Protein AF-A0A2N9YGL2-F1 (afdb_monomer_lite)

Radius of gyration: 26.56 Å; chains: 1; bounding box: 83×57×76 Å

Foldseek 3Di:
DDDDDDPDDPDPPPPPPDPADWDKDKDKDFPFADDLVQLLVQLVVLCVVVQWDPWDDDPPFSKIWTAHDDPPARAKIKMWGDDNLGNMIMIMMIHRDPPCRHVVSVSSNVSSRCSRPVDPDDDDDDDDDDDDDDDDDDDDDFFKKFWFDWAQDPVVLQVLQVVVVVVVFQWDWFQAPVNTTTIITGDNDPVRSVVVQVVCVVVSSGDPPGDMDTPVHTHDDDPDPDDDDDQLDDLCQQKFKWWAAQFQFKTFGLDEGPCQQQWQWKQWAPRDIFGKGWDAFQDAAPPQPVFRFNVNVNRDTGTMMGGPDDGDHGGIMIMTDGPSRVVNLAAWWDKDFDPQDFDDPVVQVVVCVVVVFHFPTKTWTIATHPFKTWMKTWTDDDDQKTKIWTWIDGPVAIEIDIQIFGDDCQDTRAGRCSPDDDPVQKGFRTWGDDPVWIWTWMWGDDQFWIKTFIWTGDPSYTDTSHIGIGGHHD

Secondary structure (DSSP, 8-state):
-------SS--------PPPSPEEEEEEE-S----HHHHHHHHHHHHHHTTB---EEPTTSSEEEEEBS-TTS---EEEEEEEGGGTEEEEEEEES-STTHHHHHHHHHHHHHHHH-TT----PPP------------PPPPSEEEEEEEES-HHHHHHHHHHHHHTT--EEEEE-TTSPEEEEEEESSHHHHHHHHHHHHHTTSS-TT-EEEEGGGSB-----TT-PPP------SS-EEEEE-TTSSEEEESS--S-GGGEEEEEETTTEEEEEEEEEEEPP-TT--S--STTTGGGS-EEEEEESSS---TT-EEEEEEHHHHHHH-EEPPEEEEEEEEPPHHHHHHHHHHHTS-EEEEEEEEEETTTEEEEEEEEEEETTEEEEEEEEE-SS-EEEEEEEEE--SS-SSSTT-TT---GGGEEEEEEEE-SS-EEEEEEEE-SSEEEEEEEEEETTEEEEEEEEEEE---

Organism: NCBI:txid288004

Structure (mmCIF, N/CA/C/O backbone):
data_AF-A0A2N9YGL2-F1
#
_entry.id   AF-A0A2N9YGL2-F1
#
loop_
_atom_site.group_PDB
_atom_site.id
_atom_site.type_symbol
_atom_site.label_atom_id
_atom_site.label_alt_id
_atom_site.label_comp_id
_atom_site.label_asym_id
_atom_site.label_entity_id
_atom_site.label_seq_id
_atom_site.pdbx_PDB_ins_code
_atom_site.Cartn_x
_atom_site.Cartn_y
_atom_site.Cartn_z
_atom_site.occupancy
_atom_site.B_iso_or_equiv
_atom_site.auth_seq_id
_atom_site.auth_comp_id
_atom_site.auth_asym_id
_atom_site.auth_atom_id
_atom_site.pdbx_PDB_model_num
ATOM 1 N N . MET A 1 1 ? -43.930 -23.810 -36.256 1.00 41.66 1 MET A N 1
ATOM 2 C CA . MET A 1 1 ? -42.952 -22.782 -36.671 1.00 41.66 1 MET A CA 1
ATOM 3 C C . MET A 1 1 ? -42.541 -22.025 -35.405 1.00 41.66 1 MET A C 1
ATOM 5 O O . MET A 1 1 ? -43.195 -21.067 -35.045 1.00 41.66 1 MET A O 1
ATOM 9 N N . LYS A 1 2 ? -41.869 -22.676 -34.447 1.00 35.75 2 LYS A N 1
ATOM 10 C CA . LYS A 1 2 ? -40.427 -22.969 -34.293 1.00 35.75 2 LYS A CA 1
ATOM 11 C C . LYS A 1 2 ? -39.532 -21.721 -34.140 1.00 35.75 2 LYS A C 1
ATOM 13 O O . LYS A 1 2 ? -39.150 -21.136 -35.138 1.00 35.75 2 LYS A O 1
ATOM 18 N N . ILE A 1 3 ? -39.164 -21.490 -32.870 1.00 40.19 3 ILE A N 1
ATOM 19 C CA . ILE A 1 3 ? -37.820 -21.195 -32.332 1.00 40.19 3 ILE A CA 1
ATOM 20 C C . ILE A 1 3 ? -37.214 -19.835 -32.717 1.00 40.19 3 ILE A C 1
ATOM 22 O O . ILE A 1 3 ? -36.835 -19.654 -33.860 1.00 40.19 3 ILE A O 1
ATOM 26 N N . ILE A 1 4 ? -37.055 -18.944 -31.726 1.00 40.19 4 ILE A N 1
ATOM 27 C CA . ILE A 1 4 ? -35.810 -18.240 -31.328 1.00 40.19 4 ILE A CA 1
ATOM 28 C C . ILE A 1 4 ? -36.161 -17.432 -30.064 1.00 40.19 4 ILE A C 1
ATOM 30 O O . ILE A 1 4 ? -36.701 -16.335 -30.125 1.00 40.19 4 ILE A O 1
ATOM 34 N N . ALA A 1 5 ? -35.925 -18.032 -28.899 1.00 43.22 5 ALA A N 1
ATOM 35 C CA . ALA A 1 5 ? -35.979 -17.375 -27.594 1.00 43.22 5 ALA A CA 1
ATOM 36 C C . ALA A 1 5 ? -35.171 -18.230 -26.609 1.00 43.22 5 ALA A C 1
ATOM 38 O O . ALA A 1 5 ? -35.763 -18.951 -25.814 1.00 43.22 5 ALA A O 1
ATOM 39 N N . CYS A 1 6 ? -33.836 -18.279 -26.744 1.00 36.03 6 CYS A N 1
ATOM 40 C CA . CYS A 1 6 ? -32.991 -18.933 -25.729 1.00 36.03 6 CYS A CA 1
ATOM 41 C C . CYS A 1 6 ? -31.470 -18.683 -25.844 1.00 36.03 6 CYS A C 1
ATOM 43 O O . CYS A 1 6 ? -30.694 -19.579 -25.524 1.00 36.03 6 CYS A O 1
ATOM 45 N N . LEU A 1 7 ? -30.990 -17.523 -26.312 1.00 34.03 7 LEU A N 1
ATOM 46 C CA . LEU A 1 7 ? -29.536 -17.339 -26.474 1.00 34.03 7 LEU A CA 1
ATOM 47 C C . LEU A 1 7 ? -29.030 -15.931 -26.133 1.00 34.03 7 LEU A C 1
ATOM 49 O O . LEU A 1 7 ? -28.368 -15.297 -26.945 1.00 34.03 7 LEU A O 1
ATOM 53 N N . THR A 1 8 ? -29.330 -15.442 -24.925 1.00 37.34 8 THR A N 1
ATOM 54 C CA . THR A 1 8 ? -28.720 -14.196 -24.414 1.00 37.34 8 THR A CA 1
ATOM 55 C C . THR A 1 8 ? -28.685 -14.135 -22.879 1.00 37.34 8 THR A C 1
ATOM 57 O O . THR A 1 8 ? -29.088 -13.147 -22.281 1.00 37.34 8 THR A O 1
ATOM 60 N N . VAL A 1 9 ? -28.250 -15.212 -22.207 1.00 36.50 9 VAL A N 1
ATOM 61 C CA . VAL A 1 9 ? -28.028 -15.210 -20.734 1.00 36.50 9 VAL A CA 1
ATOM 62 C C . VAL A 1 9 ? -26.676 -15.820 -20.310 1.00 36.50 9 VAL A C 1
ATOM 64 O O . VAL A 1 9 ? -26.282 -15.698 -19.157 1.00 36.50 9 VAL A O 1
ATOM 67 N N . LEU A 1 10 ? -25.880 -16.395 -21.215 1.00 34.75 10 LEU A N 1
ATOM 68 C CA . LEU A 1 10 ? -24.514 -16.828 -20.891 1.00 34.75 10 LEU A CA 1
ATOM 69 C C . LEU A 1 10 ? -23.505 -15.870 -21.522 1.00 34.75 10 LEU A C 1
ATOM 71 O O . LEU A 1 10 ? -23.289 -16.004 -22.719 1.00 34.75 10 LEU A O 1
ATOM 75 N N . LEU A 1 11 ? -22.930 -14.933 -20.750 1.00 33.50 11 LEU A N 1
ATOM 76 C CA . LEU A 1 11 ? -21.570 -14.356 -20.932 1.00 33.50 11 LEU A CA 1
ATOM 77 C C . LEU A 1 11 ? -21.251 -13.196 -19.951 1.00 33.50 11 LEU A C 1
ATOM 79 O O . LEU A 1 11 ? -20.566 -12.244 -20.303 1.00 33.50 11 LEU A O 1
ATOM 83 N N . LEU A 1 12 ? -21.704 -13.268 -18.695 1.00 37.12 12 LEU A N 1
ATOM 84 C CA . LEU A 1 12 ? -21.231 -12.382 -17.615 1.00 37.12 12 LEU A CA 1
ATOM 85 C C . LEU A 1 12 ? -20.843 -13.218 -16.390 1.00 37.12 12 LEU A C 1
ATOM 87 O O . LEU A 1 12 ? -21.419 -13.102 -15.314 1.00 37.12 12 LEU A O 1
ATOM 91 N N . SER A 1 13 ? -19.878 -14.118 -16.570 1.00 35.81 13 SER A N 1
ATOM 92 C CA . SER A 1 13 ? -19.130 -14.704 -15.458 1.00 35.81 13 SER A CA 1
ATOM 93 C C . SER A 1 13 ? -17.802 -13.965 -15.359 1.00 35.81 13 SER A C 1
ATOM 95 O O . SER A 1 13 ? -16.822 -14.328 -16.011 1.00 35.81 13 SER A O 1
ATOM 97 N N . SER A 1 14 ? -17.795 -12.883 -14.589 1.00 38.97 14 SER A N 1
ATOM 98 C CA . SER A 1 14 ? -16.590 -12.165 -14.193 1.00 38.97 14 SER A CA 1
ATOM 99 C C . SER A 1 14 ? -15.651 -13.153 -13.502 1.00 38.97 14 SER A C 1
ATOM 101 O O . SER A 1 14 ? -15.986 -13.705 -12.454 1.00 38.97 14 SER A O 1
ATOM 103 N N . PHE A 1 15 ? -14.487 -13.412 -14.095 1.00 34.22 15 PHE A N 1
ATOM 104 C CA . PHE A 1 15 ? -13.433 -14.201 -13.466 1.00 34.22 15 PHE A CA 1
ATOM 105 C C . PHE A 1 15 ? -12.804 -13.379 -12.337 1.00 34.22 15 PHE A C 1
ATOM 107 O O . PHE A 1 15 ? -11.742 -12.777 -12.492 1.00 34.22 15 PHE A O 1
ATOM 114 N N . SER A 1 16 ? -13.465 -13.338 -11.181 1.00 38.72 16 SER A N 1
ATOM 115 C CA . SER A 1 16 ? -12.827 -12.947 -9.930 1.00 38.72 16 SER A CA 1
ATOM 116 C C . SER A 1 16 ? -11.652 -13.898 -9.713 1.00 38.72 16 SER A C 1
ATOM 118 O O . SER A 1 16 ? -11.838 -15.094 -9.487 1.00 38.72 16 SER A O 1
ATOM 120 N N . SER A 1 17 ? -10.431 -13.382 -9.847 1.00 37.16 17 SER A N 1
ATOM 121 C CA . SER A 1 17 ? -9.194 -14.131 -9.623 1.00 37.16 17 SER A CA 1
ATOM 122 C C . SER A 1 17 ? -9.012 -14.376 -8.124 1.00 37.16 17 SER A C 1
ATOM 124 O O . SER A 1 17 ? -8.150 -13.785 -7.479 1.00 37.16 17 SER A O 1
ATOM 126 N N . TYR A 1 18 ? -9.864 -15.216 -7.540 1.00 47.91 18 TYR A N 1
ATOM 127 C CA . TYR A 1 18 ? -9.630 -15.761 -6.214 1.00 47.91 18 TYR A CA 1
ATOM 128 C C . TYR A 1 18 ? -8.345 -16.585 -6.288 1.00 47.91 18 TYR A C 1
ATOM 130 O O . TYR A 1 18 ? -8.208 -17.440 -7.164 1.00 47.91 18 TYR A O 1
ATOM 138 N N . ALA A 1 19 ? -7.387 -16.317 -5.396 1.00 45.25 19 ALA A N 1
ATOM 139 C CA . ALA A 1 19 ? -6.240 -17.199 -5.226 1.00 45.25 19 ALA A CA 1
ATOM 140 C C . ALA A 1 19 ? -6.781 -18.618 -5.018 1.00 45.25 19 ALA A C 1
ATOM 142 O O . ALA A 1 19 ? -7.556 -18.847 -4.087 1.00 45.25 19 ALA A O 1
ATOM 143 N N . ALA A 1 20 ? -6.460 -19.521 -5.943 1.00 58.72 20 ALA A N 1
ATOM 144 C CA . ALA A 1 20 ? -6.938 -20.889 -5.885 1.00 58.72 20 ALA A CA 1
ATOM 145 C C . ALA A 1 20 ? -6.333 -21.567 -4.650 1.00 58.72 20 ALA A C 1
ATOM 147 O O . ALA A 1 20 ? -5.149 -21.387 -4.360 1.00 58.72 20 ALA A O 1
ATOM 148 N N . ALA A 1 21 ? -7.159 -22.314 -3.919 1.00 66.69 21 ALA A N 1
ATOM 149 C CA . ALA A 1 21 ? -6.718 -23.156 -2.816 1.00 66.69 21 ALA A CA 1
ATOM 150 C C . ALA A 1 21 ? -5.517 -24.046 -3.226 1.00 66.69 21 ALA A C 1
ATOM 152 O O . ALA A 1 21 ? -5.412 -24.433 -4.396 1.00 66.69 21 ALA A O 1
ATOM 153 N N . PRO A 1 22 ? -4.622 -24.399 -2.284 1.00 77.56 22 PRO A N 1
ATOM 154 C CA . PRO A 1 22 ? -4.753 -24.195 -0.842 1.00 77.56 22 PRO A CA 1
ATOM 155 C C . PRO A 1 22 ? -4.156 -22.868 -0.340 1.00 77.56 22 PRO A C 1
ATOM 157 O O . PRO A 1 22 ? -3.133 -22.389 -0.826 1.00 77.56 22 PRO A O 1
ATOM 160 N N . TYR A 1 23 ? -4.770 -22.302 0.696 1.00 77.75 23 TYR A N 1
ATOM 161 C CA . TYR A 1 23 ? -4.258 -21.147 1.437 1.00 77.75 23 TYR A CA 1
ATOM 162 C C . TYR A 1 23 ? -3.244 -21.592 2.497 1.00 77.75 23 TYR A C 1
ATOM 164 O O . TYR A 1 23 ? -3.276 -22.741 2.937 1.00 77.75 23 TYR A O 1
ATOM 172 N N . MET A 1 24 ? -2.369 -20.681 2.939 1.00 84.38 24 MET A N 1
ATOM 173 C CA . MET A 1 24 ? -1.372 -20.926 3.991 1.00 84.38 24 MET A CA 1
ATOM 174 C C . MET A 1 24 ? -1.330 -19.770 4.999 1.00 84.38 24 MET A C 1
ATOM 176 O O . MET A 1 24 ? -1.442 -18.610 4.606 1.00 84.38 24 MET A O 1
ATOM 180 N N . SER A 1 25 ? -1.120 -20.082 6.280 1.00 72.94 25 SER A N 1
ATOM 181 C CA . SER A 1 25 ? -0.798 -19.107 7.330 1.00 72.94 25 SER A CA 1
ATOM 182 C C . SER A 1 25 ? 0.310 -19.615 8.257 1.00 72.94 25 SER A C 1
ATOM 184 O O . SER A 1 25 ? 0.509 -20.825 8.378 1.00 72.94 25 SER A O 1
ATOM 186 N N . ILE A 1 26 ? 1.032 -18.693 8.900 1.00 77.19 26 ILE A N 1
ATOM 187 C CA . ILE A 1 26 ? 2.179 -18.965 9.776 1.00 77.19 26 ILE A CA 1
ATOM 188 C C . ILE A 1 26 ? 2.014 -18.192 11.089 1.00 77.19 26 ILE A C 1
ATOM 190 O O . ILE A 1 26 ? 1.705 -17.005 11.069 1.00 77.19 26 ILE A O 1
ATOM 194 N N . SER A 1 27 ? 2.278 -18.851 12.216 1.00 74.12 27 SER A N 1
ATOM 195 C CA . SER A 1 27 ? 2.304 -18.263 13.557 1.00 74.12 27 SER A CA 1
ATOM 196 C C . SER A 1 27 ? 3.561 -18.715 14.310 1.00 74.12 27 SER A C 1
ATOM 198 O O . SER A 1 27 ? 3.949 -19.881 14.231 1.00 74.12 27 SER A O 1
ATOM 200 N N . VAL A 1 28 ? 4.226 -17.799 15.021 1.00 80.88 28 VAL A N 1
ATOM 201 C CA . VAL A 1 28 ? 5.532 -18.033 15.668 1.00 80.88 28 VAL A CA 1
ATOM 202 C C . VAL A 1 28 ? 5.466 -17.698 17.158 1.00 80.88 28 VAL A C 1
ATOM 204 O O . VAL A 1 28 ? 4.958 -16.643 17.530 1.00 80.88 28 VAL A O 1
ATOM 207 N N . ALA A 1 29 ? 5.947 -18.601 18.016 1.00 78.62 29 ALA A N 1
ATOM 208 C CA . ALA A 1 29 ? 6.171 -18.355 19.443 1.00 78.62 29 ALA A CA 1
ATOM 209 C C . ALA A 1 29 ? 7.674 -18.326 19.727 1.00 78.62 29 ALA A C 1
ATOM 211 O O . ALA A 1 29 ? 8.398 -19.170 19.212 1.00 78.62 29 ALA A O 1
ATOM 212 N N . GLU A 1 30 ? 8.123 -17.390 20.556 1.00 82.06 30 GLU A N 1
ATOM 213 C CA . GLU A 1 30 ? 9.536 -17.167 20.890 1.00 82.06 30 GLU A CA 1
ATOM 214 C C . GLU A 1 30 ? 9.711 -17.106 22.420 1.00 82.06 30 GLU A C 1
ATOM 216 O O . GLU A 1 30 ? 8.721 -17.135 23.160 1.00 82.06 30 GLU A O 1
ATOM 221 N N . ASP A 1 31 ? 10.960 -17.032 22.891 1.00 80.12 31 ASP A N 1
ATOM 222 C CA . ASP A 1 31 ? 11.328 -16.944 24.315 1.00 80.12 31 ASP A CA 1
ATOM 223 C C . ASP A 1 31 ? 10.850 -18.125 25.177 1.00 80.12 31 ASP A C 1
ATOM 225 O O . ASP A 1 31 ? 10.473 -17.985 26.342 1.00 80.12 31 ASP A O 1
ATOM 229 N N . LEU A 1 32 ? 10.873 -19.326 24.602 1.00 85.88 32 LEU A N 1
ATOM 230 C CA . LEU A 1 32 ? 10.455 -20.549 25.276 1.00 85.88 32 LEU A CA 1
ATOM 231 C C . LEU A 1 32 ? 11.659 -21.386 25.710 1.00 85.88 32 LEU A C 1
ATOM 233 O O . LEU A 1 32 ? 12.649 -21.504 24.992 1.00 85.88 32 LEU A O 1
ATOM 237 N N . THR A 1 33 ? 11.548 -22.042 26.862 1.00 91.69 33 THR A N 1
ATOM 238 C CA . THR A 1 33 ? 12.569 -22.987 27.333 1.00 91.69 33 THR A CA 1
ATOM 239 C C . THR A 1 33 ? 12.032 -24.404 27.209 1.00 91.69 33 THR A C 1
ATOM 241 O O . THR A 1 33 ? 11.139 -24.798 27.953 1.00 91.69 33 THR A O 1
ATOM 244 N N . PHE A 1 34 ? 12.573 -25.186 26.277 1.00 94.19 34 PHE A N 1
ATOM 245 C CA . PHE A 1 34 ? 12.171 -26.577 26.078 1.00 94.19 34 PHE A CA 1
ATOM 246 C C . PHE A 1 34 ? 13.284 -27.416 25.447 1.00 94.19 34 PHE A C 1
ATOM 248 O O . PHE A 1 34 ? 14.182 -26.904 24.777 1.00 94.19 34 PHE A O 1
ATOM 255 N N . THR A 1 35 ? 13.191 -28.735 25.614 1.00 95.62 35 THR A N 1
ATOM 256 C CA . THR A 1 35 ? 13.965 -29.683 24.800 1.00 95.62 35 THR A CA 1
ATOM 257 C C . THR A 1 35 ? 13.225 -30.004 23.505 1.00 95.62 35 THR A C 1
ATOM 259 O O . THR A 1 35 ? 12.023 -29.757 23.391 1.00 95.62 35 THR A O 1
ATOM 262 N N . GLU A 1 36 ? 13.934 -30.565 22.524 1.00 91.88 36 GLU A N 1
ATOM 263 C CA . GLU A 1 36 ? 13.344 -30.895 21.219 1.00 91.88 36 GLU A CA 1
ATOM 264 C C . GLU A 1 36 ? 12.219 -31.895 21.419 1.00 91.88 36 GLU A C 1
ATOM 266 O O . GLU A 1 36 ? 11.091 -31.660 20.999 1.00 91.88 36 GLU A O 1
ATOM 271 N N . GLU A 1 37 ? 12.510 -32.934 22.195 1.00 95.81 37 GLU A N 1
ATOM 272 C CA . GLU A 1 37 ? 11.564 -33.977 22.546 1.00 95.81 37 GLU A CA 1
ATOM 273 C C . GLU A 1 37 ? 10.360 -33.416 23.316 1.00 95.81 37 GLU A C 1
ATOM 275 O O . GLU A 1 37 ? 9.221 -33.745 22.999 1.00 95.81 37 GLU A O 1
ATOM 280 N N . THR A 1 38 ? 10.563 -32.509 24.279 1.00 96.50 38 THR A N 1
ATOM 281 C CA . THR A 1 38 ? 9.446 -31.857 24.989 1.00 96.50 38 THR A CA 1
ATOM 282 C C . THR A 1 38 ? 8.556 -31.065 24.030 1.00 96.50 38 THR A C 1
ATOM 284 O O . THR A 1 38 ? 7.335 -31.191 24.088 1.00 96.50 38 THR A O 1
ATOM 287 N N . CYS A 1 39 ? 9.148 -30.281 23.126 1.00 97.12 39 CYS A N 1
ATOM 288 C CA . CYS A 1 39 ? 8.397 -29.486 22.158 1.00 97.12 39 CYS A CA 1
ATOM 289 C C . CYS A 1 39 ? 7.626 -30.350 21.164 1.00 97.12 39 CYS A C 1
ATOM 291 O O . CYS A 1 39 ? 6.442 -30.106 20.939 1.00 97.12 39 CYS A O 1
ATOM 293 N N . LEU A 1 40 ? 8.261 -31.393 20.625 1.00 96.88 40 LEU A N 1
ATOM 294 C CA . LEU A 1 40 ? 7.613 -32.330 19.714 1.00 96.88 40 LEU A CA 1
ATOM 295 C C . LEU A 1 40 ? 6.456 -33.069 20.403 1.00 96.88 40 LEU A C 1
ATOM 297 O O . LEU A 1 40 ? 5.366 -33.141 19.841 1.00 96.88 40 LEU A O 1
ATOM 301 N N . ASN A 1 41 ? 6.636 -33.531 21.643 1.00 97.31 41 ASN A N 1
ATOM 302 C CA . ASN A 1 41 ? 5.561 -34.169 22.412 1.00 97.31 41 ASN A CA 1
ATOM 303 C C . ASN A 1 41 ? 4.381 -33.221 22.673 1.00 97.31 41 ASN A C 1
ATOM 305 O O . ASN A 1 41 ? 3.225 -33.607 22.503 1.00 97.31 41 ASN A O 1
ATOM 309 N N . VAL A 1 42 ? 4.647 -31.968 23.059 1.00 97.69 42 VAL A N 1
ATOM 310 C CA . VAL A 1 42 ? 3.588 -30.967 23.265 1.00 97.69 42 VAL A CA 1
ATOM 311 C C . VAL A 1 42 ? 2.872 -30.647 21.954 1.00 97.69 42 VAL A C 1
ATOM 313 O O . VAL A 1 42 ? 1.642 -30.631 21.923 1.00 97.69 42 VAL A O 1
ATOM 316 N N . ALA A 1 43 ? 3.617 -30.425 20.871 1.00 97.62 43 ALA A N 1
ATOM 317 C CA . ALA A 1 43 ? 3.058 -30.148 19.555 1.00 97.62 43 ALA A CA 1
ATOM 318 C C . ALA A 1 43 ? 2.167 -31.292 19.064 1.00 97.62 43 ALA A C 1
ATOM 320 O O . ALA A 1 43 ? 1.049 -31.046 18.620 1.00 97.62 43 ALA A O 1
ATOM 321 N N . GLU A 1 44 ? 2.614 -32.539 19.205 1.00 97.81 44 GLU A N 1
ATOM 322 C CA . GLU A 1 44 ? 1.823 -33.722 18.873 1.00 97.81 44 GLU A CA 1
ATOM 323 C C . GLU A 1 44 ? 0.534 -33.800 19.698 1.00 97.81 44 GLU A C 1
ATOM 325 O O . GLU A 1 44 ? -0.546 -33.939 19.125 1.00 97.81 44 GLU A O 1
ATOM 330 N N . ASN A 1 45 ? 0.614 -33.614 21.018 1.00 97.38 45 ASN A N 1
ATOM 331 C CA . ASN A 1 45 ? -0.561 -33.611 21.893 1.00 97.38 45 ASN A CA 1
ATOM 332 C C . ASN A 1 45 ? -1.566 -32.510 21.524 1.00 97.38 45 ASN A C 1
ATOM 334 O O . ASN A 1 45 ? -2.778 -32.741 21.525 1.00 97.38 45 ASN A O 1
ATOM 338 N N . VAL A 1 46 ? -1.082 -31.306 21.205 1.00 97.31 46 VAL A N 1
ATOM 339 C CA . VAL A 1 46 ? -1.928 -30.198 20.741 1.00 97.31 46 VAL A CA 1
ATOM 340 C C . VAL A 1 46 ? -2.595 -30.557 19.418 1.00 97.31 46 VAL A C 1
ATOM 342 O O . VAL A 1 46 ? -3.810 -30.413 19.295 1.00 97.31 46 VAL A O 1
ATOM 345 N N . LEU A 1 47 ? -1.843 -31.076 18.448 1.00 96.38 47 LEU A N 1
ATOM 346 C CA . LEU A 1 47 ? -2.383 -31.484 17.152 1.00 96.38 47 LEU A CA 1
ATOM 347 C C . LEU A 1 47 ? -3.455 -32.579 17.311 1.00 96.38 47 LEU A C 1
ATOM 349 O O . LEU A 1 47 ? -4.542 -32.446 16.750 1.00 96.38 47 LEU A O 1
ATOM 353 N N . GLN A 1 48 ? -3.226 -33.599 18.143 1.00 95.38 48 GLN A N 1
ATOM 354 C CA . GLN A 1 48 ? -4.217 -34.650 18.421 1.00 95.38 48 GLN A CA 1
ATOM 355 C C . GLN A 1 48 ? -5.514 -34.083 19.016 1.00 95.38 48 GLN A C 1
ATOM 357 O O . GLN A 1 48 ? -6.605 -34.381 18.526 1.00 95.38 48 GLN A O 1
ATOM 362 N N . LYS A 1 49 ? -5.414 -33.210 20.031 1.00 95.19 49 LYS A N 1
ATOM 363 C CA . LYS A 1 49 ? -6.580 -32.544 20.648 1.00 95.19 49 LYS A CA 1
ATOM 364 C C . LYS A 1 49 ? -7.366 -31.683 19.660 1.00 95.19 49 LYS A C 1
ATOM 366 O O . LYS A 1 49 ? -8.565 -31.499 19.828 1.00 95.19 49 LYS A O 1
ATOM 371 N N . ASN A 1 50 ? -6.696 -31.189 18.622 1.00 93.00 50 ASN A N 1
ATOM 372 C CA . ASN A 1 50 ? -7.280 -30.370 17.566 1.00 93.00 50 ASN A CA 1
ATOM 373 C C . ASN A 1 50 ? -7.782 -31.189 16.361 1.00 93.00 50 ASN A C 1
ATOM 375 O O . ASN A 1 50 ? -8.034 -30.620 15.300 1.00 93.00 50 ASN A O 1
ATOM 379 N N . GLY A 1 51 ? -7.938 -32.510 16.505 1.00 91.88 51 GLY A N 1
ATOM 380 C CA . GLY A 1 51 ? -8.556 -33.372 15.493 1.00 91.88 51 GLY A CA 1
ATOM 381 C C . GLY A 1 51 ? -7.628 -33.798 14.351 1.00 91.88 51 GLY A C 1
ATOM 382 O O . GLY A 1 51 ? -8.091 -34.389 13.371 1.00 91.88 51 GLY A O 1
ATOM 383 N N . PHE A 1 52 ? -6.323 -33.534 14.459 1.00 93.06 52 PHE A N 1
ATOM 384 C CA . PHE A 1 52 ? -5.347 -34.083 13.524 1.00 93.06 52 PHE A CA 1
ATOM 385 C C . PHE A 1 52 ? -5.117 -35.572 13.816 1.00 93.06 52 PHE A C 1
ATOM 387 O O . PHE A 1 52 ? -4.989 -35.972 14.971 1.00 93.06 52 PHE A O 1
ATOM 394 N N . ALA A 1 53 ? -5.058 -36.398 12.769 1.00 87.44 53 ALA A N 1
ATOM 395 C CA . ALA A 1 53 ? -4.947 -37.853 12.902 1.00 87.4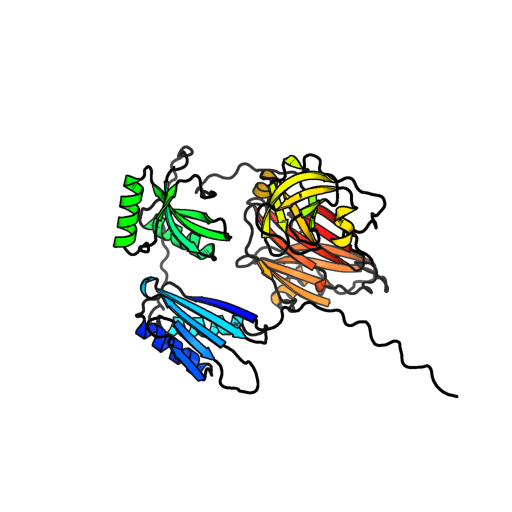4 53 ALA A CA 1
ATOM 396 C C . ALA A 1 53 ? -3.693 -38.439 12.243 1.00 87.44 53 ALA A C 1
ATOM 398 O O . ALA A 1 53 ? -3.112 -39.372 12.788 1.00 87.44 53 ALA A O 1
ATOM 399 N N . GLN A 1 54 ? -3.248 -37.912 11.095 1.00 91.00 54 GLN A N 1
ATOM 400 C CA . GLN A 1 54 ? -2.025 -38.393 10.433 1.00 91.00 54 GLN A CA 1
ATOM 401 C C . GLN A 1 54 ? -0.813 -37.580 10.891 1.00 91.00 54 GLN A C 1
ATOM 403 O O . GLN A 1 54 ? -0.266 -36.781 10.129 1.00 91.00 54 GLN A O 1
ATOM 408 N N . ILE A 1 55 ? -0.432 -37.739 12.156 1.00 94.50 55 ILE A N 1
ATOM 409 C CA . ILE A 1 55 ? 0.676 -36.992 12.754 1.00 94.50 55 ILE A CA 1
ATOM 410 C C . ILE A 1 55 ? 1.970 -37.781 12.560 1.00 94.50 55 ILE A C 1
ATOM 412 O O . ILE A 1 55 ? 2.105 -38.900 13.040 1.00 94.50 55 ILE A O 1
ATOM 416 N N . ASN A 1 56 ? 2.915 -37.196 11.830 1.00 95.12 56 ASN A N 1
ATOM 417 C CA . ASN A 1 56 ? 4.194 -37.800 11.489 1.00 95.12 56 ASN A CA 1
ATOM 418 C C . ASN A 1 56 ? 5.325 -36.867 11.922 1.00 95.12 56 ASN A C 1
ATOM 420 O O . ASN A 1 56 ? 5.420 -35.730 11.452 1.00 95.12 56 ASN A O 1
ATOM 424 N N . ARG A 1 57 ? 6.215 -37.357 12.787 1.00 96.50 57 ARG A N 1
ATOM 425 C CA . ARG A 1 57 ? 7.485 -36.684 13.076 1.00 96.50 57 ARG A CA 1
ATOM 426 C C . ARG A 1 57 ? 8.457 -36.947 11.931 1.00 96.50 57 ARG A C 1
ATOM 428 O O . ARG A 1 57 ? 8.620 -38.090 11.507 1.00 96.50 57 ARG A O 1
ATOM 435 N N . ALA A 1 58 ? 9.113 -35.909 11.432 1.00 85.38 58 ALA A N 1
ATOM 436 C CA . ALA A 1 58 ? 10.188 -36.093 10.469 1.00 85.38 58 ALA A CA 1
ATOM 437 C C . ALA A 1 58 ? 11.423 -36.657 11.185 1.00 85.38 58 ALA A C 1
ATOM 439 O O . ALA A 1 58 ? 11.935 -36.049 12.120 1.00 85.38 58 ALA A O 1
ATOM 440 N N . SER A 1 59 ? 11.900 -37.826 10.751 1.00 85.75 59 SER A N 1
ATOM 441 C CA . SER A 1 59 ? 13.072 -38.467 11.357 1.00 85.75 59 SER A CA 1
ATOM 442 C C . SER A 1 59 ? 14.294 -37.540 11.312 1.00 85.75 59 SER A C 1
ATOM 444 O O . SER A 1 59 ? 14.599 -36.968 10.265 1.00 85.75 59 SER A O 1
ATOM 446 N N . GLY A 1 60 ? 14.969 -37.366 12.453 1.00 84.88 60 GLY A N 1
ATOM 447 C CA . GLY A 1 60 ? 16.151 -36.504 12.578 1.00 84.88 60 GLY A CA 1
ATOM 448 C C . GLY A 1 60 ? 15.887 -35.006 12.377 1.00 84.88 60 GLY A C 1
ATOM 449 O O . GLY A 1 60 ? 16.827 -34.253 12.132 1.00 84.88 60 GLY A O 1
ATOM 450 N N . SER A 1 61 ? 14.628 -34.566 12.438 1.00 85.38 61 SER A N 1
ATOM 451 C CA . SER A 1 61 ? 14.234 -33.171 12.254 1.00 85.38 61 SER A CA 1
ATOM 452 C C . SER A 1 61 ? 13.294 -32.738 13.375 1.00 85.38 61 SER A C 1
ATOM 454 O O . SER A 1 61 ? 12.398 -33.500 13.743 1.00 85.38 61 SER A O 1
ATOM 456 N N . PRO A 1 62 ? 13.393 -31.487 13.858 1.00 91.25 62 PRO A N 1
ATOM 457 C CA . PRO A 1 62 ? 12.518 -30.991 14.907 1.00 91.25 62 PRO A CA 1
ATOM 458 C C . PRO A 1 62 ? 11.165 -30.549 14.327 1.00 91.25 62 PRO A C 1
ATOM 460 O O . PRO A 1 62 ? 10.680 -29.456 14.617 1.00 91.25 62 PRO A O 1
ATOM 463 N N . THR A 1 63 ? 10.580 -31.355 13.440 1.00 92.56 63 THR A N 1
ATOM 464 C CA . THR A 1 63 ? 9.394 -31.003 12.655 1.00 92.56 63 THR A CA 1
ATOM 465 C C . THR A 1 63 ? 8.331 -32.091 12.745 1.00 92.56 63 THR A C 1
ATOM 467 O O . THR A 1 63 ? 8.620 -33.274 12.565 1.00 92.56 63 THR A O 1
ATOM 470 N N . ILE A 1 64 ? 7.084 -31.676 12.954 1.00 96.12 64 ILE A N 1
ATOM 471 C CA . ILE A 1 64 ? 5.888 -32.517 12.915 1.00 96.12 64 ILE A CA 1
ATOM 472 C C . ILE A 1 64 ? 5.011 -32.080 11.755 1.00 96.12 64 ILE A C 1
ATOM 474 O O . ILE A 1 64 ? 4.742 -30.892 11.594 1.00 96.12 64 ILE A O 1
ATOM 478 N N . PHE A 1 65 ? 4.531 -33.050 10.987 1.00 94.75 65 PHE A N 1
ATOM 479 C CA . PHE A 1 65 ? 3.513 -32.876 9.961 1.00 94.75 65 PHE A CA 1
ATOM 480 C C . PHE A 1 65 ? 2.223 -33.538 10.416 1.00 94.75 65 PHE A C 1
ATOM 482 O O . PHE A 1 65 ? 2.254 -34.636 10.962 1.00 94.75 65 PHE A O 1
ATOM 489 N N . ALA A 1 66 ? 1.089 -32.897 10.176 1.00 95.00 66 ALA A N 1
ATOM 490 C CA . ALA A 1 66 ? -0.202 -33.408 10.595 1.00 95.00 66 ALA A CA 1
ATOM 491 C C . ALA A 1 66 ? -1.296 -33.074 9.580 1.00 95.00 66 ALA A C 1
ATOM 493 O O . ALA A 1 66 ? -1.280 -32.008 8.967 1.00 95.00 66 ALA A O 1
ATOM 494 N N . SER A 1 67 ? -2.281 -33.959 9.428 1.00 91.06 67 SER A N 1
ATOM 495 C CA . SER A 1 67 ? -3.511 -33.691 8.671 1.00 91.06 67 SER A CA 1
ATOM 496 C C . SER A 1 67 ? -4.755 -34.178 9.425 1.00 91.06 67 SER A C 1
ATOM 498 O O . SER A 1 67 ? -4.686 -35.110 10.237 1.00 91.06 67 SER A O 1
ATOM 500 N N . VAL A 1 68 ? -5.893 -33.521 9.184 1.00 86.00 68 VAL A N 1
ATOM 501 C CA . VAL A 1 68 ? -7.206 -33.911 9.732 1.00 86.00 68 VAL A CA 1
ATOM 502 C C . VAL A 1 68 ? -7.733 -35.164 9.017 1.00 86.00 68 VAL A C 1
ATOM 504 O O . VAL A 1 68 ? -7.503 -35.353 7.826 1.00 86.00 68 VAL A O 1
ATOM 507 N N . ARG A 1 69 ? -8.429 -36.043 9.755 1.00 62.31 69 ARG A N 1
ATOM 508 C CA . ARG A 1 69 ? -8.802 -37.410 9.328 1.00 62.31 69 ARG A CA 1
ATOM 509 C C . ARG A 1 69 ? -9.870 -37.503 8.228 1.00 62.31 69 ARG A C 1
ATOM 511 O O . ARG A 1 69 ? -10.096 -38.601 7.725 1.00 62.31 69 ARG A O 1
ATOM 518 N N . ASP A 1 70 ? -10.577 -36.427 7.899 1.00 64.06 70 ASP A N 1
ATOM 519 C CA . ASP A 1 70 ? -11.793 -36.556 7.094 1.00 64.06 70 ASP A CA 1
ATOM 520 C C . ASP A 1 70 ? -11.485 -36.716 5.596 1.00 64.06 70 ASP A C 1
ATOM 522 O O . ASP A 1 70 ? -11.006 -35.801 4.932 1.00 64.06 70 ASP A O 1
ATOM 526 N N . ALA A 1 71 ? -11.774 -37.901 5.054 1.00 52.72 71 ALA A N 1
ATOM 527 C CA . ALA A 1 71 ? -11.530 -38.255 3.657 1.00 52.72 71 ALA A CA 1
ATOM 528 C C . ALA A 1 71 ? -12.427 -37.493 2.661 1.00 52.72 71 ALA A C 1
ATOM 530 O O . ALA A 1 71 ? -12.232 -37.625 1.453 1.00 52.72 71 ALA A O 1
ATOM 531 N N . LYS A 1 72 ? -13.423 -36.733 3.142 1.00 54.66 72 LYS A N 1
ATOM 532 C CA . LYS A 1 72 ? -14.396 -36.040 2.285 1.00 54.66 72 LYS A CA 1
ATOM 533 C C . LYS A 1 72 ? -14.164 -34.538 2.124 1.00 54.66 72 LYS A C 1
ATOM 535 O O . LYS A 1 72 ? -14.697 -33.983 1.172 1.00 54.66 72 LYS A O 1
ATOM 540 N N . ASN A 1 73 ? -13.363 -33.899 2.980 1.00 54.69 73 ASN A N 1
ATOM 541 C CA . ASN A 1 73 ? -13.071 -32.464 2.915 1.00 54.69 73 ASN A CA 1
ATOM 542 C C . ASN A 1 73 ? -11.598 -32.211 3.257 1.00 54.69 73 ASN A C 1
ATOM 544 O O . ASN A 1 73 ? -11.096 -32.728 4.253 1.00 54.69 73 ASN A O 1
ATOM 548 N N . TYR A 1 74 ? -10.904 -31.389 2.468 1.00 58.12 74 TYR A N 1
ATOM 549 C CA . TYR A 1 74 ? -9.525 -30.963 2.729 1.00 58.12 74 TYR A CA 1
ATOM 550 C C . TYR A 1 74 ? -9.496 -29.996 3.932 1.00 58.12 74 TYR A C 1
ATOM 552 O O . TYR A 1 74 ? -9.417 -28.780 3.781 1.00 58.12 74 TYR A O 1
ATOM 560 N N . GLY A 1 75 ? -9.662 -30.544 5.142 1.00 71.88 75 GLY A N 1
ATOM 561 C CA . GLY A 1 75 ? -9.919 -29.779 6.364 1.00 71.88 75 GLY A CA 1
ATOM 562 C C . GLY A 1 75 ? -8.756 -28.864 6.734 1.00 71.88 75 GLY A C 1
ATOM 563 O O . GLY A 1 75 ? -8.835 -27.658 6.552 1.00 71.88 75 GLY A O 1
ATOM 564 N N . PHE A 1 76 ? -7.659 -29.438 7.230 1.00 83.00 76 PHE A N 1
ATOM 565 C CA . PHE A 1 76 ? -6.431 -28.706 7.549 1.00 83.00 76 PHE A CA 1
ATOM 566 C C . PHE A 1 76 ? -5.216 -29.635 7.455 1.00 83.00 76 PHE A C 1
ATOM 568 O O . PHE A 1 76 ? -5.282 -30.814 7.821 1.00 83.00 76 PHE A O 1
ATOM 575 N N . LYS A 1 77 ? -4.083 -29.081 7.021 1.00 92.38 77 LYS A N 1
ATOM 576 C CA . LYS A 1 77 ? -2.740 -29.636 7.221 1.00 92.38 77 LYS A CA 1
ATOM 577 C C . LYS A 1 77 ? -1.947 -28.677 8.095 1.00 92.38 77 LYS A C 1
ATOM 579 O O . LYS A 1 77 ? -2.082 -27.467 7.947 1.00 92.38 77 LYS A O 1
ATOM 584 N N . ALA A 1 78 ? -1.124 -29.205 8.986 1.00 93.81 78 ALA A N 1
ATOM 585 C CA . ALA A 1 78 ? -0.278 -28.414 9.860 1.00 93.81 78 ALA A CA 1
ATOM 586 C C . ALA A 1 78 ? 1.166 -28.911 9.822 1.00 93.81 78 ALA A C 1
ATOM 588 O O . ALA A 1 78 ? 1.430 -30.107 9.682 1.00 93.81 78 ALA A O 1
ATOM 589 N N . LEU A 1 79 ? 2.089 -27.971 9.965 1.00 96.19 79 LEU A N 1
ATOM 590 C CA . LEU A 1 79 ? 3.503 -28.209 10.195 1.00 96.19 79 LEU A CA 1
ATOM 591 C C . LEU A 1 79 ? 3.891 -27.451 11.458 1.00 96.19 79 LEU A C 1
ATOM 593 O O . LEU A 1 79 ? 3.677 -26.245 11.543 1.00 96.19 79 LEU A O 1
ATOM 597 N N . VAL A 1 80 ? 4.476 -28.147 12.426 1.00 96.62 80 VAL A N 1
ATOM 598 C CA . VAL A 1 80 ? 5.050 -27.524 13.621 1.00 96.62 80 VAL A CA 1
ATOM 599 C C . VAL A 1 80 ? 6.543 -27.782 13.632 1.00 96.62 80 VAL A C 1
ATOM 601 O O . VAL A 1 80 ? 6.963 -28.927 13.490 1.00 96.62 80 VAL A O 1
ATOM 604 N N . ARG A 1 81 ? 7.350 -26.735 13.796 1.00 94.81 81 ARG A N 1
ATOM 605 C CA . ARG A 1 81 ? 8.806 -26.839 13.872 1.00 94.81 81 ARG A CA 1
ATOM 606 C C . ARG A 1 81 ? 9.330 -26.224 15.161 1.00 94.81 81 ARG A C 1
ATOM 608 O O . ARG A 1 81 ? 9.056 -25.063 15.450 1.00 94.81 81 ARG A O 1
ATOM 615 N N . CYS A 1 82 ? 10.099 -27.007 15.901 1.00 92.50 82 CYS A N 1
ATOM 616 C CA . CYS A 1 82 ? 10.692 -26.647 17.179 1.00 92.50 82 CYS A CA 1
ATOM 617 C C . CYS A 1 82 ? 12.155 -26.223 16.990 1.00 92.50 82 CYS A C 1
ATOM 619 O O . CYS A 1 82 ? 12.953 -26.929 16.386 1.00 92.50 82 CYS A O 1
ATOM 621 N N . PHE A 1 83 ? 12.550 -25.084 17.535 1.00 87.06 83 PHE A N 1
ATOM 622 C CA . PHE A 1 83 ? 13.924 -24.590 17.485 1.00 87.06 83 PHE A CA 1
ATOM 623 C C . PHE A 1 83 ? 14.432 -24.402 18.910 1.00 87.06 83 PHE A C 1
ATOM 625 O O . PHE A 1 83 ? 14.442 -23.300 19.447 1.00 87.06 83 PHE A O 1
ATOM 632 N N . THR A 1 84 ? 14.860 -25.500 19.526 1.00 86.62 84 THR A N 1
ATOM 633 C CA . THR A 1 84 ? 15.269 -25.570 20.942 1.00 86.62 84 THR A CA 1
ATOM 634 C C . THR A 1 84 ? 16.328 -24.557 21.336 1.00 86.62 84 THR A C 1
ATOM 636 O O . THR A 1 84 ? 16.171 -23.863 22.331 1.00 86.62 84 THR A O 1
ATOM 639 N N . LYS A 1 85 ? 17.387 -24.426 20.531 1.00 77.38 85 LYS A N 1
ATOM 640 C CA . LYS A 1 85 ? 18.484 -23.484 20.799 1.00 77.38 85 LYS A CA 1
ATOM 641 C C . LYS A 1 85 ? 18.037 -22.022 20.776 1.00 77.38 85 LYS A C 1
ATOM 643 O O . LYS A 1 85 ? 18.674 -21.198 21.415 1.00 77.38 85 LYS A O 1
ATOM 648 N N . ALA A 1 86 ? 16.985 -21.715 20.020 1.00 68.19 86 ALA A N 1
ATOM 649 C CA . ALA A 1 86 ? 16.438 -20.369 19.900 1.00 68.19 86 ALA A CA 1
ATOM 650 C C . ALA A 1 86 ? 15.220 -20.142 20.811 1.00 68.19 86 ALA A C 1
ATOM 652 O O . ALA A 1 86 ? 14.760 -19.013 20.929 1.00 68.19 86 ALA A O 1
ATOM 653 N N . GLY A 1 87 ? 14.670 -21.197 21.420 1.00 85.56 87 GLY A N 1
ATOM 654 C CA . GLY A 1 87 ? 13.409 -21.119 22.151 1.00 85.56 87 GLY A CA 1
ATOM 655 C C . GLY A 1 87 ? 12.210 -20.752 21.272 1.00 85.56 87 GLY A C 1
ATOM 656 O O . GLY A 1 87 ? 11.311 -20.058 21.737 1.00 85.56 87 GLY A O 1
ATOM 657 N N . ILE A 1 88 ? 12.203 -21.175 19.999 1.00 86.25 88 ILE A N 1
ATOM 658 C CA . ILE A 1 88 ? 11.182 -20.784 19.009 1.00 86.25 88 ILE A CA 1
ATOM 659 C C . ILE A 1 88 ? 10.335 -21.981 18.575 1.00 86.25 88 ILE A C 1
ATOM 661 O O . ILE A 1 88 ? 10.864 -23.059 18.305 1.00 86.25 88 ILE A O 1
ATOM 665 N N . VAL A 1 89 ? 9.026 -21.786 18.428 1.00 89.75 89 VAL A N 1
ATOM 666 C CA . VAL A 1 89 ? 8.113 -22.728 17.770 1.00 89.75 89 VAL A CA 1
ATOM 667 C C . VAL A 1 89 ? 7.424 -22.044 16.597 1.00 89.75 89 VAL A C 1
ATOM 669 O O . VAL A 1 89 ? 6.711 -21.061 16.783 1.00 89.75 89 VAL A O 1
ATOM 672 N N . ASN A 1 90 ? 7.575 -22.612 15.403 1.00 88.56 90 ASN A N 1
ATOM 673 C CA . ASN A 1 90 ? 6.852 -22.185 14.208 1.00 88.56 90 ASN A CA 1
ATOM 674 C C . ASN A 1 90 ? 5.686 -23.130 13.941 1.00 88.56 90 ASN A C 1
ATOM 676 O O . ASN A 1 90 ? 5.877 -24.343 13.882 1.00 88.56 90 ASN A O 1
ATOM 680 N N . VAL A 1 91 ? 4.506 -22.573 13.702 1.00 90.88 91 VAL A N 1
ATOM 681 C CA . VAL A 1 91 ? 3.302 -23.301 13.309 1.00 90.88 91 VAL A CA 1
ATOM 682 C C . VAL A 1 91 ? 2.846 -22.790 11.952 1.00 90.88 91 VAL A C 1
ATOM 684 O O . VAL A 1 91 ? 2.602 -21.602 11.781 1.00 90.88 91 VAL A O 1
ATOM 687 N N . VAL A 1 92 ? 2.721 -23.688 10.985 1.00 87.81 92 VAL A N 1
ATOM 688 C CA . VAL A 1 92 ? 2.199 -23.408 9.647 1.00 87.81 92 VAL A CA 1
ATOM 689 C C . VAL A 1 92 ? 0.928 -24.218 9.461 1.00 87.81 92 VAL A C 1
ATOM 691 O O . VAL A 1 92 ? 0.922 -25.413 9.747 1.00 87.81 92 VAL A O 1
ATOM 694 N N . VAL A 1 93 ? -0.135 -23.595 8.962 1.00 89.44 93 VAL A N 1
ATOM 695 C CA . VAL A 1 93 ? -1.398 -24.268 8.636 1.00 89.44 93 VAL A CA 1
ATOM 696 C C . VAL A 1 93 ? -1.730 -24.031 7.169 1.00 89.44 93 VAL A C 1
ATOM 698 O O . VAL A 1 93 ? -1.507 -22.939 6.650 1.00 89.44 93 VAL A O 1
ATOM 701 N N . VAL A 1 94 ? -2.240 -25.068 6.503 1.00 86.69 94 VAL A N 1
ATOM 702 C CA . VAL A 1 94 ? -2.652 -25.088 5.095 1.00 86.69 94 VAL A CA 1
ATOM 703 C C . VAL A 1 94 ? -4.086 -25.620 5.003 1.00 86.69 94 VAL A C 1
ATOM 705 O O . VAL A 1 94 ? -4.382 -26.655 5.602 1.00 86.69 94 VAL A O 1
ATOM 708 N N . ALA A 1 95 ? -4.970 -24.943 4.268 1.00 86.44 95 ALA A N 1
ATOM 709 C CA . ALA A 1 95 ? -6.387 -25.314 4.147 1.00 86.44 95 ALA A CA 1
ATOM 710 C C . ALA A 1 95 ? -7.002 -24.859 2.818 1.00 86.44 95 ALA A C 1
ATOM 712 O O . ALA A 1 95 ? -6.506 -23.921 2.195 1.00 86.44 95 ALA A O 1
ATOM 713 N N . ASP A 1 96 ? -8.117 -25.474 2.421 1.00 80.56 96 ASP A N 1
ATOM 714 C CA . ASP A 1 96 ? -8.856 -25.077 1.211 1.00 80.56 96 ASP A CA 1
ATOM 715 C C . ASP A 1 96 ? -9.804 -23.896 1.449 1.00 80.56 96 ASP A C 1
ATOM 717 O O . ASP A 1 96 ? -10.177 -23.198 0.509 1.00 80.56 96 ASP A O 1
ATOM 721 N N . ASN A 1 97 ? -10.155 -23.627 2.709 1.00 77.50 97 ASN A N 1
ATOM 722 C CA . ASN A 1 97 ? -10.927 -22.455 3.106 1.00 77.50 97 ASN A CA 1
ATOM 723 C C . ASN A 1 97 ? -10.011 -21.404 3.754 1.00 77.50 97 ASN A C 1
ATOM 725 O O . ASN A 1 97 ? -9.308 -21.684 4.726 1.00 77.50 97 ASN A O 1
ATOM 729 N N . ARG A 1 98 ? -10.041 -20.176 3.229 1.00 74.75 98 ARG A N 1
ATOM 730 C CA . ARG A 1 98 ? -9.243 -19.042 3.716 1.00 74.75 98 ARG A CA 1
ATOM 731 C C . ARG A 1 98 ? -9.701 -18.521 5.084 1.00 74.75 98 ARG A C 1
ATOM 733 O O . ARG A 1 98 ? -8.872 -17.975 5.805 1.00 74.75 98 ARG A O 1
ATOM 740 N N . GLY A 1 99 ? -10.987 -18.654 5.424 1.00 70.44 99 GLY A N 1
ATOM 741 C CA . GLY A 1 99 ? -11.611 -17.953 6.558 1.00 70.44 99 GLY A CA 1
ATOM 742 C C . GLY A 1 99 ? -10.994 -18.261 7.924 1.00 70.44 99 GLY A C 1
ATOM 743 O O . GLY A 1 99 ? -10.841 -17.359 8.741 1.00 70.44 99 GLY A O 1
ATOM 744 N N . ASP A 1 100 ? -10.548 -19.501 8.131 1.00 77.94 100 ASP A N 1
ATOM 745 C CA . ASP A 1 100 ? -10.194 -19.995 9.469 1.00 77.94 100 ASP A CA 1
ATOM 746 C C . ASP A 1 100 ? -8.693 -20.288 9.641 1.00 77.94 100 ASP A C 1
ATOM 748 O O . ASP A 1 100 ? -8.241 -20.701 10.708 1.00 77.94 100 ASP A O 1
ATOM 752 N N . ILE A 1 101 ? -7.884 -20.083 8.597 1.00 82.69 101 ILE A N 1
ATOM 753 C CA . ILE A 1 101 ? -6.513 -20.608 8.545 1.00 82.69 101 ILE A CA 1
ATOM 754 C C . ILE A 1 101 ? -5.527 -19.890 9.476 1.00 82.69 101 ILE A C 1
ATOM 756 O O . ILE A 1 101 ? -4.688 -20.538 10.104 1.00 82.69 101 ILE A O 1
ATOM 760 N N . LEU A 1 102 ? -5.630 -18.562 9.596 1.00 75.19 102 LEU A N 1
ATOM 761 C CA . LEU A 1 102 ? -4.797 -17.778 10.512 1.00 75.19 102 LEU A CA 1
ATOM 762 C C . LEU A 1 102 ? -5.192 -18.041 11.964 1.00 75.19 102 LEU A C 1
ATOM 764 O O . LEU A 1 102 ? -4.328 -18.381 12.768 1.00 75.19 102 LEU A O 1
ATOM 768 N N . ALA A 1 103 ? -6.493 -17.979 12.262 1.00 78.75 103 ALA A N 1
ATOM 769 C CA . ALA A 1 103 ? -7.017 -18.294 13.586 1.00 78.75 103 ALA A CA 1
ATOM 770 C C . ALA A 1 103 ? -6.580 -19.696 14.031 1.00 78.75 103 ALA A C 1
ATOM 772 O O . ALA A 1 103 ? -6.165 -19.872 15.174 1.00 78.75 103 ALA A O 1
ATOM 773 N N . LYS A 1 104 ? -6.574 -20.674 13.112 1.00 91.81 104 LYS A N 1
ATOM 774 C CA . LYS A 1 104 ? -6.109 -22.025 13.422 1.00 91.81 104 LYS A CA 1
ATOM 775 C C . LYS A 1 104 ? -4.606 -22.102 13.696 1.00 91.81 104 LYS A C 1
ATOM 777 O O . LYS A 1 104 ? -4.201 -22.804 14.621 1.00 91.81 104 LYS A O 1
ATOM 782 N N . ALA A 1 105 ? -3.775 -21.394 12.926 1.00 86.12 105 ALA A N 1
ATOM 783 C CA . ALA A 1 105 ? -2.331 -21.338 13.170 1.00 86.12 105 ALA A CA 1
ATOM 784 C C . ALA A 1 105 ? -2.008 -20.699 14.531 1.00 86.12 105 ALA A C 1
ATOM 786 O O . ALA A 1 105 ? -1.190 -21.235 15.282 1.00 86.12 105 ALA A O 1
ATOM 787 N N . ASP A 1 106 ? -2.693 -19.605 14.874 1.00 81.56 106 ASP A N 1
ATOM 788 C CA . ASP A 1 106 ? -2.543 -18.921 16.159 1.00 81.56 106 ASP A CA 1
ATOM 789 C C . ASP A 1 106 ? -3.048 -19.761 17.331 1.00 81.56 106 ASP A C 1
ATOM 791 O O . ASP A 1 106 ? -2.360 -19.853 18.347 1.00 81.56 106 ASP A O 1
ATOM 795 N N . GLU A 1 107 ? -4.202 -20.417 17.191 1.00 94.19 107 GLU A N 1
ATOM 796 C CA . GLU A 1 107 ? -4.762 -21.311 18.208 1.00 94.19 107 GLU A CA 1
ATOM 797 C C . GLU A 1 107 ? -3.772 -22.432 18.560 1.00 94.19 107 GLU A C 1
ATOM 799 O O . GLU A 1 107 ? -3.433 -22.628 19.731 1.00 94.19 107 GLU A O 1
ATOM 804 N N . LEU A 1 108 ? -3.263 -23.142 17.547 1.00 95.56 108 LEU A N 1
ATOM 805 C CA . LEU A 1 108 ? -2.300 -24.228 17.740 1.00 95.56 108 LEU A CA 1
ATOM 806 C C . LEU A 1 108 ? -1.016 -23.715 18.403 1.00 95.56 108 LEU A C 1
ATOM 808 O O . LEU A 1 108 ? -0.536 -24.309 19.371 1.00 95.56 108 LEU A O 1
ATOM 812 N N . ARG A 1 109 ? -0.477 -22.586 17.927 1.00 96.56 109 ARG A N 1
ATOM 813 C CA . ARG A 1 109 ? 0.730 -21.974 18.492 1.00 96.56 109 ARG A CA 1
ATOM 814 C C . ARG A 1 109 ? 0.529 -21.549 19.949 1.00 96.56 109 ARG A C 1
ATOM 816 O O . ARG A 1 109 ? 1.411 -21.805 20.767 1.00 96.56 109 ARG A O 1
ATOM 823 N N . GLN A 1 110 ? -0.597 -20.922 20.291 1.00 92.50 110 GLN A N 1
ATOM 824 C CA . GLN A 1 110 ? -0.909 -20.521 21.668 1.00 92.50 110 GLN A CA 1
ATOM 825 C C . GLN A 1 110 ? -0.974 -21.733 22.594 1.00 92.50 110 GLN A C 1
ATOM 827 O O . GLN A 1 110 ? -0.318 -21.738 23.632 1.00 92.50 110 GLN A O 1
ATOM 832 N N . GLN A 1 111 ? -1.685 -22.790 22.195 1.00 96.94 111 GLN A N 1
ATOM 833 C CA . GLN A 1 111 ? -1.796 -24.011 22.997 1.00 96.94 111 GLN A CA 1
ATOM 834 C C . GLN A 1 111 ? -0.440 -24.699 23.209 1.00 96.94 111 GLN A C 1
ATOM 836 O O . GLN A 1 111 ? -0.185 -25.213 24.301 1.00 96.94 111 GLN A O 1
ATOM 841 N N . ILE A 1 112 ? 0.433 -24.693 22.192 1.00 96.44 112 ILE A N 1
ATOM 842 C CA . ILE A 1 112 ? 1.807 -25.198 22.309 1.00 96.44 112 ILE A CA 1
ATOM 843 C C . ILE A 1 112 ? 2.611 -24.329 23.278 1.00 96.44 112 ILE A C 1
ATOM 845 O O . ILE A 1 112 ? 3.207 -24.852 24.215 1.00 96.44 112 ILE A O 1
ATOM 849 N N . GLN A 1 113 ? 2.587 -23.006 23.104 1.00 94.38 113 GLN A N 1
ATOM 850 C CA . GLN A 1 113 ? 3.305 -22.071 23.970 1.00 94.38 113 GLN A CA 1
ATOM 851 C C . GLN A 1 113 ? 2.885 -22.209 25.440 1.00 94.38 113 GLN A C 1
ATOM 853 O O . GLN A 1 113 ? 3.744 -22.315 26.311 1.00 94.38 113 GLN A O 1
ATOM 858 N N . THR A 1 114 ? 1.582 -22.246 25.727 1.00 94.62 114 THR A N 1
ATOM 859 C CA . THR A 1 114 ? 1.063 -22.371 27.098 1.00 94.62 114 THR A CA 1
ATOM 860 C C . THR A 1 114 ? 1.519 -23.665 27.768 1.00 94.62 114 THR A C 1
ATOM 862 O O . THR A 1 114 ? 1.832 -23.664 28.955 1.00 94.62 114 THR A O 1
ATOM 865 N N . GLN A 1 115 ? 1.589 -24.769 27.022 1.00 96.38 115 GLN A N 1
ATOM 866 C CA . GLN A 1 115 ? 2.049 -26.051 27.563 1.00 96.38 115 GLN A CA 1
ATOM 867 C C . GLN A 1 115 ? 3.575 -26.130 27.709 1.00 96.38 115 GLN A C 1
ATOM 869 O O . GLN A 1 115 ? 4.056 -26.885 28.550 1.00 96.38 115 GLN A O 1
ATOM 874 N N . LEU A 1 116 ? 4.334 -25.353 26.928 1.00 93.81 116 LEU A N 1
ATOM 875 C CA . LEU A 1 116 ? 5.795 -25.274 27.041 1.00 93.81 116 LEU A CA 1
ATOM 876 C C . LEU A 1 116 ? 6.271 -24.312 28.133 1.00 93.81 116 LEU A C 1
ATOM 878 O O . LEU A 1 116 ? 7.376 -24.492 28.638 1.00 93.81 116 LEU A O 1
ATOM 882 N N . SER A 1 117 ? 5.438 -23.351 28.542 1.00 85.88 117 SER A N 1
ATOM 883 C CA . SER A 1 117 ? 5.770 -22.367 29.581 1.00 85.88 117 SER A CA 1
ATOM 884 C C . SER A 1 117 ? 4.742 -22.337 30.724 1.00 85.88 117 SER A C 1
ATOM 886 O O . SER A 1 117 ? 4.028 -21.343 30.872 1.00 85.88 117 SER A O 1
ATOM 888 N N . PRO A 1 118 ? 4.665 -23.370 31.590 1.00 61.69 118 PRO A N 1
ATOM 889 C CA . PRO A 1 118 ? 3.660 -23.424 32.656 1.00 61.69 118 PRO A CA 1
ATOM 890 C C . PRO A 1 118 ? 3.841 -22.393 33.789 1.00 61.69 118 PRO A C 1
ATOM 892 O O . PRO A 1 118 ? 3.006 -22.350 34.687 1.00 61.69 118 PRO A O 1
ATOM 895 N N . SER A 1 119 ? 4.920 -21.596 33.810 1.00 50.09 119 SER A N 1
ATOM 896 C CA . SER A 1 119 ? 5.377 -20.898 35.027 1.00 50.09 119 SER A CA 1
ATOM 897 C C . SER A 1 119 ? 5.564 -19.375 34.936 1.00 50.09 119 SER A C 1
ATOM 899 O O . SER A 1 119 ? 6.310 -18.826 35.741 1.00 50.09 119 SER A O 1
ATOM 901 N N . ALA A 1 120 ? 4.917 -18.661 34.010 1.00 43.56 120 ALA A N 1
ATOM 902 C CA . ALA A 1 120 ? 5.040 -17.196 33.927 1.00 43.56 120 ALA A CA 1
ATOM 903 C C . ALA A 1 120 ? 3.702 -16.469 34.156 1.00 43.56 120 ALA A C 1
ATOM 905 O O . ALA A 1 120 ? 3.150 -15.833 33.262 1.00 43.56 120 ALA A O 1
ATOM 906 N N . GLN A 1 121 ? 3.197 -16.538 35.388 1.00 43.72 121 GLN A N 1
ATOM 907 C CA . GLN A 1 121 ? 2.293 -15.533 35.951 1.00 43.72 121 GLN A CA 1
ATOM 908 C C . GLN A 1 121 ? 2.935 -14.963 37.223 1.00 43.72 121 GLN A C 1
ATOM 910 O O . GLN A 1 121 ? 2.640 -15.431 38.318 1.00 43.72 121 GLN A O 1
ATOM 915 N N . THR A 1 122 ? 3.790 -13.940 37.086 1.00 33.69 122 THR A N 1
ATOM 916 C CA . THR A 1 122 ? 4.140 -13.050 38.210 1.00 33.69 122 THR A CA 1
ATOM 917 C C . THR A 1 122 ? 4.687 -11.691 37.744 1.00 33.69 122 THR A C 1
ATOM 919 O O . THR A 1 122 ? 5.703 -11.619 37.064 1.00 33.69 122 THR A O 1
ATOM 922 N N . THR A 1 123 ? 3.957 -10.637 38.135 1.00 33.72 123 THR A N 1
ATOM 923 C CA . THR A 1 123 ? 4.377 -9.274 38.545 1.00 33.72 123 THR A CA 1
ATOM 924 C C . THR A 1 123 ? 5.483 -8.534 37.775 1.00 33.72 123 THR A C 1
ATOM 926 O O . THR A 1 123 ? 6.664 -8.842 37.900 1.00 33.72 123 THR A O 1
ATOM 929 N N . VAL A 1 124 ? 5.091 -7.442 37.107 1.00 30.33 124 VAL A N 1
ATOM 930 C CA . VAL A 1 124 ? 5.982 -6.390 36.583 1.00 30.33 124 VAL A CA 1
ATOM 931 C C . VAL A 1 124 ? 6.174 -5.304 37.653 1.00 30.33 124 VAL A C 1
ATOM 933 O O . VAL A 1 124 ? 5.196 -4.692 38.078 1.00 30.33 124 VAL A O 1
ATOM 936 N N . GLU A 1 125 ? 7.418 -5.049 38.060 1.00 27.58 125 GLU A N 1
ATOM 937 C CA . GLU A 1 125 ? 7.833 -3.876 38.853 1.00 27.58 125 GLU A CA 1
ATOM 938 C C . GLU A 1 125 ? 8.361 -2.765 37.912 1.00 27.58 125 GLU A C 1
ATOM 940 O O . GLU A 1 125 ? 8.994 -3.087 36.900 1.00 27.58 125 GLU A O 1
ATOM 945 N N . PRO A 1 126 ? 8.129 -1.464 38.186 1.00 30.55 126 PRO A N 1
ATOM 946 C CA . PRO A 1 126 ? 8.541 -0.388 37.290 1.00 30.55 126 PRO A CA 1
ATOM 947 C C . PRO A 1 126 ? 9.993 0.045 37.544 1.00 30.55 126 PRO A C 1
ATOM 949 O O . PRO A 1 126 ? 10.386 0.341 38.670 1.00 30.55 126 PRO A O 1
ATOM 952 N N . ILE A 1 127 ? 10.780 0.157 36.472 1.00 30.48 127 ILE A N 1
ATOM 953 C CA . ILE A 1 127 ? 12.156 0.667 36.521 1.00 30.48 127 ILE A CA 1
ATOM 954 C C . ILE A 1 127 ? 12.142 2.185 36.296 1.00 30.48 127 ILE A C 1
ATOM 956 O O . ILE A 1 127 ? 11.870 2.661 35.195 1.00 30.48 127 ILE A O 1
ATOM 960 N N . ASN A 1 128 ? 12.485 2.937 37.342 1.00 33.62 128 ASN A N 1
ATOM 961 C CA . ASN A 1 128 ? 12.937 4.325 37.261 1.00 33.62 128 ASN A CA 1
ATOM 962 C C . ASN A 1 128 ? 14.435 4.330 36.943 1.00 33.62 128 ASN A C 1
ATOM 964 O O . ASN A 1 128 ? 15.186 3.733 37.705 1.00 33.62 128 ASN A O 1
ATOM 968 N N . ASN A 1 129 ? 14.879 5.032 35.893 1.00 31.34 129 ASN A N 1
ATOM 969 C CA . ASN A 1 129 ? 16.231 5.602 35.837 1.00 31.34 129 ASN A CA 1
ATOM 970 C C . ASN A 1 129 ? 16.319 6.757 34.827 1.00 31.34 129 ASN A C 1
ATOM 972 O O . ASN A 1 129 ? 16.098 6.589 33.630 1.00 31.34 129 ASN A O 1
ATOM 976 N N . SER A 1 130 ? 16.677 7.937 35.333 1.00 28.97 130 SER A N 1
ATOM 977 C CA . SER A 1 130 ? 17.049 9.127 34.567 1.00 28.97 130 SER A CA 1
ATOM 978 C C . SER A 1 130 ? 18.477 8.999 34.032 1.00 28.97 130 SER A C 1
ATOM 980 O O . SER A 1 130 ? 19.403 8.808 34.820 1.00 28.97 130 SER A O 1
ATOM 982 N N . VAL A 1 131 ? 18.674 9.171 32.722 1.00 29.23 131 VAL A N 1
ATOM 983 C CA . VAL A 1 131 ? 20.005 9.257 32.103 1.00 29.23 131 VAL A CA 1
ATOM 984 C C . VAL A 1 131 ? 20.146 10.605 31.403 1.00 29.23 131 VAL A C 1
ATOM 986 O O . VAL A 1 131 ? 19.370 10.960 30.517 1.00 29.23 131 VAL A O 1
ATOM 989 N N . THR A 1 132 ? 21.145 11.371 31.829 1.00 27.47 132 THR A N 1
ATOM 990 C CA . THR A 1 132 ? 21.569 12.640 31.238 1.00 27.47 132 THR A CA 1
ATOM 991 C C . THR A 1 132 ? 22.284 12.401 29.908 1.00 27.47 132 THR A C 1
ATOM 993 O O . THR A 1 132 ? 23.205 11.594 29.812 1.00 27.47 132 THR A O 1
ATOM 996 N N . SER A 1 133 ? 21.859 13.120 28.866 1.00 26.81 133 SER A N 1
ATOM 997 C CA . SER A 1 133 ? 22.432 13.023 27.519 1.00 26.81 133 SER A CA 1
ATOM 998 C C . SER A 1 133 ? 23.665 13.915 27.371 1.00 26.81 133 SER A C 1
ATOM 1000 O O . SER A 1 133 ? 23.639 15.091 27.733 1.00 26.81 133 SER A O 1
ATOM 1002 N N . LYS A 1 134 ? 24.735 13.354 26.803 1.00 28.27 134 LYS A N 1
ATOM 1003 C CA . LYS A 1 134 ? 25.950 14.064 26.389 1.00 28.27 134 LYS A CA 1
ATOM 1004 C C . LYS A 1 134 ? 26.015 14.032 24.859 1.00 28.27 134 LYS A C 1
ATOM 1006 O O . LYS A 1 134 ? 25.841 12.972 24.267 1.00 28.27 134 LYS A O 1
ATOM 1011 N N . THR A 1 135 ? 26.225 15.187 24.236 1.00 25.53 135 THR A N 1
ATOM 1012 C CA . THR A 1 135 ? 26.241 15.379 22.776 1.00 25.53 135 THR A CA 1
ATOM 1013 C C . THR A 1 135 ? 27.435 14.661 22.133 1.00 25.53 135 THR A C 1
ATOM 1015 O O . THR A 1 135 ? 28.566 14.851 22.580 1.00 25.53 135 THR A O 1
ATOM 1018 N N . ILE A 1 136 ? 27.195 13.851 21.095 1.00 28.61 136 ILE A N 1
ATOM 1019 C CA . ILE A 1 136 ? 28.219 13.119 20.325 1.00 28.61 136 ILE A CA 1
ATOM 1020 C C . ILE A 1 136 ? 28.145 13.565 18.854 1.00 28.61 136 ILE A C 1
ATOM 1022 O O . ILE A 1 136 ? 27.056 13.641 18.287 1.00 28.61 136 ILE A O 1
ATOM 1026 N N . GLU A 1 137 ? 29.298 13.873 18.252 1.00 27.28 137 GLU A N 1
ATOM 1027 C CA . GLU A 1 137 ? 29.457 14.172 16.819 1.00 27.28 137 GLU A CA 1
ATOM 1028 C C . GLU A 1 137 ? 29.102 12.969 15.915 1.00 27.28 137 GLU A C 1
ATOM 1030 O O . GLU A 1 137 ? 29.281 11.818 16.319 1.00 27.28 137 GLU A O 1
ATOM 1035 N N . PRO A 1 138 ? 28.636 13.196 14.671 1.00 31.14 138 PRO A N 1
ATOM 1036 C CA . PRO A 1 138 ? 28.220 12.125 13.767 1.00 31.14 138 PRO A CA 1
ATOM 1037 C C . PRO A 1 138 ? 29.391 11.206 13.381 1.00 31.14 138 PRO A C 1
ATOM 1039 O O . PRO A 1 138 ? 30.343 11.610 12.712 1.00 31.14 138 PRO A O 1
ATOM 1042 N N . ALA A 1 139 ? 29.303 9.943 13.805 1.00 37.69 139 ALA A N 1
ATOM 1043 C CA . ALA A 1 139 ? 30.324 8.928 13.583 1.00 37.69 139 ALA A CA 1
ATOM 1044 C C . ALA A 1 139 ? 30.384 8.456 12.118 1.00 37.69 139 ALA A C 1
ATOM 1046 O O . ALA A 1 139 ? 29.371 8.213 11.460 1.00 37.69 139 ALA A O 1
ATOM 1047 N N . LYS A 1 140 ? 31.614 8.277 11.631 1.00 41.53 140 LYS A N 1
ATOM 1048 C CA . LYS A 1 140 ? 31.961 7.661 10.345 1.00 41.53 140 LYS A CA 1
ATOM 1049 C C . LYS A 1 140 ? 31.442 6.214 10.283 1.00 41.53 140 LYS A C 1
ATOM 1051 O O . LYS A 1 140 ? 31.644 5.454 11.227 1.00 41.53 140 LYS A O 1
ATOM 1056 N N . LEU A 1 141 ? 30.805 5.839 9.169 1.00 51.16 141 LEU A N 1
ATOM 1057 C CA . LEU A 1 141 ? 30.237 4.501 8.943 1.00 51.16 141 LEU A CA 1
ATOM 1058 C C . LEU A 1 141 ? 31.295 3.386 9.121 1.00 51.16 141 LEU A C 1
ATOM 1060 O O . LEU A 1 141 ? 32.418 3.544 8.632 1.00 51.16 141 LEU A O 1
ATOM 1064 N N . PRO A 1 142 ? 30.962 2.266 9.793 1.00 57.59 142 PRO A N 1
ATOM 1065 C CA . PRO A 1 142 ? 31.884 1.150 9.992 1.00 57.59 142 PRO A CA 1
ATOM 1066 C C . PRO A 1 142 ? 32.094 0.373 8.688 1.00 57.59 142 PRO A C 1
ATOM 1068 O O . PRO A 1 142 ? 31.166 0.193 7.912 1.00 57.59 142 PRO A O 1
ATOM 1071 N N . ASN A 1 143 ? 33.310 -0.116 8.444 1.00 65.69 143 ASN A N 1
ATOM 1072 C CA . ASN A 1 143 ? 33.645 -0.789 7.182 1.00 65.69 143 ASN A CA 1
ATOM 1073 C C . ASN A 1 143 ? 33.308 -2.294 7.171 1.00 65.69 143 ASN A C 1
ATOM 1075 O O . ASN A 1 143 ? 33.350 -2.914 6.109 1.00 65.69 143 ASN A O 1
ATOM 1079 N N . ILE A 1 144 ? 33.024 -2.911 8.327 1.00 80.75 144 ILE A N 1
ATOM 1080 C CA . ILE A 1 144 ? 32.862 -4.369 8.454 1.00 80.75 144 ILE A CA 1
ATOM 1081 C C . ILE A 1 144 ? 31.711 -4.708 9.409 1.00 80.75 144 ILE A C 1
ATOM 1083 O O . ILE A 1 144 ? 31.606 -4.138 10.495 1.00 80.75 144 ILE A O 1
ATOM 1087 N N . LEU A 1 145 ? 30.885 -5.677 9.008 1.00 82.69 145 LEU A N 1
ATOM 1088 C CA . LEU A 1 145 ? 29.749 -6.201 9.766 1.00 82.69 145 LEU A CA 1
ATOM 1089 C C . LEU A 1 145 ? 29.935 -7.694 10.066 1.00 82.69 145 LEU A C 1
ATOM 1091 O O . LEU A 1 145 ? 30.454 -8.441 9.235 1.00 82.69 145 LEU A O 1
ATOM 1095 N N . VAL A 1 146 ? 29.453 -8.157 11.220 1.00 84.75 146 VAL A N 1
ATOM 1096 C CA . VAL A 1 146 ? 29.192 -9.588 11.461 1.00 84.75 146 VAL A CA 1
ATOM 1097 C C . VAL A 1 146 ? 27.689 -9.811 11.375 1.00 84.75 146 VAL A C 1
ATOM 1099 O O . VAL A 1 146 ? 26.946 -9.356 12.243 1.00 84.75 146 VAL A O 1
ATOM 1102 N N . ILE A 1 147 ? 27.246 -10.488 10.318 1.00 77.44 147 ILE A N 1
ATOM 1103 C CA . ILE A 1 147 ? 25.842 -10.818 10.079 1.00 77.44 147 ILE A CA 1
ATOM 1104 C C . ILE A 1 147 ? 25.490 -12.063 10.884 1.00 77.44 147 ILE A C 1
ATOM 1106 O O . ILE A 1 147 ? 26.147 -13.096 10.748 1.00 77.44 147 ILE A O 1
ATOM 1110 N N . LEU A 1 148 ? 24.461 -11.951 11.724 1.00 73.12 148 LEU A N 1
ATOM 1111 C CA . LEU A 1 148 ? 24.087 -12.994 12.677 1.00 73.12 148 LEU A CA 1
ATOM 1112 C C . LEU A 1 148 ? 22.932 -13.842 12.152 1.00 73.12 148 LEU A C 1
ATOM 1114 O O . LEU A 1 148 ? 23.005 -15.066 12.189 1.00 73.12 148 LEU A O 1
ATOM 1118 N N . TYR A 1 149 ? 21.877 -13.193 11.656 1.00 71.81 149 TYR A N 1
ATOM 1119 C CA . TYR A 1 149 ? 20.691 -13.852 11.108 1.00 71.81 149 TYR A CA 1
ATOM 1120 C C . TYR A 1 149 ? 19.860 -12.880 10.261 1.00 71.81 149 TYR A C 1
ATOM 1122 O O . TYR A 1 149 ? 19.925 -11.660 10.434 1.00 71.81 149 TYR A O 1
ATOM 1130 N N . SER A 1 150 ? 19.060 -13.442 9.353 1.00 61.78 150 SER A N 1
ATOM 1131 C CA . SER A 1 150 ? 18.118 -12.723 8.491 1.00 61.78 150 SER A CA 1
ATOM 1132 C C . SER A 1 150 ? 16.689 -13.196 8.744 1.00 61.78 150 SER A C 1
ATOM 1134 O O . SER A 1 150 ? 16.446 -14.402 8.773 1.00 61.78 150 SER A O 1
ATOM 1136 N N . MET A 1 151 ? 15.734 -12.278 8.877 1.00 51.38 151 MET A N 1
ATOM 1137 C CA . MET A 1 151 ? 14.353 -12.618 9.227 1.00 51.38 151 MET A CA 1
ATOM 1138 C C . MET A 1 151 ? 13.316 -11.732 8.534 1.00 51.38 151 MET A C 1
ATOM 1140 O O . MET A 1 151 ? 13.551 -10.555 8.268 1.00 51.38 151 MET A O 1
ATOM 1144 N N . GLN A 1 152 ? 12.142 -12.303 8.252 1.00 45.41 152 GLN A N 1
ATOM 1145 C CA . GLN A 1 152 ? 11.041 -11.582 7.599 1.00 45.41 152 GLN A CA 1
ATOM 1146 C C . GLN A 1 152 ? 10.368 -10.567 8.540 1.00 45.41 152 GLN A C 1
ATOM 1148 O O . GLN A 1 152 ? 9.983 -9.488 8.100 1.00 45.41 152 GLN A O 1
ATOM 1153 N N . SER A 1 153 ? 10.272 -10.871 9.841 1.00 48.38 153 SER A N 1
ATOM 1154 C CA . SER A 1 153 ? 9.687 -9.961 10.836 1.00 48.38 153 SER A CA 1
ATOM 1155 C C . SER A 1 153 ? 10.660 -8.841 11.212 1.00 48.38 153 SER A C 1
ATOM 1157 O O . SER A 1 153 ? 11.720 -9.091 11.786 1.00 48.38 153 SER A O 1
ATOM 1159 N N . GLN A 1 154 ? 10.282 -7.592 10.930 1.00 53.72 154 GLN A N 1
ATOM 1160 C CA . GLN A 1 154 ? 11.069 -6.417 11.315 1.00 53.72 154 GLN A CA 1
ATOM 1161 C C . GLN A 1 154 ? 11.071 -6.200 12.831 1.00 53.72 154 GLN A C 1
ATOM 1163 O O . GLN A 1 154 ? 12.096 -5.832 13.398 1.00 53.72 154 GLN A O 1
ATOM 1168 N N . THR A 1 155 ? 9.947 -6.463 13.499 1.00 45.44 155 THR A N 1
ATOM 1169 C CA . THR A 1 155 ? 9.832 -6.331 14.956 1.00 45.44 155 THR A CA 1
ATOM 1170 C C . THR A 1 155 ? 10.801 -7.266 15.670 1.00 45.44 155 THR A C 1
ATOM 1172 O O . THR A 1 155 ? 11.526 -6.821 16.554 1.00 45.44 155 THR A O 1
ATOM 1175 N N . ASN A 1 156 ? 10.893 -8.521 15.225 1.00 52.31 156 ASN A N 1
ATOM 1176 C CA . ASN A 1 156 ? 11.792 -9.499 15.838 1.00 52.31 156 ASN A CA 1
ATOM 1177 C C . ASN A 1 156 ? 13.253 -9.121 15.558 1.00 52.31 156 ASN A C 1
ATOM 1179 O O . ASN A 1 156 ? 14.116 -9.319 16.408 1.00 52.31 156 ASN A O 1
ATOM 1183 N N . ALA A 1 157 ? 13.552 -8.524 14.399 1.00 59.66 157 ALA A N 1
ATOM 1184 C CA . ALA A 1 157 ? 14.904 -8.062 14.096 1.00 59.66 157 ALA A CA 1
ATOM 1185 C C . ALA A 1 157 ? 15.326 -6.906 15.011 1.00 59.66 157 ALA A C 1
ATOM 1187 O O . ALA A 1 157 ? 16.446 -6.906 15.520 1.00 59.66 157 ALA A O 1
ATOM 1188 N N . ILE A 1 158 ? 14.423 -5.948 15.249 1.00 56.94 158 ILE A N 1
ATOM 1189 C CA . ILE A 1 158 ? 14.660 -4.806 16.143 1.00 56.94 158 ILE A CA 1
ATOM 1190 C C . ILE A 1 158 ? 14.855 -5.279 17.583 1.00 56.94 158 ILE A C 1
ATOM 1192 O O . ILE A 1 158 ? 15.825 -4.867 18.216 1.00 56.94 158 ILE A O 1
ATOM 1196 N N . ASP A 1 159 ? 13.991 -6.168 18.074 1.00 56.19 159 ASP A N 1
ATOM 1197 C CA . ASP A 1 159 ? 14.117 -6.720 19.426 1.00 56.19 159 ASP A CA 1
ATOM 1198 C C . ASP A 1 159 ? 15.451 -7.468 19.594 1.00 56.19 159 ASP A C 1
ATOM 1200 O O . ASP A 1 159 ? 16.203 -7.233 20.539 1.00 56.19 159 ASP A O 1
ATOM 1204 N N . ASN A 1 160 ? 15.835 -8.279 18.604 1.00 63.72 160 ASN A N 1
ATOM 1205 C CA . ASN A 1 160 ? 17.124 -8.966 18.614 1.00 63.72 160 ASN A CA 1
ATOM 1206 C C . ASN A 1 160 ? 18.325 -8.006 18.602 1.00 63.72 160 ASN A C 1
ATOM 1208 O O . ASN A 1 160 ? 19.297 -8.243 19.321 1.00 63.72 160 ASN A O 1
ATOM 1212 N N . ALA A 1 161 ? 18.275 -6.919 17.826 1.00 74.06 161 ALA A N 1
ATOM 1213 C CA . ALA A 1 161 ? 19.331 -5.908 17.837 1.00 74.06 161 ALA A CA 1
ATOM 1214 C C . ALA A 1 161 ? 19.428 -5.216 19.207 1.00 74.06 161 ALA A C 1
ATOM 1216 O O . ALA A 1 161 ? 20.517 -5.130 19.768 1.00 74.06 161 ALA A O 1
ATOM 1217 N N . GLN A 1 162 ? 18.299 -4.822 19.802 1.00 64.06 162 GLN A N 1
ATOM 1218 C CA . GLN A 1 162 ? 18.261 -4.191 21.127 1.00 64.06 162 GLN A CA 1
ATOM 1219 C C . GLN A 1 162 ? 18.786 -5.116 22.235 1.00 64.06 162 GLN A C 1
ATOM 1221 O O . GLN A 1 162 ? 19.516 -4.666 23.121 1.00 64.06 162 GLN A O 1
ATOM 1226 N N . ARG A 1 163 ? 18.483 -6.420 22.166 1.00 65.81 163 ARG A N 1
ATOM 1227 C CA . ARG A 1 163 ? 19.019 -7.439 23.087 1.00 65.81 163 ARG A CA 1
ATOM 1228 C C . ARG A 1 163 ? 20.533 -7.626 22.959 1.00 65.81 163 ARG A C 1
ATOM 1230 O O . ARG A 1 163 ? 21.191 -7.972 23.936 1.00 65.81 163 ARG A O 1
ATOM 1237 N N . LEU A 1 164 ? 21.104 -7.425 21.774 1.00 75.69 164 LEU A N 1
ATOM 1238 C CA . LEU A 1 164 ? 22.556 -7.444 21.581 1.00 75.69 164 LEU A CA 1
ATOM 1239 C C . LEU A 1 164 ? 23.193 -6.149 22.099 1.00 75.69 164 LEU A C 1
ATOM 1241 O O . LEU A 1 164 ? 24.217 -6.206 22.782 1.00 75.69 164 LEU A O 1
ATOM 1245 N N . THR A 1 165 ? 22.545 -5.003 21.875 1.00 76.94 165 THR A N 1
ATOM 1246 C CA . THR A 1 165 ? 22.960 -3.715 22.446 1.00 76.94 165 THR A CA 1
ATOM 1247 C C . THR A 1 165 ? 22.986 -3.747 23.970 1.00 76.94 165 THR A C 1
ATOM 1249 O O . THR A 1 165 ? 23.961 -3.302 24.574 1.00 76.94 165 THR A O 1
ATOM 1252 N N . SER A 1 166 ? 21.981 -4.347 24.616 1.00 68.06 166 SER A N 1
ATOM 1253 C CA . SER A 1 166 ? 21.947 -4.479 26.080 1.00 68.06 166 SER A CA 1
ATOM 1254 C C . SER A 1 166 ? 23.040 -5.400 26.640 1.00 68.06 166 SER A C 1
ATOM 1256 O O . SER A 1 166 ? 23.406 -5.278 27.807 1.00 68.06 166 SER A O 1
ATOM 1258 N N . LYS A 1 167 ? 23.616 -6.274 25.804 1.00 77.75 167 LYS A N 1
ATOM 1259 C CA . LYS A 1 167 ? 24.779 -7.120 26.127 1.00 77.75 167 LYS A CA 1
ATOM 1260 C C . LYS A 1 167 ? 26.124 -6.466 25.783 1.00 77.75 167 LYS A C 1
ATOM 1262 O O . LYS A 1 167 ? 27.161 -7.114 25.899 1.00 77.75 167 LYS A O 1
ATOM 1267 N N . GLY A 1 168 ? 26.116 -5.192 25.387 1.00 84.69 168 GLY A N 1
ATOM 1268 C CA . GLY A 1 168 ? 27.315 -4.401 25.107 1.00 84.69 168 GLY A CA 1
ATOM 1269 C C . GLY A 1 168 ? 27.849 -4.523 23.678 1.00 84.69 168 GLY A C 1
ATOM 1270 O O . GLY A 1 168 ? 28.967 -4.081 23.420 1.00 84.69 168 GLY A O 1
ATOM 1271 N N . PHE A 1 169 ? 27.086 -5.108 22.749 1.00 86.12 169 PHE A N 1
ATOM 1272 C CA . PHE A 1 169 ? 27.463 -5.163 21.335 1.00 86.12 169 PHE A CA 1
ATOM 1273 C C . PHE A 1 169 ? 26.912 -3.954 20.570 1.00 86.12 169 PHE A C 1
ATOM 1275 O O . PHE A 1 169 ? 25.764 -3.565 20.762 1.00 86.12 169 PHE A O 1
ATOM 1282 N N . ASP A 1 170 ? 27.692 -3.389 19.648 1.00 86.94 170 ASP A N 1
ATOM 1283 C CA . ASP A 1 170 ? 27.195 -2.358 18.727 1.00 86.94 170 ASP A CA 1
ATOM 1284 C C . ASP A 1 170 ? 26.378 -3.014 17.602 1.00 86.94 170 ASP A C 1
ATOM 1286 O O . ASP A 1 170 ? 26.896 -3.324 16.527 1.00 86.94 170 ASP A O 1
ATOM 1290 N N . ALA A 1 171 ? 25.126 -3.348 17.921 1.00 83.62 171 ALA A N 1
ATOM 1291 C CA . ALA A 1 171 ? 24.207 -4.094 17.070 1.00 83.62 171 ALA A CA 1
ATOM 1292 C C . ALA A 1 171 ? 23.162 -3.196 16.399 1.00 83.62 171 ALA A C 1
ATOM 1294 O O . ALA A 1 171 ? 22.641 -2.258 17.001 1.00 83.62 171 ALA A O 1
ATOM 1295 N N . GLY A 1 172 ? 22.793 -3.542 15.166 1.00 79.81 172 GLY A N 1
ATOM 1296 C CA . GLY A 1 172 ? 21.780 -2.844 14.383 1.00 79.81 172 GLY A CA 1
ATOM 1297 C C . GLY A 1 172 ? 20.978 -3.779 13.481 1.00 79.81 172 GLY A C 1
ATOM 1298 O O . GLY A 1 172 ? 21.335 -4.942 13.272 1.00 79.81 172 GLY A O 1
ATOM 1299 N N . VAL A 1 173 ? 19.880 -3.247 12.939 1.00 67.69 173 VAL A N 1
ATOM 1300 C CA . VAL A 1 173 ? 19.076 -3.912 11.908 1.00 67.69 173 VAL A CA 1
ATOM 1301 C C . VAL A 1 173 ? 19.356 -3.268 10.559 1.00 67.69 173 VAL A C 1
ATOM 1303 O O . VAL A 1 173 ? 19.170 -2.068 10.376 1.00 67.69 173 VAL A O 1
ATOM 1306 N N . TYR A 1 174 ? 19.754 -4.096 9.608 1.00 68.94 174 TYR A N 1
ATOM 1307 C CA . TYR A 1 174 ? 20.090 -3.742 8.240 1.00 68.94 174 TYR A CA 1
ATOM 1308 C C . TYR A 1 174 ? 19.079 -4.378 7.290 1.00 68.94 174 TYR A C 1
ATOM 1310 O O . TYR A 1 174 ? 18.395 -5.340 7.641 1.00 68.94 174 TYR A O 1
ATOM 1318 N N . TRP A 1 175 ? 18.968 -3.850 6.078 1.00 44.34 175 TRP A N 1
ATOM 1319 C CA . TRP A 1 175 ? 18.073 -4.408 5.069 1.00 44.34 175 TRP A CA 1
ATOM 1320 C C . TRP A 1 175 ? 18.862 -5.239 4.060 1.00 44.34 175 TRP A C 1
ATOM 1322 O O . TRP A 1 175 ? 19.835 -4.769 3.468 1.00 44.34 175 TRP A O 1
ATOM 1332 N N . GLY A 1 176 ? 18.450 -6.495 3.891 1.00 49.84 176 GLY A N 1
ATOM 1333 C CA . GLY A 1 176 ? 18.965 -7.389 2.861 1.00 49.84 176 GLY A CA 1
ATOM 1334 C C . GLY A 1 176 ? 18.211 -7.240 1.542 1.00 49.84 176 GLY A C 1
ATOM 1335 O O . GLY A 1 176 ? 17.060 -6.813 1.514 1.00 49.84 176 GLY A O 1
ATOM 1336 N N . THR A 1 177 ? 18.832 -7.679 0.449 1.00 38.97 177 THR A N 1
ATOM 1337 C CA . THR A 1 177 ? 18.293 -7.605 -0.923 1.00 38.97 177 THR A CA 1
ATOM 1338 C C . THR A 1 177 ? 17.011 -8.423 -1.155 1.00 38.97 177 THR A C 1
ATOM 1340 O O . THR A 1 177 ? 16.347 -8.242 -2.165 1.00 38.97 177 THR A O 1
ATOM 1343 N N . ASN A 1 178 ? 16.613 -9.280 -0.207 1.00 39.38 178 ASN A N 1
ATOM 1344 C CA . ASN A 1 178 ? 15.451 -10.172 -0.317 1.00 39.38 178 ASN A CA 1
ATOM 1345 C C . ASN A 1 178 ? 14.284 -9.787 0.618 1.00 39.38 178 ASN A C 1
ATOM 1347 O O . ASN A 1 178 ? 13.551 -10.668 1.065 1.00 39.38 178 ASN A O 1
ATOM 1351 N N . ASN A 1 179 ? 14.131 -8.505 0.978 1.00 44.50 179 ASN A N 1
ATOM 1352 C CA . ASN A 1 179 ? 13.158 -8.038 1.987 1.00 44.50 179 ASN A CA 1
ATOM 1353 C C . ASN A 1 179 ? 13.315 -8.729 3.357 1.00 44.50 179 ASN A C 1
ATOM 1355 O O . ASN A 1 179 ? 12.350 -8.907 4.101 1.00 44.50 179 ASN A O 1
ATOM 1359 N N . LEU A 1 180 ? 14.539 -9.149 3.686 1.00 45.94 180 LEU A N 1
ATOM 1360 C CA . LEU A 1 180 ? 14.869 -9.722 4.986 1.00 45.94 180 LEU A CA 1
ATOM 1361 C C . LEU A 1 180 ? 15.564 -8.667 5.840 1.00 45.94 180 LEU A C 1
ATOM 1363 O O . LEU A 1 180 ? 16.489 -7.990 5.392 1.00 45.94 180 LEU A O 1
ATOM 1367 N N . ASN A 1 181 ? 15.142 -8.571 7.092 1.00 63.91 181 ASN A N 1
ATOM 1368 C CA . ASN A 1 181 ? 15.800 -7.771 8.108 1.00 63.91 181 ASN A CA 1
ATOM 1369 C C . ASN A 1 181 ? 17.022 -8.550 8.604 1.00 63.91 181 ASN A C 1
ATOM 1371 O O . ASN A 1 181 ? 16.897 -9.684 9.065 1.00 63.91 181 ASN A O 1
ATOM 1375 N N . ILE A 1 182 ? 18.200 -7.956 8.474 1.00 71.94 182 ILE A N 1
ATOM 1376 C CA . ILE A 1 182 ? 19.489 -8.524 8.855 1.00 71.94 182 ILE A CA 1
ATOM 1377 C C . ILE A 1 182 ? 19.880 -7.939 10.206 1.00 71.94 182 ILE A C 1
ATOM 1379 O O . ILE A 1 182 ? 20.035 -6.730 10.326 1.00 71.94 182 ILE A O 1
ATOM 1383 N N . VAL A 1 183 ? 20.091 -8.777 11.213 1.00 78.06 183 VAL A N 1
ATOM 1384 C CA . VAL A 1 183 ? 20.684 -8.326 12.477 1.00 78.06 183 VAL A CA 1
ATOM 1385 C C . VAL A 1 183 ? 22.192 -8.506 12.375 1.00 78.06 183 VAL A C 1
ATOM 1387 O O . VAL A 1 183 ? 22.671 -9.613 12.106 1.00 78.06 183 VAL A O 1
ATOM 1390 N N . ALA A 1 184 ? 22.941 -7.423 12.555 1.00 85.38 184 ALA A N 1
ATOM 1391 C CA . ALA A 1 184 ? 24.395 -7.460 12.497 1.00 85.38 184 ALA A CA 1
ATOM 1392 C C . ALA A 1 184 ? 25.027 -6.573 13.567 1.00 85.38 184 ALA A C 1
ATOM 1394 O O . ALA A 1 184 ? 24.388 -5.671 14.106 1.00 85.38 184 ALA A O 1
ATOM 1395 N N . ILE A 1 185 ? 26.294 -6.846 13.859 1.00 90.00 185 ILE A N 1
ATOM 1396 C CA . ILE A 1 185 ? 27.134 -6.021 14.731 1.00 90.00 185 ILE A CA 1
ATOM 1397 C C . ILE A 1 185 ? 28.253 -5.365 13.929 1.00 90.00 185 ILE A C 1
ATOM 1399 O O . ILE A 1 185 ? 28.745 -5.936 12.949 1.00 90.00 185 ILE A O 1
ATOM 1403 N N . THR A 1 186 ? 28.674 -4.180 14.352 1.00 86.12 186 THR A N 1
ATOM 1404 C CA . THR A 1 186 ? 29.747 -3.438 13.690 1.00 86.12 186 THR A CA 1
ATOM 1405 C C . THR A 1 186 ? 31.122 -3.883 14.196 1.00 86.12 186 THR A C 1
ATOM 1407 O O . THR A 1 186 ? 31.309 -4.282 15.348 1.00 86.12 186 THR A O 1
ATOM 1410 N N . ALA A 1 187 ? 32.117 -3.832 13.313 1.00 87.62 187 ALA A N 1
ATOM 1411 C CA . ALA A 1 187 ? 33.515 -4.044 13.649 1.00 87.62 187 ALA A CA 1
ATOM 1412 C C . ALA A 1 187 ? 34.393 -3.020 12.917 1.00 87.62 187 ALA A C 1
ATOM 1414 O O . ALA A 1 187 ? 34.155 -2.671 11.761 1.00 87.62 187 ALA A O 1
ATOM 1415 N N . GLN A 1 188 ? 35.454 -2.558 13.576 1.00 85.06 188 GLN A N 1
ATOM 1416 C CA . GLN A 1 188 ? 36.397 -1.591 13.010 1.00 85.06 188 GLN A CA 1
ATOM 1417 C C . GLN A 1 188 ? 37.327 -2.231 11.975 1.00 85.06 188 GLN A C 1
ATOM 1419 O O . GLN A 1 188 ? 37.802 -1.562 11.060 1.00 85.06 188 GLN A O 1
ATOM 1424 N N . ASN A 1 189 ? 37.621 -3.525 12.126 1.00 86.44 189 ASN A N 1
ATOM 1425 C CA . ASN A 1 189 ? 38.484 -4.281 11.226 1.00 86.44 189 ASN A CA 1
ATOM 1426 C C . ASN A 1 189 ? 38.137 -5.782 11.243 1.00 86.44 189 ASN A C 1
ATOM 1428 O O . ASN A 1 189 ? 37.392 -6.267 12.097 1.00 86.44 189 ASN A O 1
ATOM 1432 N N . LYS A 1 190 ? 38.695 -6.533 10.285 1.00 84.44 190 LYS A N 1
ATOM 1433 C CA . LYS A 1 190 ? 38.374 -7.952 10.073 1.00 84.44 190 LYS A CA 1
ATOM 1434 C C . LYS A 1 190 ? 38.757 -8.822 11.272 1.00 84.44 190 LYS A C 1
ATOM 1436 O O . LYS A 1 190 ? 38.033 -9.760 11.589 1.00 84.44 190 LYS A O 1
ATOM 1441 N N . ASN A 1 191 ? 39.849 -8.493 11.963 1.00 88.38 191 ASN A N 1
ATOM 1442 C CA . ASN A 1 191 ? 40.286 -9.235 13.147 1.00 88.38 191 ASN A CA 1
ATOM 1443 C C . ASN A 1 191 ? 39.292 -9.057 14.300 1.00 88.38 191 ASN A C 1
ATOM 1445 O O . ASN A 1 191 ? 38.896 -10.040 14.920 1.00 88.38 191 ASN A O 1
ATOM 1449 N N . GLN A 1 192 ? 38.816 -7.830 14.529 1.00 92.12 192 GLN A N 1
ATOM 1450 C CA . GLN A 1 192 ? 37.763 -7.566 15.507 1.00 92.12 192 GLN A CA 1
ATOM 1451 C C . GLN A 1 192 ? 36.459 -8.286 15.136 1.00 92.12 192 GLN A C 1
ATOM 1453 O O . GLN A 1 192 ? 35.828 -8.874 16.007 1.00 92.12 192 GLN A O 1
ATOM 1458 N N . ALA A 1 193 ? 36.086 -8.307 13.853 1.00 87.56 193 ALA A N 1
ATOM 1459 C CA . ALA A 1 193 ? 34.901 -9.022 13.380 1.00 87.56 193 ALA A CA 1
ATOM 1460 C C . ALA A 1 193 ? 34.982 -10.537 13.648 1.00 87.56 193 ALA A C 1
ATOM 1462 O O . ALA A 1 193 ? 34.004 -11.137 14.086 1.00 87.56 193 ALA A O 1
ATOM 1463 N N . VAL A 1 194 ? 36.153 -11.159 13.451 1.00 88.69 194 VAL A N 1
ATOM 1464 C CA . VAL A 1 194 ? 36.384 -12.578 13.785 1.00 88.69 194 VAL A CA 1
ATOM 1465 C C . VAL A 1 194 ? 36.258 -12.819 15.289 1.00 88.69 194 VAL A C 1
ATOM 1467 O O . VAL A 1 194 ? 35.575 -13.759 15.697 1.00 88.69 194 VAL A O 1
ATOM 1470 N N . THR A 1 195 ? 36.865 -11.965 16.114 1.00 93.25 195 THR A N 1
ATOM 1471 C CA . THR A 1 195 ? 36.768 -12.070 17.577 1.00 93.25 195 THR A CA 1
ATOM 1472 C C . THR A 1 195 ? 35.323 -11.940 18.052 1.00 93.25 195 THR A C 1
ATOM 1474 O O . THR A 1 195 ? 34.848 -12.801 18.791 1.00 93.25 195 THR A O 1
ATOM 1477 N N . LEU A 1 196 ? 34.597 -10.921 17.580 1.00 91.44 196 LEU A N 1
ATOM 1478 C CA . LEU A 1 196 ? 33.201 -10.687 17.948 1.00 91.44 196 LEU A CA 1
ATOM 1479 C C . LEU A 1 196 ? 32.285 -11.822 17.477 1.00 91.44 196 LEU A C 1
ATOM 1481 O O . LEU A 1 196 ? 31.442 -12.282 18.241 1.00 91.44 196 LEU A O 1
ATOM 1485 N N . ARG A 1 197 ? 32.486 -12.338 16.258 1.00 91.50 197 ARG A N 1
ATOM 1486 C CA . ARG A 1 197 ? 31.765 -13.514 15.750 1.00 91.50 197 ARG A CA 1
ATOM 1487 C C . ARG A 1 197 ? 31.950 -14.723 16.665 1.00 91.50 197 ARG A C 1
ATOM 1489 O O . ARG A 1 197 ? 30.973 -15.354 17.054 1.00 91.50 197 ARG A O 1
ATOM 1496 N N . ASN A 1 198 ? 33.194 -15.049 17.015 1.00 88.31 198 ASN A N 1
ATOM 1497 C CA . ASN A 1 198 ? 33.490 -16.209 17.854 1.00 88.31 198 ASN A CA 1
ATOM 1498 C C . ASN A 1 198 ? 32.950 -16.032 19.280 1.00 88.31 198 ASN A C 1
ATOM 1500 O O . ASN A 1 198 ? 32.468 -16.997 19.869 1.00 88.31 198 ASN A O 1
ATOM 1504 N N . GLN A 1 199 ? 32.980 -14.806 19.809 1.00 89.12 199 GLN A N 1
ATOM 1505 C CA . GLN A 1 199 ? 32.376 -14.460 21.094 1.00 89.12 199 GLN A CA 1
ATOM 1506 C C . GLN A 1 199 ? 30.849 -14.619 21.073 1.00 89.12 199 GLN A C 1
ATOM 1508 O O . GLN A 1 199 ? 30.282 -15.188 22.000 1.00 89.12 199 GLN A O 1
ATOM 1513 N N . LEU A 1 200 ? 30.169 -14.162 20.019 1.00 82.62 200 LEU A N 1
ATOM 1514 C CA . LEU A 1 200 ? 28.720 -14.328 19.888 1.00 82.62 200 LEU A CA 1
ATOM 1515 C C . LEU A 1 200 ? 28.326 -15.805 19.762 1.00 82.62 200 LEU A C 1
ATOM 1517 O O . LEU A 1 200 ? 27.360 -16.228 20.391 1.00 82.62 200 LEU A O 1
ATOM 1521 N N . ILE A 1 201 ? 29.093 -16.601 19.011 1.00 76.62 201 ILE A N 1
ATOM 1522 C CA . ILE A 1 201 ? 28.870 -18.050 18.889 1.00 76.62 201 ILE A CA 1
ATOM 1523 C C . ILE A 1 201 ? 29.067 -18.748 20.241 1.00 76.62 201 ILE A C 1
ATOM 1525 O O . ILE A 1 201 ? 28.216 -19.535 20.652 1.00 76.62 201 ILE A O 1
ATOM 1529 N N . SER A 1 202 ? 30.152 -18.451 20.965 1.00 81.19 202 SER A N 1
ATOM 1530 C CA . SER A 1 202 ? 30.431 -19.097 22.256 1.00 81.19 202 SER A CA 1
ATOM 1531 C C . SER A 1 202 ? 29.427 -18.718 23.348 1.00 81.19 202 SER A C 1
ATOM 1533 O O . SER A 1 202 ? 29.158 -19.526 24.233 1.00 81.19 202 SER A O 1
ATOM 1535 N N . GLN A 1 203 ? 28.827 -17.527 23.257 1.00 79.44 203 GLN A N 1
ATOM 1536 C CA . GLN A 1 203 ? 27.745 -17.072 24.135 1.00 79.44 203 GLN A CA 1
ATOM 1537 C C . GLN A 1 203 ? 26.347 -17.540 23.686 1.00 79.44 203 GLN A C 1
ATOM 1539 O O . GLN A 1 203 ? 25.357 -17.189 24.326 1.00 79.44 203 GLN A O 1
ATOM 1544 N N . GLY A 1 204 ? 26.241 -18.302 22.590 1.00 74.12 204 GLY A N 1
ATOM 1545 C CA . GLY A 1 204 ? 24.963 -18.769 22.041 1.00 74.12 204 GLY A CA 1
ATOM 1546 C C . GLY A 1 204 ? 24.091 -17.662 21.435 1.00 74.12 204 GLY A C 1
ATOM 1547 O O . GLY A 1 204 ? 22.898 -17.861 21.238 1.00 74.12 204 GLY A O 1
ATOM 1548 N N . LEU A 1 205 ? 24.673 -16.494 21.151 1.00 73.12 205 LEU A N 1
ATOM 1549 C CA . LEU A 1 205 ? 24.001 -15.321 20.578 1.00 73.12 205 LEU A CA 1
ATOM 1550 C C . LEU A 1 205 ? 24.049 -15.294 19.050 1.00 73.12 205 LEU A C 1
ATOM 1552 O O . LEU A 1 205 ? 23.393 -14.467 18.430 1.00 73.12 205 LEU A O 1
ATOM 1556 N N . ALA A 1 206 ? 24.837 -16.176 18.439 1.00 73.88 206 ALA A N 1
ATOM 1557 C CA . ALA A 1 206 ? 24.913 -16.346 16.999 1.00 73.88 206 ALA A CA 1
ATOM 1558 C C . ALA A 1 206 ? 25.097 -17.823 16.641 1.00 73.88 206 ALA A C 1
ATOM 1560 O O . ALA A 1 206 ? 25.655 -18.607 17.409 1.00 73.88 206 ALA A O 1
ATOM 1561 N N . GLN A 1 207 ? 24.621 -18.197 15.458 1.00 69.81 207 GLN A N 1
ATOM 1562 C CA . GLN A 1 207 ? 24.807 -19.531 14.898 1.00 69.81 207 GLN A CA 1
ATOM 1563 C C . GLN A 1 207 ? 26.207 -19.668 14.269 1.00 69.81 207 GLN A C 1
ATOM 1565 O O . GLN A 1 207 ? 26.885 -18.678 13.985 1.00 69.81 207 GLN A O 1
ATOM 1570 N N . ASN A 1 208 ? 26.650 -20.905 14.016 1.00 70.38 208 ASN A N 1
ATOM 1571 C CA . ASN A 1 208 ? 27.953 -21.170 13.384 1.00 70.38 208 ASN A CA 1
ATOM 1572 C C . ASN A 1 208 ? 28.061 -20.629 11.945 1.00 70.38 208 ASN A C 1
ATOM 1574 O O . ASN A 1 208 ? 29.171 -20.499 11.428 1.00 70.38 208 ASN A O 1
ATOM 1578 N N . ASP A 1 209 ? 26.934 -20.324 11.307 1.00 58.72 209 ASP A N 1
ATOM 1579 C CA . ASP A 1 209 ? 26.825 -19.741 9.968 1.00 58.72 209 ASP A CA 1
ATOM 1580 C C . ASP A 1 209 ? 26.806 -18.203 9.969 1.00 58.72 209 ASP A C 1
ATOM 1582 O O . ASP A 1 209 ? 26.781 -17.606 8.892 1.00 58.72 209 ASP A O 1
ATOM 1586 N N . ALA A 1 210 ? 26.910 -17.549 11.136 1.00 74.50 210 ALA A N 1
ATOM 1587 C CA . ALA A 1 210 ? 27.192 -16.120 11.195 1.00 74.50 210 ALA A CA 1
ATOM 1588 C C . ALA A 1 210 ? 28.440 -15.824 10.354 1.00 74.50 210 ALA A C 1
ATOM 1590 O O . ALA A 1 210 ? 29.433 -16.558 10.422 1.00 74.50 210 ALA A O 1
ATOM 1591 N N . PHE A 1 211 ? 28.418 -14.767 9.551 1.00 73.12 211 PHE A N 1
ATOM 1592 C CA . PHE A 1 211 ? 29.493 -14.488 8.601 1.00 73.12 211 PHE A CA 1
ATOM 1593 C C . PHE A 1 211 ? 29.886 -13.017 8.605 1.00 73.12 211 PHE A C 1
ATOM 1595 O O . PHE A 1 211 ? 29.125 -12.138 8.998 1.00 73.12 211 PHE A O 1
ATOM 1602 N N . ILE A 1 212 ? 31.126 -12.758 8.202 1.00 83.88 212 ILE A N 1
ATOM 1603 C CA . ILE A 1 212 ? 31.706 -11.416 8.187 1.00 83.88 212 ILE A CA 1
ATOM 1604 C C . ILE A 1 212 ? 31.505 -10.841 6.790 1.00 83.88 212 ILE A C 1
ATOM 1606 O O . ILE A 1 212 ? 31.957 -11.436 5.810 1.00 83.88 212 ILE A O 1
ATOM 1610 N N . ALA A 1 213 ? 30.843 -9.694 6.711 1.00 68.56 213 ALA A N 1
ATOM 1611 C CA . ALA A 1 213 ? 30.578 -8.978 5.475 1.00 68.56 213 ALA A CA 1
ATOM 1612 C C . ALA A 1 213 ? 31.290 -7.621 5.468 1.00 68.56 213 ALA A C 1
ATOM 1614 O O . ALA A 1 213 ? 31.450 -6.968 6.499 1.00 68.56 213 ALA A O 1
ATOM 1615 N N . ASP A 1 214 ? 31.715 -7.204 4.281 1.00 67.06 214 ASP A N 1
ATOM 1616 C CA . ASP A 1 214 ? 32.160 -5.839 4.012 1.00 67.06 214 ASP A CA 1
ATOM 1617 C C . ASP A 1 214 ? 30.930 -4.950 3.743 1.00 67.06 214 ASP A C 1
ATOM 1619 O O . ASP A 1 214 ? 29.973 -5.382 3.088 1.00 67.06 214 ASP A O 1
ATOM 1623 N N . ASN A 1 215 ? 30.961 -3.713 4.249 1.00 57.28 215 ASN A N 1
ATOM 1624 C CA . ASN A 1 215 ? 29.889 -2.716 4.144 1.00 57.28 215 ASN A CA 1
ATOM 1625 C C . ASN A 1 215 ? 29.474 -2.402 2.683 1.00 57.28 215 ASN A C 1
ATOM 1627 O O . ASN A 1 215 ? 28.390 -1.890 2.411 1.00 57.28 215 ASN A O 1
ATOM 1631 N N . SER A 1 216 ? 30.312 -2.709 1.697 1.00 44.53 216 SER A N 1
ATOM 1632 C CA . SER A 1 216 ? 30.011 -2.476 0.277 1.00 44.53 216 SER A CA 1
ATOM 1633 C C . SER A 1 216 ? 28.814 -3.269 -0.282 1.00 44.53 216 SER A C 1
ATOM 1635 O O . SER A 1 216 ? 28.378 -2.981 -1.394 1.00 44.53 216 SER A O 1
ATOM 1637 N N . ARG A 1 217 ? 28.263 -4.251 0.452 1.00 37.75 217 ARG A N 1
ATOM 1638 C CA . ARG A 1 217 ? 27.176 -5.135 -0.030 1.00 37.75 217 ARG A CA 1
ATOM 1639 C C . ARG A 1 217 ? 25.879 -5.111 0.788 1.00 37.75 217 ARG A C 1
ATOM 1641 O O . ARG A 1 217 ? 24.980 -5.898 0.504 1.00 37.75 217 ARG A O 1
ATOM 1648 N N . VAL A 1 218 ? 25.761 -4.237 1.786 1.00 38.50 218 VAL A N 1
ATOM 1649 C CA . VAL A 1 218 ? 24.575 -4.131 2.659 1.00 38.50 218 VAL A CA 1
ATOM 1650 C C . VAL A 1 218 ? 24.016 -2.706 2.562 1.00 38.50 218 VAL A C 1
ATOM 1652 O O . VAL A 1 218 ? 24.784 -1.752 2.598 1.00 38.50 218 VAL A O 1
ATOM 1655 N N . GLN A 1 219 ? 22.699 -2.534 2.392 1.00 33.66 219 GLN A N 1
ATOM 1656 C CA . GLN A 1 219 ? 22.068 -1.204 2.373 1.00 33.66 219 GLN A CA 1
ATOM 1657 C C . GLN A 1 219 ? 21.708 -0.758 3.808 1.00 33.66 219 GLN A C 1
ATOM 1659 O O . GLN A 1 219 ? 21.155 -1.533 4.591 1.00 33.66 219 GLN A O 1
ATOM 1664 N N . TYR A 1 220 ? 22.042 0.490 4.171 1.00 33.59 220 TYR A N 1
ATOM 1665 C CA . TYR A 1 220 ? 21.992 0.997 5.555 1.00 33.59 220 TYR A CA 1
ATOM 1666 C C . TYR A 1 220 ? 20.672 1.682 5.940 1.00 33.59 220 TYR A C 1
ATOM 1668 O O . TYR A 1 220 ? 20.177 2.543 5.217 1.00 33.59 220 TYR A O 1
ATOM 1676 N N . ARG A 1 221 ? 20.201 1.415 7.168 1.00 34.16 221 ARG A N 1
ATOM 1677 C CA . ARG A 1 221 ? 19.525 2.390 8.046 1.00 34.16 221 ARG A CA 1
ATOM 1678 C C . ARG A 1 221 ? 20.262 2.398 9.387 1.00 34.16 221 ARG A C 1
ATOM 1680 O O . ARG A 1 221 ? 20.342 1.368 10.044 1.00 34.16 221 ARG A O 1
ATOM 1687 N N . ILE A 1 222 ? 20.773 3.551 9.806 1.00 30.39 222 ILE A N 1
ATOM 1688 C CA . ILE A 1 222 ? 21.102 3.798 11.215 1.00 30.39 222 ILE A CA 1
ATOM 1689 C C . ILE A 1 222 ? 19.815 4.335 11.848 1.00 30.39 222 ILE A C 1
ATOM 1691 O O . ILE A 1 222 ? 19.188 5.218 11.267 1.00 30.39 222 ILE A O 1
ATOM 1695 N N . PHE A 1 223 ? 19.409 3.823 13.009 1.00 29.12 223 PHE A N 1
ATOM 1696 C CA . PHE A 1 223 ? 18.454 4.512 13.879 1.00 29.12 223 PHE A CA 1
ATOM 1697 C C . PHE A 1 223 ? 19.277 5.280 14.920 1.00 29.12 223 PHE A C 1
ATOM 1699 O O . PHE A 1 223 ? 19.694 4.672 15.907 1.00 29.12 223 PHE A O 1
ATOM 1706 N N . PRO A 1 224 ? 19.597 6.575 14.724 1.00 30.67 224 PRO A N 1
ATOM 1707 C CA . PRO A 1 224 ? 20.265 7.320 15.768 1.00 30.67 224 PRO A CA 1
ATOM 1708 C C . PRO A 1 224 ? 19.228 7.644 16.839 1.00 30.67 224 PRO A C 1
ATOM 1710 O O . PRO A 1 224 ? 18.233 8.325 16.583 1.00 30.67 224 PRO A O 1
ATOM 1713 N N . ASN A 1 225 ? 19.483 7.182 18.060 1.00 32.25 225 ASN A N 1
ATOM 1714 C CA . ASN A 1 225 ? 18.894 7.811 19.229 1.00 32.25 225 ASN A CA 1
ATOM 1715 C C . ASN A 1 225 ? 19.287 9.297 19.212 1.00 32.25 225 ASN A C 1
ATOM 1717 O O . ASN A 1 225 ? 20.467 9.631 19.294 1.00 32.25 225 ASN A O 1
ATOM 1721 N N . GLY A 1 226 ? 18.294 10.183 19.124 1.00 33.19 226 GLY A N 1
ATOM 1722 C CA . GLY A 1 226 ? 18.431 11.551 19.624 1.00 33.19 226 GLY A CA 1
ATOM 1723 C C . GLY A 1 226 ? 18.822 12.661 18.646 1.00 33.19 226 GLY A C 1
ATOM 1724 O O . GLY A 1 226 ? 19.300 13.691 19.107 1.00 33.19 226 GLY A O 1
ATOM 1725 N N . THR A 1 227 ? 18.575 12.546 17.339 1.00 26.33 227 THR A N 1
ATOM 1726 C CA . THR A 1 227 ? 18.532 13.744 16.473 1.00 26.33 227 THR A CA 1
ATOM 1727 C C . THR A 1 227 ? 17.167 13.870 15.812 1.00 26.33 227 THR A C 1
ATOM 1729 O O . THR A 1 227 ? 16.777 13.054 14.983 1.00 26.33 227 THR A O 1
ATOM 1732 N N . THR A 1 228 ? 16.414 14.898 16.210 1.00 25.44 228 THR A N 1
ATOM 1733 C CA . THR A 1 228 ? 15.224 15.357 15.487 1.00 25.44 228 THR A CA 1
ATOM 1734 C C . THR A 1 228 ? 15.605 15.607 14.028 1.00 25.44 228 THR A C 1
ATOM 1736 O O . THR A 1 228 ? 16.486 16.439 13.790 1.00 25.44 228 THR A O 1
ATOM 1739 N N . PRO A 1 229 ? 14.983 14.915 13.054 1.00 35.16 229 PRO A N 1
ATOM 1740 C CA . PRO A 1 229 ? 15.255 15.156 11.649 1.00 35.16 229 PRO A CA 1
ATOM 1741 C C . PRO A 1 229 ? 14.906 16.602 11.317 1.00 35.16 229 PRO A C 1
ATOM 1743 O O . PRO A 1 229 ? 13.792 17.057 11.592 1.00 35.16 229 PRO A O 1
ATOM 1746 N N . SER A 1 230 ? 15.850 17.313 10.701 1.00 31.34 230 SER A N 1
ATOM 1747 C CA . SER A 1 230 ? 15.510 18.472 9.890 1.00 31.34 230 SER A CA 1
ATOM 1748 C C . SER A 1 230 ? 14.388 18.056 8.937 1.00 31.34 230 SER A C 1
ATOM 1750 O O . SER A 1 230 ? 14.419 16.983 8.334 1.00 31.34 230 SER A O 1
ATOM 1752 N N . THR A 1 231 ? 13.342 18.869 8.873 1.00 35.44 231 THR A N 1
ATOM 1753 C CA . THR A 1 231 ? 12.170 18.652 8.025 1.00 35.44 231 THR A CA 1
ATOM 1754 C C . THR A 1 231 ? 12.595 18.562 6.560 1.00 35.44 231 THR A C 1
ATOM 1756 O O . THR A 1 231 ? 12.769 19.579 5.891 1.00 35.44 231 THR A O 1
ATOM 1759 N N . LEU A 1 232 ? 12.778 17.338 6.068 1.00 44.78 232 LEU A N 1
ATOM 1760 C CA . LEU A 1 232 ? 12.819 17.008 4.648 1.00 44.78 232 LEU A CA 1
ATOM 1761 C C . LEU A 1 232 ? 11.412 17.231 4.083 1.00 44.78 232 LEU A C 1
ATOM 1763 O O . LEU A 1 232 ? 10.577 16.332 4.071 1.00 44.78 232 LEU A O 1
ATOM 1767 N N . ASN A 1 233 ? 11.131 18.463 3.666 1.00 51.88 233 ASN A N 1
ATOM 1768 C CA . ASN A 1 233 ? 9.919 18.784 2.925 1.00 51.88 233 ASN A CA 1
ATOM 1769 C C . ASN A 1 233 ? 10.165 18.444 1.450 1.00 51.88 233 ASN A C 1
ATOM 1771 O O . ASN A 1 233 ? 10.793 19.233 0.747 1.00 51.88 233 ASN A O 1
ATOM 1775 N N . SER A 1 234 ? 9.697 17.281 0.984 1.00 74.50 234 SER A N 1
ATOM 1776 C CA . SER A 1 234 ? 9.567 17.049 -0.460 1.00 74.50 234 SER A CA 1
ATOM 1777 C C . SER A 1 234 ? 8.239 17.608 -0.973 1.00 74.50 234 SER A C 1
ATOM 1779 O O . SER A 1 234 ? 7.203 17.448 -0.324 1.00 74.50 234 SER A O 1
ATOM 1781 N N . SER A 1 235 ? 8.267 18.248 -2.144 1.00 80.62 235 SER A N 1
ATOM 1782 C CA . SER A 1 235 ? 7.078 18.723 -2.860 1.00 80.62 235 SER A CA 1
ATOM 1783 C C . SER A 1 235 ? 6.391 17.624 -3.682 1.00 80.62 235 SER A C 1
ATOM 1785 O O . SER A 1 235 ? 5.273 17.840 -4.142 1.00 80.62 235 SER A O 1
ATOM 1787 N N . PHE A 1 236 ? 7.027 16.455 -3.869 1.00 89.75 236 PHE A N 1
ATOM 1788 C CA . PHE A 1 236 ? 6.573 15.381 -4.774 1.00 89.75 236 PHE A CA 1
ATOM 1789 C C . PHE A 1 236 ? 6.344 15.854 -6.230 1.00 89.75 236 PHE A C 1
ATOM 1791 O O . PHE A 1 236 ? 5.618 15.227 -7.010 1.00 89.75 236 PHE A O 1
ATOM 1798 N N . GLU A 1 237 ? 6.972 16.967 -6.627 1.00 87.00 237 GLU A N 1
ATOM 1799 C CA . GLU A 1 237 ? 6.830 17.547 -7.969 1.00 87.00 237 GLU A CA 1
ATOM 1800 C C . GLU A 1 237 ? 7.386 16.618 -9.047 1.00 87.00 237 GLU A C 1
ATOM 1802 O O . GLU A 1 237 ? 6.730 16.410 -10.064 1.00 87.00 237 GLU A O 1
ATOM 1807 N N . ASN A 1 238 ? 8.534 15.989 -8.777 1.00 90.62 238 ASN A N 1
ATOM 1808 C CA . ASN A 1 238 ? 9.173 15.053 -9.705 1.00 90.62 238 ASN A CA 1
ATOM 1809 C C . ASN A 1 238 ? 8.576 13.639 -9.643 1.00 90.62 238 ASN A C 1
ATOM 1811 O O . ASN A 1 238 ? 8.918 12.814 -10.480 1.00 90.62 238 ASN A O 1
ATOM 1815 N N . SER A 1 239 ? 7.712 13.344 -8.666 1.00 94.38 239 SER 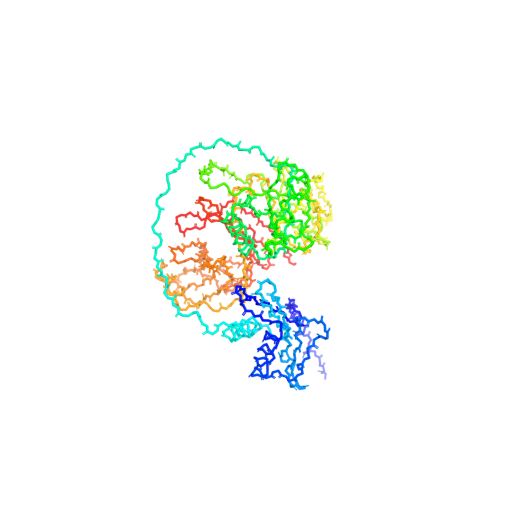A N 1
ATOM 1816 C CA . SER A 1 239 ? 7.007 12.062 -8.576 1.00 94.38 239 SER A CA 1
ATOM 1817 C C . SER A 1 239 ? 5.869 11.986 -9.596 1.00 94.38 239 SER A C 1
ATOM 1819 O O . SER A 1 239 ? 5.335 13.008 -10.025 1.00 94.38 239 SER A O 1
ATOM 1821 N N . GLY A 1 240 ? 5.404 10.781 -9.910 1.00 95.56 240 GLY A N 1
ATOM 1822 C CA . GLY A 1 240 ? 4.209 10.585 -10.732 1.00 95.56 240 GLY A CA 1
ATOM 1823 C C . GLY A 1 240 ? 3.739 9.141 -10.733 1.00 95.56 240 GLY A C 1
ATOM 1824 O O . GLY A 1 240 ? 4.434 8.257 -10.236 1.00 95.56 240 GLY A O 1
ATOM 1825 N N . PHE A 1 241 ? 2.543 8.904 -11.260 1.00 97.75 241 PHE A N 1
ATOM 1826 C CA . PHE A 1 241 ? 2.018 7.552 -11.406 1.00 97.75 241 PHE A CA 1
ATOM 1827 C C . PHE A 1 241 ? 2.390 6.975 -12.771 1.00 97.75 241 PHE A C 1
ATOM 1829 O O . PHE A 1 241 ? 2.414 7.680 -13.778 1.00 97.75 241 PHE A O 1
ATOM 1836 N N . ALA A 1 242 ? 2.679 5.682 -12.783 1.00 98.38 242 ALA A N 1
ATOM 1837 C CA . ALA A 1 242 ? 3.000 4.904 -13.967 1.00 98.38 242 ALA A CA 1
ATOM 1838 C C . ALA A 1 242 ? 2.243 3.579 -13.941 1.00 98.38 242 ALA A C 1
ATOM 1840 O O . ALA A 1 242 ? 1.843 3.127 -12.870 1.00 98.38 242 ALA A O 1
ATOM 1841 N N . PHE A 1 243 ? 2.071 2.934 -15.089 1.00 98.06 243 PHE A N 1
ATOM 1842 C CA . PHE A 1 243 ? 1.489 1.596 -15.173 1.00 98.06 243 PHE A CA 1
ATOM 1843 C C . PHE A 1 243 ? 2.463 0.618 -15.824 1.00 98.06 243 PHE A C 1
ATOM 1845 O O . PHE A 1 243 ? 3.343 1.007 -16.593 1.00 98.06 243 PHE A O 1
ATOM 1852 N N . ALA A 1 244 ? 2.327 -0.653 -15.464 1.00 98.31 244 ALA A N 1
ATOM 1853 C CA . ALA A 1 244 ? 3.225 -1.704 -15.903 1.00 98.31 244 ALA A CA 1
ATOM 1854 C C . ALA A 1 244 ? 2.812 -2.329 -17.239 1.00 98.31 244 ALA A C 1
ATOM 1856 O O . ALA A 1 244 ? 1.626 -2.522 -17.515 1.00 98.31 244 ALA A O 1
ATOM 1857 N N . ASP A 1 245 ? 3.807 -2.696 -18.044 1.00 98.38 245 ASP A N 1
ATOM 1858 C CA . ASP A 1 245 ? 3.605 -3.424 -19.294 1.00 98.38 245 ASP A CA 1
ATOM 1859 C C . ASP A 1 245 ? 3.200 -4.891 -19.075 1.00 98.38 245 ASP A C 1
ATOM 1861 O O . ASP A 1 245 ? 3.079 -5.374 -17.951 1.00 98.38 245 ASP A O 1
ATOM 1865 N N . THR A 1 246 ? 3.009 -5.644 -20.162 1.00 97.81 246 THR A N 1
ATOM 1866 C CA . THR A 1 246 ? 2.542 -7.041 -20.093 1.00 97.81 246 THR A CA 1
ATOM 1867 C C . THR A 1 246 ? 3.492 -7.981 -19.352 1.00 97.81 246 THR A C 1
ATOM 1869 O O . THR A 1 246 ? 3.055 -9.023 -18.869 1.00 97.81 246 THR A O 1
ATOM 1872 N N . THR A 1 247 ? 4.786 -7.660 -19.283 1.00 97.00 247 THR A N 1
ATOM 1873 C CA . THR A 1 247 ? 5.777 -8.458 -18.542 1.00 97.00 247 THR A CA 1
ATOM 1874 C C . THR A 1 247 ? 5.942 -7.983 -17.101 1.00 97.00 247 THR A C 1
ATOM 1876 O O . THR A 1 247 ? 6.530 -8.697 -16.286 1.00 97.00 247 THR A O 1
ATOM 1879 N N . GLY A 1 248 ? 5.442 -6.786 -16.786 1.00 97.44 248 GLY A N 1
ATOM 1880 C CA . GLY A 1 248 ? 5.579 -6.152 -15.487 1.00 97.44 248 GLY A CA 1
ATOM 1881 C C . GLY A 1 248 ? 7.002 -5.709 -15.164 1.00 97.44 248 GLY A C 1
ATOM 1882 O O . GLY A 1 248 ? 7.317 -5.486 -13.997 1.00 97.44 248 GLY A O 1
ATOM 1883 N N . SER A 1 249 ? 7.879 -5.633 -16.165 1.00 97.50 249 SER A N 1
ATOM 1884 C CA . SER A 1 249 ? 9.288 -5.248 -16.001 1.00 97.50 249 SER A CA 1
ATOM 1885 C C . SER A 1 249 ? 9.557 -3.813 -16.442 1.00 97.50 249 SER A C 1
ATOM 1887 O O . SER A 1 249 ? 10.638 -3.284 -16.186 1.00 97.50 249 SER A O 1
ATOM 1889 N N . ARG A 1 250 ? 8.594 -3.188 -17.126 1.00 98.69 250 ARG A N 1
ATOM 1890 C CA . ARG A 1 250 ? 8.674 -1.801 -17.581 1.00 98.69 250 ARG A CA 1
ATOM 1891 C C . ARG A 1 250 ? 7.494 -1.014 -17.043 1.00 98.69 250 ARG A C 1
ATOM 1893 O O . ARG A 1 250 ? 6.390 -1.548 -16.960 1.00 98.69 250 ARG A O 1
ATOM 1900 N N . LEU A 1 251 ? 7.734 0.247 -16.706 1.00 98.81 251 LEU A N 1
ATOM 1901 C CA . LEU A 1 251 ? 6.708 1.185 -16.263 1.00 98.81 251 LEU A CA 1
ATOM 1902 C C . LEU A 1 251 ? 6.676 2.377 -17.218 1.00 98.81 251 LEU A C 1
ATOM 1904 O O . LEU A 1 251 ? 7.735 2.871 -17.604 1.00 98.81 251 LEU A O 1
ATOM 1908 N N . LEU A 1 252 ? 5.481 2.830 -17.582 1.00 98.69 252 LEU A N 1
ATOM 1909 C CA . LEU A 1 252 ? 5.269 4.027 -18.393 1.00 98.69 252 LEU A CA 1
ATOM 1910 C C . LEU A 1 252 ? 4.438 5.021 -17.593 1.00 98.69 252 LEU A C 1
ATOM 1912 O O . LEU A 1 252 ? 3.403 4.644 -17.036 1.00 98.69 252 LEU A O 1
ATOM 1916 N N . THR A 1 253 ? 4.905 6.262 -17.491 1.00 98.25 253 THR A N 1
ATOM 1917 C CA . THR A 1 253 ? 4.185 7.298 -16.746 1.00 98.25 253 THR A CA 1
ATOM 1918 C C . THR A 1 253 ? 2.872 7.685 -17.419 1.00 98.25 253 THR A C 1
ATOM 1920 O O . THR A 1 253 ? 2.756 7.649 -18.642 1.00 98.25 253 THR A O 1
ATOM 1923 N N . LEU A 1 254 ? 1.883 8.050 -16.599 1.00 91.31 254 LEU A N 1
ATOM 1924 C CA . LEU A 1 254 ? 0.601 8.596 -17.060 1.00 91.31 254 LEU A CA 1
ATOM 1925 C C . LEU A 1 254 ? 0.746 10.052 -17.533 1.00 91.31 254 LEU A C 1
ATOM 1927 O O . LEU A 1 254 ? 0.025 10.481 -18.425 1.00 91.31 254 LEU A O 1
ATOM 1931 N N . ASP A 1 255 ? 1.721 10.773 -16.971 1.00 87.69 255 ASP A N 1
ATOM 1932 C CA . ASP A 1 255 ? 2.089 12.142 -17.330 1.00 87.69 255 ASP A CA 1
ATOM 1933 C C . ASP A 1 255 ? 3.612 12.260 -17.488 1.00 87.69 255 ASP A C 1
ATOM 1935 O O . ASP A 1 255 ? 4.373 11.517 -16.861 1.00 87.69 255 ASP A O 1
ATOM 1939 N N . GLU A 1 256 ? 4.075 13.213 -18.298 1.00 90.69 256 GLU A N 1
ATOM 1940 C CA . GLU A 1 256 ? 5.506 13.528 -18.406 1.00 90.69 256 GLU A CA 1
ATOM 1941 C C . GLU A 1 256 ? 6.032 14.157 -17.111 1.00 90.69 256 GLU A C 1
ATOM 1943 O O . GLU A 1 256 ? 5.434 15.077 -16.545 1.00 90.69 256 GLU A O 1
ATOM 1948 N N . LEU A 1 257 ? 7.177 13.666 -16.645 1.00 94.25 257 LEU A N 1
ATOM 1949 C CA . LEU A 1 257 ? 7.850 14.146 -15.449 1.00 94.25 257 LEU A CA 1
ATOM 1950 C C . LEU A 1 257 ? 8.848 15.252 -15.797 1.00 94.25 257 LEU A C 1
ATOM 1952 O O . LEU A 1 257 ? 9.503 15.240 -16.835 1.00 94.25 257 LEU A O 1
ATOM 1956 N N . SER A 1 258 ? 9.035 16.194 -14.875 1.00 92.25 258 SER A N 1
ATOM 1957 C CA . SER A 1 258 ? 10.003 17.287 -15.033 1.00 92.25 258 SER A CA 1
ATOM 1958 C C . SER A 1 258 ? 11.465 16.848 -14.913 1.00 92.25 258 SER A C 1
ATOM 1960 O O . SER A 1 258 ? 12.347 17.523 -15.437 1.00 92.25 258 SER A O 1
ATOM 1962 N N . ALA A 1 259 ? 11.728 15.765 -14.179 1.00 95.06 259 ALA A N 1
ATOM 1963 C CA . ALA A 1 259 ? 13.071 15.238 -13.935 1.00 95.06 259 ALA A CA 1
ATOM 1964 C C . ALA A 1 259 ? 13.036 13.704 -13.768 1.00 95.06 259 ALA A C 1
ATOM 1966 O O . ALA A 1 259 ? 13.296 13.197 -12.666 1.00 95.06 259 ALA A O 1
ATOM 1967 N N . PRO A 1 260 ? 12.647 12.951 -14.816 1.00 97.12 260 PRO A N 1
ATOM 1968 C CA . PRO A 1 260 ? 12.477 11.501 -14.737 1.00 97.12 260 PRO A CA 1
ATOM 1969 C C . PRO A 1 260 ? 13.771 10.771 -14.348 1.00 97.12 260 PRO A C 1
ATOM 1971 O O . PRO A 1 260 ? 13.723 9.740 -13.685 1.00 97.12 260 PRO A O 1
ATOM 1974 N N . GLU A 1 261 ? 14.941 11.328 -14.659 1.00 97.06 261 GLU A N 1
ATOM 1975 C CA . GLU A 1 261 ? 16.249 10.776 -14.302 1.00 97.06 261 GLU A CA 1
ATOM 1976 C C . GLU A 1 261 ? 16.529 10.738 -12.791 1.00 97.06 261 GLU A C 1
ATOM 1978 O O . GLU A 1 261 ? 17.421 10.014 -12.351 1.00 97.06 261 GLU A O 1
ATOM 1983 N N . LYS A 1 262 ? 15.780 11.503 -11.983 1.00 96.94 262 LYS A N 1
ATOM 1984 C CA . LYS A 1 262 ? 15.912 11.513 -10.515 1.00 96.94 262 LYS A CA 1
ATOM 1985 C C . LYS A 1 262 ? 15.106 10.415 -9.828 1.00 96.94 262 LYS A C 1
ATOM 1987 O O . LYS A 1 262 ? 15.247 10.223 -8.619 1.00 96.94 262 LYS A O 1
ATOM 1992 N N . ILE A 1 263 ? 14.227 9.741 -10.561 1.00 98.25 263 ILE A N 1
ATOM 1993 C CA . ILE A 1 263 ? 13.418 8.647 -10.038 1.00 98.25 263 ILE A CA 1
ATOM 1994 C C . ILE A 1 263 ? 14.291 7.403 -9.894 1.00 98.25 263 ILE A C 1
ATOM 1996 O O . ILE A 1 263 ? 14.941 6.962 -10.840 1.00 98.25 263 ILE A O 1
ATOM 2000 N N . THR A 1 264 ? 14.255 6.813 -8.705 1.00 98.00 264 THR A N 1
ATOM 2001 C CA . THR A 1 264 ? 15.047 5.623 -8.350 1.00 98.00 264 THR A CA 1
ATOM 2002 C C . THR A 1 264 ? 14.177 4.475 -7.856 1.00 98.00 264 THR A C 1
ATOM 2004 O O . THR A 1 264 ? 14.619 3.325 -7.803 1.00 98.00 264 THR A O 1
ATOM 2007 N N . THR A 1 265 ? 12.939 4.770 -7.449 1.00 98.19 265 THR A N 1
ATOM 2008 C CA . THR A 1 265 ? 12.059 3.814 -6.780 1.00 98.19 265 THR A CA 1
ATOM 2009 C C . THR A 1 265 ? 10.647 3.876 -7.353 1.00 98.19 265 THR A C 1
ATOM 2011 O O . THR A 1 265 ? 10.084 4.953 -7.516 1.00 98.19 265 THR A O 1
ATOM 2014 N N . ALA A 1 266 ? 10.043 2.715 -7.585 1.00 98.25 266 ALA A N 1
ATOM 2015 C CA . ALA A 1 266 ? 8.618 2.556 -7.827 1.00 98.25 266 ALA A CA 1
ATOM 2016 C C . ALA A 1 266 ? 7.960 1.874 -6.622 1.00 98.25 266 ALA A C 1
ATOM 2018 O O . ALA A 1 266 ? 8.402 0.817 -6.175 1.00 98.25 266 ALA A O 1
ATOM 2019 N N . LEU A 1 267 ? 6.897 2.470 -6.095 1.00 97.31 267 LEU A N 1
ATOM 2020 C CA . LEU A 1 267 ? 6.019 1.870 -5.099 1.00 97.31 267 LEU A CA 1
ATOM 2021 C C . LEU A 1 267 ? 4.788 1.298 -5.806 1.00 97.31 267 LEU A C 1
ATOM 2023 O O . LEU A 1 267 ? 3.941 2.053 -6.279 1.00 97.31 267 LEU A O 1
ATOM 2027 N N . CYS A 1 268 ? 4.691 -0.023 -5.861 1.00 94.69 268 CYS A N 1
ATOM 2028 C CA . CYS A 1 268 ? 3.631 -0.745 -6.557 1.00 94.69 268 CYS A CA 1
ATOM 2029 C C . CYS A 1 268 ? 2.697 -1.468 -5.569 1.00 94.69 268 CYS A C 1
ATOM 2031 O O . CYS A 1 268 ? 2.911 -1.453 -4.352 1.00 94.69 268 CYS A O 1
ATOM 2033 N N . GLU A 1 269 ? 1.664 -2.121 -6.107 1.00 86.69 269 GLU A N 1
ATOM 2034 C CA . GLU A 1 269 ? 0.713 -2.943 -5.351 1.00 86.69 269 GLU A CA 1
ATOM 2035 C C . GLU A 1 269 ? 1.404 -3.925 -4.381 1.00 86.69 269 GLU A C 1
ATOM 2037 O O . GLU A 1 269 ? 2.475 -4.479 -4.657 1.00 86.69 269 GLU A O 1
ATOM 2042 N N . GLY A 1 270 ? 0.768 -4.163 -3.229 1.00 82.88 270 GLY A N 1
ATOM 2043 C CA . GLY A 1 270 ? 1.248 -5.117 -2.230 1.00 82.88 270 GLY A CA 1
ATOM 2044 C C . GLY A 1 270 ? 2.381 -4.579 -1.360 1.00 82.88 270 GLY A C 1
ATOM 2045 O O . GLY A 1 270 ? 3.207 -5.358 -0.887 1.00 82.88 270 GLY A O 1
ATOM 2046 N N . ASN A 1 271 ? 2.432 -3.260 -1.143 1.00 87.19 271 ASN A N 1
ATOM 2047 C CA . ASN A 1 271 ? 3.431 -2.606 -0.296 1.00 87.19 271 ASN A CA 1
ATOM 2048 C C . ASN A 1 271 ? 4.874 -2.754 -0.834 1.00 87.19 271 ASN A C 1
ATOM 2050 O O . ASN A 1 271 ? 5.832 -2.721 -0.060 1.00 87.19 271 ASN A O 1
ATOM 2054 N N . ARG A 1 272 ? 5.050 -2.947 -2.152 1.00 90.12 272 ARG A N 1
ATOM 2055 C CA . ARG A 1 272 ? 6.343 -3.296 -2.768 1.00 90.12 272 ARG A CA 1
ATOM 2056 C C . ARG A 1 272 ? 7.090 -2.066 -3.267 1.00 90.12 272 ARG A C 1
ATOM 2058 O O . ARG A 1 272 ? 6.592 -1.345 -4.125 1.00 90.12 272 ARG A O 1
ATOM 2065 N N . LEU A 1 273 ? 8.317 -1.883 -2.784 1.00 94.06 273 LEU A N 1
ATOM 2066 C CA . LEU A 1 273 ? 9.273 -0.915 -3.319 1.00 94.06 273 LEU A CA 1
ATOM 2067 C C . LEU A 1 273 ? 10.220 -1.628 -4.288 1.00 94.06 273 LEU A C 1
ATOM 2069 O O . LEU A 1 273 ? 10.902 -2.573 -3.901 1.00 94.06 273 LEU A O 1
ATOM 2073 N N . LEU A 1 274 ? 10.254 -1.175 -5.536 1.00 95.94 274 LEU A N 1
ATOM 2074 C CA . LEU A 1 274 ? 11.079 -1.719 -6.609 1.00 95.94 274 LEU A CA 1
ATOM 2075 C C . LEU A 1 274 ? 12.081 -0.661 -7.062 1.00 95.94 274 LEU A C 1
ATOM 2077 O O . LEU A 1 274 ? 11.707 0.491 -7.276 1.00 95.94 274 LEU A O 1
ATOM 2081 N N . SER A 1 275 ? 13.345 -1.040 -7.222 1.00 97.38 275 SER A N 1
ATOM 2082 C CA . SER A 1 275 ? 14.341 -0.160 -7.834 1.00 97.38 275 SER A CA 1
ATOM 2083 C C . SER A 1 275 ? 14.064 -0.015 -9.322 1.00 97.38 275 SER A C 1
ATOM 2085 O O . SER A 1 275 ? 13.844 -1.012 -10.015 1.00 97.38 275 SER A O 1
ATOM 2087 N N . VAL A 1 276 ? 14.097 1.222 -9.806 1.00 98.44 276 VAL A N 1
ATOM 2088 C CA . VAL A 1 276 ? 13.871 1.537 -11.215 1.00 98.44 276 VAL A CA 1
ATOM 2089 C C . VAL A 1 276 ? 14.930 2.481 -11.755 1.00 98.44 276 VAL A C 1
ATOM 2091 O O . VAL A 1 276 ? 15.554 3.227 -11.003 1.00 98.44 276 VAL A O 1
ATOM 2094 N N . SER A 1 277 ? 15.109 2.459 -13.069 1.00 97.81 277 SER A N 1
ATOM 2095 C CA . SER A 1 277 ? 15.932 3.421 -13.792 1.00 97.81 277 SER A CA 1
ATOM 2096 C C . SER A 1 277 ? 15.172 3.987 -14.981 1.00 97.81 277 SER A C 1
ATOM 2098 O O . SER A 1 277 ? 14.455 3.270 -15.683 1.00 97.81 277 SER A O 1
ATOM 2100 N N . TYR A 1 278 ? 15.328 5.290 -15.198 1.00 98.56 278 TYR A N 1
ATOM 2101 C CA . TYR A 1 278 ? 14.813 5.951 -16.388 1.00 98.56 278 TYR A CA 1
ATOM 2102 C C . TYR A 1 278 ? 15.565 5.474 -17.633 1.00 98.56 278 TYR A C 1
ATOM 2104 O O . TYR A 1 278 ? 16.790 5.339 -17.617 1.00 98.56 278 TYR A O 1
ATOM 2112 N N . VAL A 1 279 ? 14.826 5.234 -18.714 1.00 98.19 279 VAL A N 1
ATOM 2113 C CA . VAL A 1 279 ? 15.381 4.856 -20.018 1.00 98.19 279 VAL A CA 1
ATOM 2114 C C . VAL A 1 279 ? 15.350 6.045 -20.961 1.00 98.19 279 VAL A C 1
ATOM 2116 O O . VAL A 1 279 ? 16.386 6.475 -21.459 1.00 98.19 279 VAL A O 1
ATOM 2119 N N . GLN A 1 280 ? 14.141 6.520 -21.251 1.00 97.75 280 GLN A N 1
ATOM 2120 C CA . GLN A 1 280 ? 13.860 7.553 -22.237 1.00 97.75 280 GLN A CA 1
ATOM 2121 C C . GLN A 1 280 ? 12.385 7.946 -22.173 1.00 97.75 280 GLN A C 1
ATOM 2123 O O . GLN A 1 280 ? 11.547 7.199 -21.670 1.00 97.75 280 GLN A O 1
ATOM 2128 N N . LEU A 1 281 ? 12.058 9.058 -22.813 1.00 97.88 281 LEU A N 1
ATOM 2129 C CA . LEU A 1 281 ? 10.697 9.401 -23.173 1.00 97.88 281 LEU A CA 1
ATOM 2130 C C . LEU A 1 281 ? 10.282 8.522 -24.358 1.00 97.88 281 LEU A C 1
ATOM 2132 O O . LEU A 1 281 ? 10.820 8.653 -25.461 1.00 97.88 281 LEU A O 1
ATOM 2136 N N . GLN A 1 282 ? 9.341 7.608 -24.138 1.00 97.12 282 GLN A N 1
ATOM 2137 C CA . GLN A 1 282 ? 8.795 6.778 -25.203 1.00 97.12 282 GLN A CA 1
ATOM 2138 C C . GLN A 1 282 ? 7.918 7.648 -26.116 1.00 97.12 282 GLN A C 1
ATOM 2140 O O . GLN A 1 282 ? 6.961 8.266 -25.637 1.00 97.12 282 GLN A O 1
ATOM 2145 N N . PRO A 1 283 ? 8.191 7.712 -27.431 1.00 92.06 283 PRO A N 1
ATOM 2146 C CA . PRO A 1 283 ? 7.281 8.367 -28.352 1.00 92.06 283 PRO A CA 1
ATOM 2147 C C . PRO A 1 283 ? 6.027 7.502 -28.516 1.00 92.06 283 PRO A C 1
ATOM 2149 O O . PRO A 1 283 ? 6.113 6.318 -28.840 1.00 92.06 283 PRO A O 1
ATOM 2152 N N . GLY A 1 284 ? 4.853 8.102 -28.322 1.00 93.56 284 GLY A N 1
ATOM 2153 C CA . GLY A 1 284 ? 3.600 7.473 -28.729 1.00 93.56 284 GLY A CA 1
ATOM 2154 C C . GLY A 1 284 ? 3.538 7.303 -30.250 1.00 93.56 284 GLY A C 1
ATOM 2155 O O . GLY A 1 284 ? 4.268 7.964 -30.993 1.00 93.56 284 GLY A O 1
ATOM 2156 N N . ASN A 1 285 ? 2.663 6.423 -30.731 1.00 95.88 285 ASN A N 1
ATOM 2157 C CA . ASN A 1 285 ? 2.511 6.155 -32.161 1.00 95.88 285 ASN A CA 1
ATOM 2158 C C . ASN A 1 285 ? 1.036 6.114 -32.603 1.00 95.88 285 ASN A C 1
ATOM 2160 O O . ASN A 1 285 ? 0.114 6.239 -31.800 1.00 95.88 285 ASN A O 1
ATOM 2164 N N . ASN A 1 286 ? 0.802 5.942 -33.907 1.00 95.88 286 ASN A N 1
ATOM 2165 C CA . ASN A 1 286 ? -0.537 5.964 -34.508 1.00 95.88 286 ASN A CA 1
ATOM 2166 C C . ASN A 1 286 ? -1.414 4.737 -34.189 1.00 95.88 286 ASN A C 1
ATOM 2168 O O . ASN A 1 286 ? -2.574 4.710 -34.588 1.00 95.88 286 ASN A O 1
ATOM 2172 N N . ARG A 1 287 ? -0.884 3.728 -33.490 1.00 95.19 287 ARG A N 1
ATOM 2173 C CA . ARG A 1 287 ? -1.636 2.571 -32.980 1.00 95.19 287 ARG A CA 1
ATOM 2174 C C . ARG A 1 287 ? -2.105 2.774 -31.538 1.00 95.19 287 ARG A C 1
ATOM 2176 O O . ARG A 1 287 ? -2.625 1.838 -30.936 1.00 95.19 287 ARG A O 1
ATOM 2183 N N . ASN A 1 288 ? -1.894 3.962 -30.971 1.00 92.06 288 ASN A N 1
ATOM 2184 C CA . ASN A 1 288 ? -2.335 4.293 -29.627 1.00 92.06 288 ASN A CA 1
ATOM 2185 C C . ASN A 1 288 ? -3.867 4.244 -29.538 1.00 92.06 288 ASN A C 1
ATOM 2187 O O . ASN A 1 288 ? -4.553 5.046 -30.167 1.00 92.06 288 ASN A O 1
ATOM 2191 N N . SER A 1 289 ? -4.392 3.332 -28.722 1.00 88.94 289 SER A N 1
ATOM 2192 C CA . SER A 1 289 ? -5.833 3.228 -28.442 1.00 88.94 289 SER A CA 1
ATOM 2193 C C . SER A 1 289 ? -6.349 4.265 -27.437 1.00 88.94 289 SER A C 1
ATOM 2195 O O . SER A 1 289 ? -7.532 4.251 -27.112 1.00 88.94 289 SER A O 1
ATOM 2197 N N . LEU A 1 290 ? -5.471 5.152 -26.950 1.00 88.19 290 LEU A N 1
ATOM 2198 C CA . LEU A 1 290 ? -5.706 6.121 -25.872 1.00 88.19 290 LEU A CA 1
ATOM 2199 C C . LEU A 1 290 ? -6.007 5.482 -24.509 1.00 88.19 290 LEU A C 1
ATOM 2201 O O . LEU A 1 290 ? -6.447 6.173 -23.600 1.00 88.19 290 LEU A O 1
ATOM 2205 N N . ARG A 1 291 ? -5.765 4.176 -24.364 1.00 90.62 291 ARG A N 1
ATOM 2206 C CA . ARG A 1 291 ? -6.016 3.416 -23.136 1.00 90.62 291 ARG A CA 1
ATOM 2207 C C . ARG A 1 291 ? -4.715 3.090 -22.440 1.00 90.62 291 ARG A C 1
ATOM 2209 O O . ARG A 1 291 ? -3.843 2.477 -23.047 1.00 90.62 291 ARG A O 1
ATOM 2216 N N . ASP A 1 292 ? -4.630 3.407 -21.165 1.00 93.12 292 ASP A N 1
ATOM 2217 C CA . ASP A 1 292 ? -3.495 3.151 -20.288 1.00 93.12 292 ASP A CA 1
ATOM 2218 C C . ASP A 1 292 ? -3.504 1.697 -19.803 1.00 93.12 292 ASP A C 1
ATOM 2220 O O . ASP A 1 292 ? -3.740 1.381 -18.635 1.00 93.12 292 ASP A O 1
ATOM 2224 N N . THR A 1 293 ? -3.304 0.790 -20.754 1.00 95.44 293 THR A N 1
ATOM 2225 C CA . THR A 1 293 ? -3.334 -0.661 -20.548 1.00 95.44 293 THR A CA 1
ATOM 2226 C C . THR A 1 293 ? -2.035 -1.281 -21.031 1.00 95.44 293 THR A C 1
ATOM 2228 O O . THR A 1 293 ? -1.414 -0.811 -21.990 1.00 95.44 293 THR A O 1
ATOM 2231 N N . ALA A 1 294 ? -1.633 -2.386 -20.418 1.00 96.94 294 ALA A N 1
ATOM 2232 C CA . ALA A 1 294 ? -0.435 -3.133 -20.761 1.00 96.94 294 ALA A CA 1
ATOM 2233 C C . ALA A 1 294 ? -0.404 -3.514 -22.251 1.00 96.94 294 ALA A C 1
ATOM 2235 O O . ALA A 1 294 ? 0.656 -3.496 -22.877 1.00 96.94 294 ALA A O 1
ATOM 2236 N N . GLN A 1 295 ? -1.565 -3.803 -22.849 1.00 95.94 295 GLN A N 1
ATOM 2237 C CA . GLN A 1 295 ? -1.698 -4.138 -24.269 1.00 95.94 295 GLN A CA 1
ATOM 2238 C C . GLN A 1 295 ? -1.423 -2.935 -25.186 1.00 95.94 295 GLN A C 1
ATOM 2240 O O . GLN A 1 295 ? -0.939 -3.114 -26.304 1.00 95.94 295 GLN A O 1
ATOM 2245 N N . ASN A 1 296 ? -1.696 -1.713 -24.723 1.00 96.19 296 ASN A N 1
ATOM 2246 C CA . ASN A 1 296 ? -1.443 -0.474 -25.459 1.00 96.19 296 ASN A CA 1
ATOM 2247 C C . ASN A 1 296 ? -0.095 0.185 -25.108 1.00 96.19 296 ASN A C 1
ATOM 2249 O O . ASN A 1 296 ? 0.311 1.131 -25.781 1.00 96.19 296 ASN A O 1
ATOM 2253 N N . PHE A 1 297 ? 0.617 -0.332 -24.104 1.00 98.00 297 PHE A N 1
ATOM 2254 C CA . PHE A 1 297 ? 1.834 0.248 -23.529 1.00 98.00 297 PHE A CA 1
ATOM 2255 C C . PHE A 1 297 ? 2.847 0.729 -24.576 1.00 98.00 297 PHE A C 1
ATOM 2257 O O . PHE A 1 297 ? 3.297 1.867 -24.527 1.00 98.00 297 PHE A O 1
ATOM 2264 N N . ASN A 1 298 ? 3.189 -0.108 -25.566 1.00 97.69 298 ASN A N 1
ATOM 2265 C CA . ASN A 1 298 ? 4.206 0.220 -26.581 1.00 97.69 298 ASN A CA 1
ATOM 2266 C C . ASN A 1 298 ? 3.750 1.288 -27.598 1.00 97.69 298 ASN A C 1
ATOM 2268 O O . ASN A 1 298 ? 4.540 1.706 -28.445 1.00 97.69 298 ASN A O 1
ATOM 2272 N N . ASN A 1 299 ? 2.479 1.691 -27.560 1.00 97.12 299 ASN A N 1
ATOM 2273 C CA . ASN A 1 299 ? 1.920 2.707 -28.445 1.00 97.12 299 ASN A CA 1
ATOM 2274 C C . ASN A 1 299 ? 1.714 4.055 -27.753 1.00 97.12 299 ASN A C 1
ATOM 2276 O O . ASN A 1 299 ? 1.442 5.046 -28.432 1.00 97.12 299 ASN A O 1
ATOM 2280 N N . GLN A 1 300 ? 1.842 4.107 -26.427 1.00 95.62 300 GLN A N 1
ATOM 2281 C CA . GLN A 1 300 ? 1.606 5.314 -25.647 1.00 95.62 300 GLN A CA 1
ATOM 2282 C C . GLN A 1 300 ? 2.861 6.159 -25.487 1.00 95.62 300 GLN A C 1
ATOM 2284 O O . GLN A 1 300 ? 3.989 5.675 -25.565 1.00 95.62 300 GLN A O 1
ATOM 2289 N N . ARG A 1 301 ? 2.645 7.456 -25.289 1.00 96.00 301 ARG A N 1
ATOM 2290 C CA . ARG A 1 301 ? 3.702 8.390 -24.921 1.00 96.00 301 ARG A CA 1
ATOM 2291 C C . ARG A 1 301 ? 3.830 8.412 -23.400 1.00 96.00 301 ARG A C 1
ATOM 2293 O O . ARG A 1 301 ? 2.807 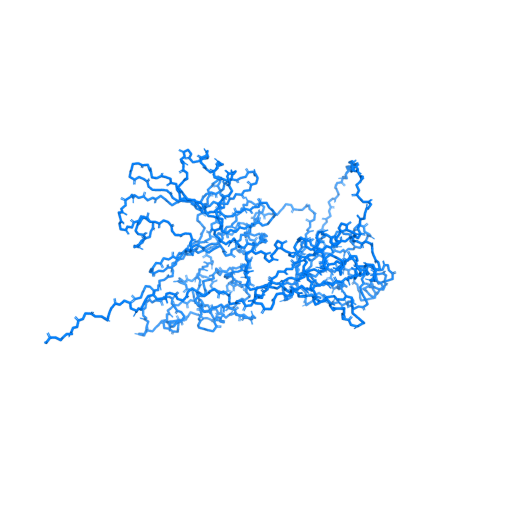8.415 -22.731 1.00 96.00 301 ARG A O 1
ATOM 2300 N N . GLY A 1 302 ? 5.056 8.458 -22.892 1.00 97.25 302 GLY A N 1
ATOM 2301 C CA . GLY A 1 302 ? 5.333 8.602 -21.462 1.00 97.25 302 GLY A CA 1
ATOM 2302 C C . GLY A 1 302 ? 6.800 8.338 -21.137 1.00 97.25 302 GLY A C 1
ATOM 2303 O O . GLY A 1 302 ? 7.544 7.816 -21.974 1.00 97.25 302 GLY A O 1
ATOM 2304 N N . ASP A 1 303 ? 7.225 8.696 -19.932 1.00 98.62 303 ASP A N 1
ATOM 2305 C CA . ASP A 1 303 ? 8.568 8.394 -19.451 1.00 98.62 303 ASP A CA 1
ATOM 2306 C C . ASP A 1 303 ? 8.670 6.904 -19.133 1.00 98.62 303 ASP A C 1
ATOM 2308 O O . ASP A 1 303 ? 7.894 6.353 -18.347 1.00 98.62 303 ASP A O 1
ATOM 2312 N N . LEU A 1 304 ? 9.619 6.238 -19.788 1.00 98.69 304 LEU A N 1
ATOM 2313 C CA . LEU A 1 304 ? 9.822 4.803 -19.682 1.00 98.69 304 LEU A CA 1
ATOM 2314 C C . LEU A 1 304 ? 10.861 4.489 -18.610 1.00 98.69 304 LEU A C 1
ATOM 2316 O O . LEU A 1 304 ? 11.996 4.969 -18.662 1.00 98.69 304 LEU A O 1
ATOM 2320 N N . PHE A 1 305 ? 10.490 3.592 -17.705 1.00 98.81 305 PHE A N 1
ATOM 2321 C CA . PHE A 1 305 ? 11.344 3.077 -16.645 1.00 98.81 305 PHE A CA 1
ATOM 2322 C C . PHE A 1 305 ? 11.503 1.561 -16.749 1.00 98.81 305 PHE A C 1
ATOM 2324 O O . PHE A 1 305 ? 10.556 0.849 -17.090 1.00 98.81 305 PHE A O 1
ATOM 2331 N N . LEU A 1 306 ? 12.691 1.058 -16.410 1.00 98.44 306 LEU A N 1
ATOM 2332 C CA . LEU A 1 306 ? 12.941 -0.370 -16.195 1.00 98.44 306 LEU A CA 1
ATOM 2333 C C . LEU A 1 306 ? 12.954 -0.676 -14.708 1.00 98.44 306 LEU A C 1
ATOM 2335 O O . LEU A 1 306 ? 13.558 0.063 -13.936 1.00 98.44 306 LEU A O 1
ATOM 2339 N N . ILE A 1 307 ? 12.353 -1.797 -14.323 1.00 96.94 307 ILE A N 1
ATOM 2340 C CA . ILE A 1 307 ? 12.538 -2.385 -12.998 1.00 96.94 307 ILE A CA 1
ATOM 2341 C C . ILE A 1 307 ? 13.849 -3.173 -13.013 1.00 96.94 307 ILE A C 1
ATOM 2343 O O . ILE A 1 307 ? 14.027 -4.071 -13.834 1.00 96.94 307 ILE A O 1
ATOM 2347 N N . ALA A 1 308 ? 14.774 -2.811 -12.123 1.00 87.56 308 ALA A N 1
ATOM 2348 C CA . ALA A 1 308 ? 16.122 -3.376 -12.101 1.00 87.56 308 ALA A CA 1
ATOM 2349 C C . ALA A 1 308 ? 16.128 -4.851 -11.670 1.00 87.56 308 ALA A C 1
ATOM 2351 O O . ALA A 1 308 ? 16.819 -5.671 -12.270 1.00 87.56 308 ALA A O 1
ATOM 2352 N N . GLU A 1 309 ? 15.342 -5.187 -10.644 1.00 81.00 309 GLU A N 1
ATOM 2353 C CA . GLU A 1 309 ? 15.241 -6.541 -10.102 1.00 81.00 309 GLU A CA 1
ATOM 2354 C C . GLU A 1 309 ? 13.781 -6.910 -9.813 1.00 81.00 309 GLU A C 1
ATOM 2356 O O . GLU A 1 309 ? 13.032 -6.163 -9.176 1.00 81.00 309 GLU A O 1
ATOM 2361 N N . GLY A 1 310 ? 13.383 -8.099 -10.273 1.00 86.38 310 GLY A N 1
ATOM 2362 C CA . GLY A 1 310 ? 12.014 -8.598 -10.170 1.00 86.38 310 GLY A CA 1
ATOM 2363 C C . GLY A 1 310 ? 11.064 -7.995 -11.208 1.00 86.38 310 GLY A C 1
ATOM 2364 O O . GLY A 1 310 ? 11.471 -7.490 -12.250 1.00 86.38 310 GLY A O 1
ATOM 2365 N N . ASN A 1 311 ? 9.767 -8.103 -10.933 1.00 90.12 311 ASN A N 1
ATOM 2366 C CA . ASN A 1 311 ? 8.690 -7.545 -11.745 1.00 90.12 311 ASN A CA 1
ATOM 2367 C C . ASN A 1 311 ? 7.466 -7.226 -10.874 1.00 90.12 311 ASN A C 1
ATOM 2369 O O . ASN A 1 311 ? 7.364 -7.641 -9.710 1.00 90.12 311 ASN A O 1
ATOM 2373 N N . THR A 1 312 ? 6.529 -6.481 -11.445 1.00 93.38 312 THR A N 1
ATOM 2374 C CA . THR A 1 312 ? 5.162 -6.348 -10.940 1.00 93.38 312 THR A CA 1
ATOM 2375 C C . THR A 1 312 ? 4.189 -7.119 -11.840 1.00 93.38 312 THR A C 1
ATOM 2377 O O . THR A 1 312 ? 4.614 -7.815 -12.760 1.00 93.38 312 THR A O 1
ATOM 2380 N N . ARG A 1 313 ? 2.885 -7.083 -11.558 1.00 94.62 313 ARG A N 1
ATOM 2381 C CA . ARG A 1 313 ? 1.889 -7.648 -12.475 1.00 94.62 313 ARG A CA 1
ATOM 2382 C C . ARG A 1 313 ? 1.669 -6.698 -13.650 1.00 94.62 313 ARG A C 1
ATOM 2384 O O . ARG A 1 313 ? 1.830 -5.486 -13.515 1.00 94.62 313 ARG A O 1
ATOM 2391 N N . ALA A 1 314 ? 1.261 -7.257 -14.786 1.00 95.62 314 ALA A N 1
ATOM 2392 C CA . ALA A 1 314 ? 0.726 -6.451 -15.875 1.00 95.62 314 ALA A CA 1
ATOM 2393 C C . ALA A 1 314 ? -0.414 -5.573 -15.357 1.00 95.62 314 ALA A C 1
ATOM 2395 O O . ALA A 1 314 ? -1.170 -6.001 -14.480 1.00 95.62 314 ALA A O 1
ATOM 2396 N N . ASP A 1 315 ? -0.504 -4.350 -15.876 1.00 95.38 315 ASP A N 1
ATOM 2397 C CA . ASP A 1 315 ? -1.506 -3.380 -15.448 1.00 95.38 315 ASP A CA 1
ATOM 2398 C C . ASP A 1 315 ? -1.441 -3.030 -13.949 1.00 95.38 315 ASP A C 1
ATOM 2400 O O . ASP A 1 315 ? -2.414 -2.517 -13.397 1.00 95.38 315 ASP A O 1
ATOM 2404 N N . THR A 1 316 ? -0.320 -3.235 -13.259 1.00 95.69 316 THR A N 1
ATOM 2405 C CA . THR A 1 316 ? -0.141 -2.623 -11.938 1.00 95.69 316 THR A CA 1
ATOM 2406 C C . THR A 1 316 ? 0.189 -1.145 -12.101 1.00 95.69 316 THR A C 1
ATOM 2408 O O . THR A 1 316 ? 1.107 -0.792 -12.840 1.00 95.69 316 THR A O 1
ATOM 2411 N N . THR A 1 317 ? -0.523 -0.288 -11.376 1.00 96.88 317 THR A N 1
ATOM 2412 C CA . THR A 1 317 ? -0.138 1.115 -11.201 1.00 96.88 317 THR A CA 1
ATOM 2413 C C . THR A 1 317 ? 0.974 1.209 -10.156 1.00 96.88 317 THR A C 1
ATOM 2415 O O . THR A 1 317 ? 1.018 0.435 -9.207 1.00 96.88 317 THR A O 1
ATOM 2418 N N . CYS A 1 318 ? 1.905 2.138 -10.311 1.00 98.06 318 CYS A N 1
ATOM 2419 C CA . CYS A 1 318 ? 2.988 2.370 -9.367 1.00 98.06 318 CYS A CA 1
ATOM 2420 C C . CYS A 1 318 ? 3.205 3.871 -9.189 1.00 98.06 318 CYS A C 1
ATOM 2422 O O . CYS A 1 318 ? 3.097 4.637 -10.143 1.00 98.06 318 CYS A O 1
ATOM 2424 N N . LEU A 1 319 ? 3.548 4.289 -7.973 1.00 98.31 319 LEU A N 1
ATOM 2425 C CA . LEU A 1 319 ? 4.023 5.638 -7.690 1.00 98.31 319 LEU A CA 1
ATOM 2426 C C . LEU A 1 319 ? 5.544 5.678 -7.847 1.00 98.31 319 LEU A C 1
ATOM 2428 O O . LEU A 1 319 ? 6.263 4.976 -7.139 1.00 98.31 319 LEU A O 1
ATOM 2432 N N . LEU A 1 320 ? 6.030 6.506 -8.761 1.00 98.44 320 LEU A N 1
ATOM 2433 C CA . LEU A 1 320 ? 7.447 6.760 -8.974 1.00 98.44 320 LEU A CA 1
ATOM 2434 C C . LEU A 1 320 ? 7.943 7.832 -8.006 1.00 98.44 320 LEU A C 1
ATOM 2436 O O . LEU A 1 320 ? 7.324 8.885 -7.865 1.00 98.44 320 LEU A O 1
ATOM 2440 N N . LEU A 1 321 ? 9.062 7.552 -7.345 1.00 97.81 321 LEU A N 1
ATOM 2441 C CA . LEU A 1 321 ? 9.629 8.356 -6.271 1.00 97.81 321 LEU A CA 1
ATOM 2442 C C . LEU A 1 321 ? 11.118 8.612 -6.518 1.00 97.81 321 LEU A C 1
ATOM 2444 O O . LEU A 1 321 ? 11.875 7.708 -6.893 1.00 97.81 321 LEU A O 1
ATOM 2448 N N . THR A 1 322 ? 11.544 9.840 -6.234 1.00 97.00 322 THR A N 1
ATOM 2449 C CA . THR A 1 322 ? 12.958 10.144 -5.996 1.00 97.00 322 THR A CA 1
ATOM 2450 C C . THR A 1 322 ? 13.376 9.636 -4.611 1.00 97.00 322 THR A C 1
ATOM 2452 O O . THR A 1 322 ? 12.532 9.355 -3.750 1.00 97.00 322 THR A O 1
ATOM 2455 N N . ASP A 1 323 ? 14.681 9.577 -4.340 1.00 93.88 323 ASP A N 1
ATOM 2456 C CA . ASP A 1 323 ? 15.177 9.249 -2.994 1.00 93.88 323 ASP A CA 1
ATOM 2457 C C . ASP A 1 323 ? 14.686 10.250 -1.933 1.00 93.88 323 ASP A C 1
ATOM 2459 O O . ASP A 1 323 ? 14.378 9.861 -0.803 1.00 93.88 323 ASP A O 1
ATOM 2463 N N . ALA A 1 324 ? 14.552 11.530 -2.302 1.00 93.44 324 ALA A N 1
ATOM 2464 C CA . ALA A 1 324 ? 14.034 12.573 -1.420 1.00 93.44 324 ALA A CA 1
ATOM 2465 C C . ALA A 1 324 ? 12.544 12.371 -1.102 1.00 93.44 324 ALA A C 1
ATOM 2467 O O . ALA A 1 324 ? 12.150 12.482 0.060 1.00 93.44 324 ALA A O 1
ATOM 2468 N N . ASP A 1 325 ? 11.728 12.014 -2.100 1.00 94.94 325 ASP A N 1
ATOM 2469 C CA . ASP A 1 325 ? 10.305 11.704 -1.900 1.00 94.94 325 ASP A CA 1
ATOM 2470 C C . ASP A 1 325 ? 10.137 10.496 -0.978 1.00 94.94 325 ASP A C 1
ATOM 2472 O O . ASP A 1 325 ? 9.380 10.531 -0.007 1.00 94.94 325 ASP A O 1
ATOM 2476 N N . LYS A 1 326 ? 10.905 9.432 -1.238 1.00 93.69 326 LYS A N 1
ATOM 2477 C CA . LYS A 1 326 ? 10.910 8.220 -0.416 1.00 93.69 326 LYS A CA 1
ATOM 2478 C C . LYS A 1 326 ? 11.315 8.516 1.029 1.00 93.69 326 LYS A C 1
ATOM 2480 O O . LYS A 1 326 ? 10.702 7.984 1.953 1.00 93.69 326 LYS A O 1
ATOM 2485 N N . ALA A 1 327 ? 12.321 9.366 1.236 1.00 91.81 327 ALA A N 1
ATOM 2486 C CA . ALA A 1 327 ? 12.725 9.799 2.570 1.00 91.81 327 ALA A CA 1
ATOM 2487 C C . ALA A 1 327 ? 11.621 10.612 3.269 1.00 91.81 327 ALA A C 1
ATOM 2489 O O . ALA A 1 327 ? 11.362 10.388 4.452 1.00 91.81 327 ALA A O 1
ATOM 2490 N N . ALA A 1 328 ? 10.937 11.502 2.541 1.00 92.06 328 ALA A N 1
ATOM 2491 C CA . ALA A 1 328 ? 9.849 12.328 3.067 1.00 92.06 328 ALA A CA 1
ATOM 2492 C C . ALA A 1 328 ? 8.607 11.511 3.473 1.00 92.06 328 ALA A C 1
ATOM 2494 O O . ALA A 1 328 ? 7.948 11.852 4.458 1.00 92.06 328 ALA A O 1
ATOM 2495 N N . LEU A 1 329 ? 8.309 10.406 2.774 1.00 93.12 329 LEU A N 1
ATOM 2496 C CA . LEU A 1 329 ? 7.236 9.481 3.167 1.00 93.12 329 LEU A CA 1
ATOM 2497 C C . LEU A 1 329 ? 7.481 8.871 4.557 1.00 93.12 329 LEU A C 1
ATOM 2499 O O . LEU A 1 329 ? 6.535 8.666 5.319 1.00 93.12 329 LEU A O 1
ATOM 2503 N N . GLY A 1 330 ? 8.744 8.622 4.916 1.00 92.88 330 GLY A N 1
ATOM 2504 C CA . GLY A 1 330 ? 9.143 8.102 6.220 1.00 92.88 330 GLY A CA 1
ATOM 2505 C C . GLY A 1 330 ? 9.166 6.572 6.294 1.00 92.88 330 GLY A C 1
ATOM 2506 O O . GLY A 1 330 ? 9.711 5.881 5.431 1.00 92.88 330 GLY A O 1
ATOM 2507 N N . THR A 1 331 ? 8.646 6.014 7.386 1.00 92.94 331 THR A N 1
ATOM 2508 C CA . THR A 1 331 ? 8.667 4.567 7.635 1.00 92.94 331 THR A CA 1
ATOM 2509 C C . THR A 1 331 ? 7.402 3.910 7.117 1.00 92.94 331 THR A C 1
ATOM 2511 O O . THR A 1 331 ? 6.304 4.183 7.600 1.00 92.94 331 THR A O 1
ATOM 2514 N N . GLN A 1 332 ? 7.581 3.001 6.164 1.00 94.25 332 GLN A N 1
ATOM 2515 C CA . GLN A 1 332 ? 6.513 2.159 5.650 1.00 94.25 332 GLN A CA 1
ATOM 2516 C C . GLN A 1 332 ? 5.933 1.302 6.774 1.00 94.25 332 GLN A C 1
ATOM 2518 O O . GLN A 1 332 ? 6.673 0.667 7.526 1.00 94.25 332 GLN A O 1
ATOM 2523 N N . GLN A 1 333 ? 4.614 1.308 6.901 1.00 93.19 333 GLN A N 1
ATOM 2524 C CA . GLN A 1 333 ? 3.903 0.526 7.896 1.00 93.19 333 GLN A CA 1
ATOM 2525 C C . GLN A 1 333 ? 3.637 -0.886 7.361 1.00 93.19 333 GLN A C 1
ATOM 2527 O O . GLN A 1 333 ? 3.355 -1.054 6.167 1.00 93.19 333 GLN A O 1
ATOM 2532 N N . PRO A 1 334 ? 3.691 -1.916 8.225 1.00 90.44 334 PRO A N 1
ATOM 2533 C CA . PRO A 1 334 ? 3.168 -3.228 7.885 1.00 90.44 334 PRO A CA 1
ATOM 2534 C C . PRO A 1 334 ? 1.692 -3.116 7.505 1.00 90.44 334 PRO A C 1
ATOM 2536 O O . PRO A 1 334 ? 0.914 -2.489 8.227 1.00 90.44 334 PRO A O 1
ATOM 2539 N N . LEU A 1 335 ? 1.316 -3.735 6.389 1.00 88.00 335 LEU A N 1
ATOM 2540 C CA . LEU A 1 335 ? -0.065 -3.813 5.939 1.00 88.00 335 LEU A CA 1
ATOM 2541 C C . LEU A 1 335 ? -0.531 -5.259 5.938 1.00 88.00 335 LEU A C 1
ATOM 2543 O O . LEU A 1 335 ? 0.116 -6.131 5.361 1.00 88.00 335 LEU A O 1
ATOM 2547 N N . MET A 1 336 ? -1.684 -5.491 6.553 1.00 85.81 336 MET A N 1
ATOM 2548 C CA . MET A 1 336 ? -2.404 -6.751 6.448 1.00 85.81 336 MET A CA 1
ATOM 2549 C C . MET A 1 336 ? -3.776 -6.460 5.857 1.00 85.81 336 MET A C 1
ATOM 2551 O O . MET A 1 336 ? -4.628 -5.875 6.524 1.00 85.81 336 MET A O 1
ATOM 2555 N N . MET A 1 337 ? -3.973 -6.845 4.597 1.00 83.88 337 MET A N 1
ATOM 2556 C CA . MET A 1 337 ? -5.226 -6.595 3.889 1.00 83.88 337 MET A CA 1
ATOM 2557 C C . MET A 1 337 ? -6.385 -7.324 4.570 1.00 83.88 337 MET A C 1
ATOM 2559 O O . MET A 1 337 ? -6.298 -8.515 4.878 1.00 83.88 337 MET A O 1
ATOM 2563 N N . GLY A 1 338 ? -7.468 -6.589 4.791 1.00 73.25 338 GLY A N 1
ATOM 2564 C CA . GLY A 1 338 ? -8.750 -7.128 5.207 1.00 73.25 338 GLY A CA 1
ATOM 2565 C C . GLY A 1 338 ? -9.406 -7.921 4.077 1.00 73.25 338 GLY A C 1
ATOM 2566 O O . GLY A 1 338 ? -8.990 -7.881 2.920 1.00 73.25 338 GLY A O 1
ATOM 2567 N N . VAL A 1 339 ? -10.457 -8.660 4.421 1.00 74.12 339 VAL A N 1
ATOM 2568 C CA . VAL A 1 339 ? -11.304 -9.397 3.465 1.00 74.12 339 VAL A CA 1
ATOM 2569 C C . VAL A 1 339 ? -12.638 -8.681 3.241 1.00 74.12 339 VAL A C 1
ATOM 2571 O O . VAL A 1 339 ? -13.666 -9.332 3.084 1.00 74.12 339 VAL A O 1
ATOM 2574 N N . TYR A 1 340 ? -12.630 -7.342 3.276 1.00 78.38 340 TYR A N 1
ATOM 2575 C CA . TYR A 1 340 ? -13.837 -6.507 3.217 1.00 78.38 340 TYR A CA 1
ATOM 2576 C C . TYR A 1 340 ? -14.877 -6.911 4.276 1.00 78.38 340 TYR A C 1
ATOM 2578 O O . TYR A 1 340 ? -16.083 -6.888 4.035 1.00 78.38 340 TYR A O 1
ATOM 2586 N N . ALA A 1 341 ? -14.402 -7.323 5.455 1.00 79.75 341 ALA A N 1
ATOM 2587 C CA . ALA A 1 341 ? -15.267 -7.701 6.563 1.00 79.75 341 ALA A CA 1
ATOM 2588 C C . ALA A 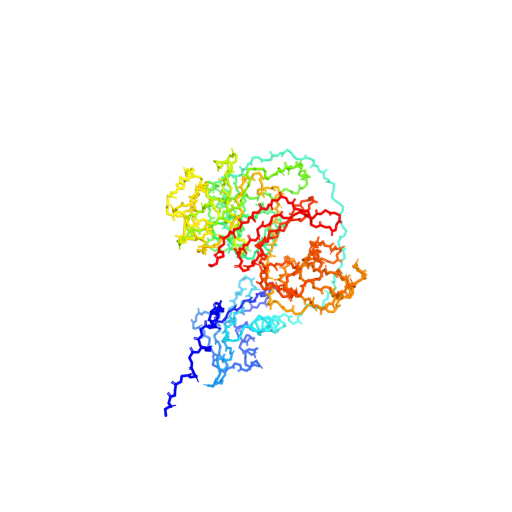1 341 ? -16.041 -6.479 7.070 1.00 79.75 341 ALA A C 1
ATOM 2590 O O . ALA A 1 341 ? -15.560 -5.349 6.980 1.00 79.75 341 ALA A O 1
ATOM 2591 N N . ASN A 1 342 ? -17.219 -6.707 7.648 1.00 91.38 342 ASN A N 1
ATOM 2592 C CA . ASN A 1 342 ? -17.961 -5.634 8.301 1.00 91.38 342 ASN A CA 1
ATOM 2593 C C . ASN A 1 342 ? -17.115 -4.999 9.410 1.00 91.38 342 ASN A C 1
ATOM 2595 O O . ASN A 1 342 ? -16.473 -5.703 10.191 1.00 91.38 342 ASN A O 1
ATOM 2599 N N . CYS A 1 343 ? -17.149 -3.671 9.499 1.00 93.44 343 CYS A N 1
ATOM 2600 C CA . CYS A 1 343 ? -16.489 -2.954 10.583 1.00 93.44 343 CYS A CA 1
ATOM 2601 C C . CYS A 1 343 ? -17.030 -3.377 11.954 1.00 93.44 343 CYS A C 1
ATOM 2603 O O . CYS A 1 343 ? -18.230 -3.608 12.132 1.00 93.44 343 CYS A O 1
ATOM 2605 N N . GLU A 1 344 ? -16.153 -3.385 12.956 1.00 92.44 344 GLU A N 1
ATOM 2606 C CA . GLU A 1 344 ? -16.554 -3.591 14.344 1.00 92.44 344 GLU A CA 1
ATOM 2607 C C . GLU A 1 344 ? -17.540 -2.511 14.816 1.00 92.44 344 GLU A C 1
ATOM 2609 O O . GLU A 1 344 ? -17.503 -1.354 14.390 1.00 92.44 344 GLU A O 1
ATOM 2614 N N . ARG A 1 345 ? -18.404 -2.865 15.774 1.00 94.25 345 ARG A N 1
ATOM 2615 C CA . ARG A 1 345 ? -19.395 -1.935 16.340 1.00 94.25 345 ARG A CA 1
ATOM 2616 C C . ARG A 1 345 ? -18.759 -0.686 16.960 1.00 94.25 345 ARG A C 1
ATOM 2618 O O . ARG A 1 345 ? -19.318 0.402 16.879 1.00 94.25 345 ARG A O 1
ATOM 2625 N N . THR A 1 346 ? -17.597 -0.840 17.581 1.00 94.31 346 THR A N 1
ATOM 2626 C CA . THR A 1 346 ? -16.826 0.261 18.176 1.00 94.31 346 THR A CA 1
ATOM 2627 C C . THR A 1 346 ? -16.352 1.246 17.107 1.00 94.31 346 THR A C 1
ATOM 2629 O O . THR A 1 346 ? -16.446 2.459 17.295 1.00 94.31 346 THR A O 1
ATOM 2632 N N . VAL A 1 347 ? -15.911 0.738 15.953 1.00 95.31 347 VAL A N 1
ATOM 2633 C CA . VAL A 1 347 ? -15.534 1.543 14.786 1.00 95.31 347 VAL A CA 1
ATOM 2634 C C . VAL A 1 347 ? -16.746 2.299 14.250 1.00 95.31 347 VAL A C 1
ATOM 2636 O O . VAL A 1 347 ? -16.694 3.523 14.133 1.00 95.31 347 VAL A O 1
ATOM 2639 N N . THR A 1 348 ? -17.862 1.614 13.991 1.00 96.56 348 THR A N 1
ATOM 2640 C CA . THR A 1 348 ? -19.055 2.269 13.429 1.00 96.56 348 THR A CA 1
ATOM 2641 C C . THR A 1 348 ? -19.630 3.342 14.357 1.00 96.56 348 THR A C 1
ATOM 2643 O O . THR A 1 348 ? -20.048 4.401 13.882 1.00 96.56 348 THR A O 1
ATOM 2646 N N . GLN A 1 349 ? -19.580 3.134 15.678 1.00 95.94 349 GLN A N 1
ATOM 2647 C CA . GLN A 1 349 ? -19.963 4.136 16.678 1.00 95.94 349 GLN A CA 1
ATOM 2648 C C . GLN A 1 349 ? -19.064 5.376 16.635 1.00 95.94 349 GLN A C 1
ATOM 2650 O O . GLN A 1 349 ? -19.582 6.491 16.567 1.00 95.94 349 GLN A O 1
ATOM 2655 N N . ARG A 1 350 ? -17.734 5.196 16.619 1.00 96.31 350 ARG A N 1
ATOM 2656 C CA . ARG A 1 350 ? -16.774 6.312 16.538 1.00 96.31 350 ARG A CA 1
ATOM 2657 C C . ARG A 1 350 ? -16.976 7.140 15.271 1.00 96.31 350 ARG A C 1
ATOM 2659 O O . ARG A 1 350 ? -17.015 8.366 15.339 1.00 96.31 350 ARG A O 1
ATOM 2666 N N . LEU A 1 351 ? -17.148 6.483 14.125 1.00 97.06 351 LEU A N 1
ATOM 2667 C CA . LEU A 1 351 ? -17.371 7.159 12.846 1.00 97.06 351 LEU A CA 1
ATOM 2668 C C . LEU A 1 351 ? -18.710 7.910 12.812 1.00 97.06 351 LEU A C 1
ATOM 2670 O O . LEU A 1 351 ? -18.747 9.071 12.405 1.00 97.06 351 LEU A O 1
ATOM 2674 N N . THR A 1 352 ? -19.789 7.284 13.296 1.00 96.50 352 THR A N 1
ATOM 2675 C CA . THR A 1 352 ? -21.120 7.911 13.383 1.00 96.50 352 THR A CA 1
ATOM 2676 C C . THR A 1 352 ? -21.092 9.148 14.277 1.00 96.50 352 THR A C 1
ATOM 2678 O O . THR A 1 352 ? -21.644 10.185 13.913 1.00 96.50 352 THR A O 1
ATOM 2681 N N . GLN A 1 353 ? -20.411 9.067 15.424 1.00 95.31 353 GLN A N 1
ATOM 2682 C CA . GLN A 1 353 ? -20.250 10.191 16.344 1.00 95.31 353 GLN A CA 1
ATOM 2683 C C . GLN A 1 353 ? -19.426 11.322 15.716 1.00 95.31 353 GLN A C 1
ATOM 2685 O O . GLN A 1 353 ? -19.801 12.486 15.829 1.00 95.31 353 GLN A O 1
ATOM 2690 N N . GLN A 1 354 ? -18.332 10.999 15.022 1.00 94.62 354 GLN A N 1
ATOM 2691 C CA . GLN A 1 354 ? -17.475 12.014 14.410 1.00 94.62 354 GLN A CA 1
ATOM 2692 C C . GLN A 1 354 ? -18.153 12.729 13.234 1.00 94.62 354 GLN A C 1
ATOM 2694 O O . GLN A 1 354 ? -17.925 13.918 13.029 1.00 94.62 354 GLN A O 1
ATOM 2699 N N . ARG A 1 355 ? -18.966 12.020 12.442 1.00 91.38 355 ARG A N 1
ATOM 2700 C CA . ARG A 1 355 ? -19.662 12.584 11.271 1.00 91.38 355 ARG A CA 1
ATOM 2701 C C . ARG A 1 355 ? -21.084 13.059 11.556 1.00 91.38 355 ARG A C 1
ATOM 2703 O O . ARG A 1 355 ? -21.694 13.641 10.668 1.00 91.38 355 ARG A O 1
ATOM 2710 N N . GLN A 1 356 ? -21.605 12.821 12.763 1.00 94.19 356 GLN A N 1
ATOM 2711 C CA . GLN A 1 356 ? -22.996 13.120 13.138 1.00 94.19 356 GLN A CA 1
ATOM 2712 C C . GLN A 1 356 ? -24.003 12.549 12.124 1.00 94.19 356 GLN A C 1
ATOM 2714 O O . GLN A 1 356 ? -25.014 13.161 11.783 1.00 94.19 356 GLN A O 1
ATOM 2719 N N . ARG A 1 357 ? -23.691 11.358 11.603 1.00 95.06 357 ARG A N 1
ATOM 2720 C CA . ARG A 1 357 ? -24.425 10.719 10.512 1.00 95.06 357 ARG A CA 1
ATOM 2721 C C . ARG A 1 357 ? -24.321 9.210 10.653 1.00 95.06 357 ARG A C 1
ATOM 2723 O O . ARG A 1 357 ? -23.224 8.681 10.809 1.00 95.06 357 ARG A O 1
ATOM 2730 N N . ALA A 1 358 ? -25.460 8.524 10.632 1.00 96.56 358 ALA A N 1
ATOM 2731 C CA . ALA A 1 358 ? -25.495 7.072 10.753 1.00 96.56 358 ALA A CA 1
ATOM 2732 C C . ALA A 1 358 ? -24.815 6.401 9.553 1.00 96.56 358 ALA A C 1
ATOM 2734 O O . ALA A 1 358 ? -24.864 6.909 8.433 1.00 96.56 358 ALA A O 1
ATOM 2735 N N . ILE A 1 359 ? -24.203 5.246 9.788 1.00 96.50 359 ILE A N 1
ATOM 2736 C CA . ILE A 1 359 ? -23.572 4.428 8.750 1.00 96.50 359 ILE A CA 1
ATOM 2737 C C . ILE A 1 359 ? -24.612 3.490 8.128 1.00 96.50 359 ILE A C 1
ATOM 2739 O O . ILE A 1 359 ? -25.354 2.825 8.849 1.00 96.50 359 ILE A O 1
ATOM 2743 N N . ASN A 1 360 ? -24.658 3.443 6.795 1.00 94.62 360 ASN A N 1
ATOM 2744 C CA . ASN A 1 360 ? -25.413 2.445 6.038 1.00 94.62 360 ASN A CA 1
ATOM 2745 C C . ASN A 1 360 ? -24.631 1.125 5.973 1.00 94.62 360 ASN A C 1
ATOM 2747 O O . ASN A 1 360 ? -25.153 0.074 6.337 1.00 94.62 360 ASN A O 1
ATOM 2751 N N . GLN A 1 361 ? -23.365 1.193 5.553 1.00 95.25 361 GLN A N 1
ATOM 2752 C CA . GLN A 1 361 ? -22.454 0.053 5.432 1.00 95.25 361 GLN A CA 1
ATOM 2753 C C . GLN A 1 361 ? -21.018 0.474 5.763 1.00 95.25 361 GLN A C 1
ATOM 2755 O O . GLN A 1 361 ? -20.640 1.626 5.553 1.00 95.25 361 GLN A O 1
ATOM 2760 N N . CYS A 1 362 ? -20.210 -0.442 6.300 1.00 96.38 362 CYS A N 1
ATOM 2761 C CA . CYS A 1 362 ? -18.803 -0.179 6.602 1.00 96.38 362 CYS A CA 1
ATOM 2762 C C . CYS A 1 362 ? -17.965 -1.441 6.424 1.00 96.38 362 CYS A C 1
ATOM 2764 O O . CYS A 1 362 ? -18.300 -2.487 6.982 1.00 96.38 362 CYS A O 1
ATOM 2766 N N . TRP A 1 363 ? -16.853 -1.305 5.707 1.00 96.44 363 TRP A N 1
ATOM 2767 C CA . TRP A 1 363 ? -15.954 -2.389 5.337 1.00 96.44 363 TRP A CA 1
ATOM 2768 C C . TRP A 1 363 ? -14.536 -2.123 5.827 1.00 96.44 363 TRP A C 1
ATOM 2770 O O . TRP A 1 363 ? -13.975 -1.047 5.624 1.00 96.44 363 TRP A O 1
ATOM 2780 N N . HIS A 1 364 ? -13.929 -3.133 6.436 1.00 94.12 364 HIS A N 1
ATOM 2781 C CA . HIS A 1 364 ? -12.523 -3.139 6.809 1.00 94.12 364 HIS A CA 1
ATOM 2782 C C . HIS A 1 364 ? -11.652 -3.498 5.601 1.00 94.12 364 HIS A C 1
ATOM 2784 O O . HIS A 1 364 ? -11.797 -4.580 5.026 1.00 94.12 364 HIS A O 1
ATOM 2790 N N . LEU A 1 365 ? -10.756 -2.584 5.212 1.00 91.19 365 LEU A N 1
ATOM 2791 C CA . LEU A 1 365 ? -9.877 -2.753 4.053 1.00 91.19 365 LEU A CA 1
ATOM 2792 C C . LEU A 1 365 ? -8.496 -3.281 4.425 1.00 91.19 365 LEU A C 1
ATOM 2794 O O . LEU A 1 365 ? -7.935 -4.090 3.690 1.00 91.19 365 LEU A O 1
ATOM 2798 N N . ALA A 1 366 ? -7.913 -2.804 5.524 1.00 92.56 366 ALA A N 1
ATOM 2799 C CA . ALA A 1 366 ? -6.573 -3.204 5.940 1.00 92.56 366 ALA A CA 1
ATOM 2800 C C . ALA A 1 366 ? -6.312 -2.890 7.412 1.00 92.56 366 ALA A C 1
ATOM 2802 O O . ALA A 1 366 ? -6.813 -1.905 7.945 1.00 92.56 366 ALA A O 1
ATOM 2803 N N . ASN A 1 367 ? -5.453 -3.680 8.048 1.00 93.19 367 ASN A N 1
ATOM 2804 C CA . ASN A 1 367 ? -4.762 -3.295 9.273 1.00 93.19 367 ASN A CA 1
ATOM 2805 C C . ASN A 1 367 ? -3.422 -2.640 8.926 1.00 93.19 367 ASN A C 1
ATOM 2807 O O . ASN A 1 367 ? -2.737 -3.063 7.993 1.00 93.19 367 ASN A O 1
ATOM 2811 N N . VAL A 1 368 ? -3.064 -1.618 9.697 1.00 93.19 368 VAL A N 1
ATOM 2812 C CA . VAL A 1 368 ? -1.875 -0.782 9.525 1.00 93.19 368 VAL A CA 1
ATOM 2813 C C . VAL A 1 368 ? -1.061 -0.815 10.813 1.00 93.19 368 VAL A C 1
ATOM 2815 O O . VAL A 1 368 ? -1.486 -0.313 11.856 1.00 93.19 368 VAL A O 1
ATOM 2818 N N . GLY A 1 369 ? 0.133 -1.399 10.750 1.00 90.38 369 GLY A N 1
ATOM 2819 C CA . GLY A 1 369 ? 0.964 -1.599 11.933 1.00 90.38 369 GLY A CA 1
ATOM 2820 C C . GLY A 1 369 ? 0.222 -2.378 13.028 1.00 90.38 369 GLY A C 1
ATOM 2821 O O . GLY A 1 369 ? -0.521 -3.313 12.744 1.00 90.38 369 GLY A O 1
ATOM 2822 N N . LYS A 1 370 ? 0.440 -2.005 14.296 1.00 84.50 370 LYS A N 1
ATOM 2823 C CA . LYS A 1 370 ? -0.129 -2.724 15.452 1.00 84.50 370 LYS A CA 1
ATOM 2824 C C . LYS A 1 370 ? -1.575 -2.330 15.774 1.00 84.50 370 LYS A C 1
ATOM 2826 O O . LYS A 1 370 ? -2.349 -3.176 16.200 1.00 84.50 370 LYS A O 1
ATOM 2831 N N . ASN A 1 371 ? -1.912 -1.049 15.609 1.00 88.19 371 ASN A N 1
ATOM 2832 C CA . ASN A 1 371 ? -3.154 -0.466 16.137 1.00 88.19 371 ASN A CA 1
ATOM 2833 C C . ASN A 1 371 ? -3.944 0.351 15.101 1.00 88.19 371 ASN A C 1
ATOM 2835 O O . ASN A 1 371 ? -4.972 0.932 15.447 1.00 88.19 371 ASN A O 1
ATOM 2839 N N . GLY A 1 372 ? -3.442 0.469 13.872 1.00 94.56 372 GLY A N 1
ATOM 2840 C CA . GLY A 1 372 ? -4.095 1.217 12.809 1.00 94.56 372 GLY A CA 1
ATOM 2841 C C . GLY A 1 372 ? -4.983 0.316 11.958 1.00 94.56 372 GLY A C 1
ATOM 2842 O O . GLY A 1 372 ? -4.721 -0.877 11.810 1.00 94.56 372 GLY A O 1
ATOM 2843 N N . GLN A 1 373 ? -6.013 0.889 11.351 1.00 96.06 373 GLN A N 1
ATOM 2844 C CA . GLN A 1 373 ? -6.814 0.227 10.324 1.00 96.06 373 GLN A CA 1
ATOM 2845 C C . GLN A 1 373 ? -7.303 1.236 9.285 1.00 96.06 373 GLN A C 1
ATOM 2847 O O . GLN A 1 373 ? -7.515 2.405 9.602 1.00 96.06 373 GLN A O 1
ATOM 2852 N N . ILE A 1 374 ? -7.482 0.779 8.050 1.00 97.12 374 ILE A N 1
ATOM 2853 C CA . ILE A 1 374 ? -8.165 1.499 6.980 1.00 97.12 374 ILE A CA 1
ATOM 2854 C C . ILE A 1 374 ? -9.534 0.862 6.798 1.00 97.12 374 ILE A C 1
ATOM 2856 O O . ILE A 1 374 ? -9.643 -0.353 6.614 1.00 97.12 374 ILE A O 1
ATOM 2860 N N . VAL A 1 375 ? -10.569 1.689 6.815 1.00 97.00 375 VAL A N 1
ATOM 2861 C CA . VAL A 1 375 ? -11.942 1.273 6.543 1.00 97.00 375 VAL A CA 1
ATOM 2862 C C . VAL A 1 375 ? -12.567 2.160 5.479 1.00 97.00 375 VAL A C 1
ATOM 2864 O O . VAL A 1 375 ? -12.117 3.277 5.232 1.00 97.00 375 VAL A O 1
ATOM 2867 N N . VAL A 1 376 ? -13.634 1.661 4.880 1.00 96.06 376 VAL A N 1
ATOM 2868 C CA . VAL A 1 376 ? -14.548 2.413 4.030 1.00 96.06 376 VAL A CA 1
ATOM 2869 C C . VAL A 1 376 ? -15.900 2.445 4.717 1.00 96.06 376 VAL A C 1
ATOM 2871 O O . VAL A 1 376 ? -16.379 1.404 5.153 1.00 96.06 376 VAL A O 1
ATOM 2874 N N . ALA A 1 377 ? -16.531 3.610 4.794 1.00 95.94 377 ALA A N 1
ATOM 2875 C CA . ALA A 1 377 ? -17.881 3.750 5.323 1.00 95.94 377 ALA A CA 1
ATOM 2876 C C . ALA A 1 377 ? -18.776 4.483 4.326 1.00 95.94 377 ALA A C 1
ATOM 2878 O O . ALA A 1 377 ? -18.454 5.588 3.899 1.00 95.94 377 ALA A O 1
ATOM 2879 N N . GLU A 1 378 ? -19.921 3.889 4.006 1.00 95.69 378 GLU A N 1
ATOM 2880 C CA . GLU A 1 378 ? -21.034 4.559 3.344 1.00 95.69 378 GLU A CA 1
ATOM 2881 C C . GLU A 1 378 ? -22.008 5.055 4.419 1.00 95.69 378 GLU A C 1
ATOM 2883 O O . GLU A 1 378 ? -22.507 4.279 5.240 1.00 95.69 378 GLU A O 1
ATOM 2888 N N . PHE A 1 379 ? -22.291 6.354 4.432 1.00 94.56 379 PHE A N 1
ATOM 2889 C CA . PHE A 1 379 ? -23.181 6.979 5.403 1.00 94.56 379 PHE A CA 1
ATOM 2890 C C . PHE A 1 379 ? -24.609 7.078 4.863 1.00 94.56 379 PHE A C 1
ATOM 2892 O O . PHE A 1 379 ? -24.832 7.322 3.679 1.00 94.56 379 PHE A O 1
ATOM 2899 N N . GLN A 1 380 ? -25.601 6.954 5.750 1.00 95.62 380 GLN A N 1
ATOM 2900 C CA . GLN A 1 380 ? -27.017 7.075 5.401 1.00 95.62 380 GLN A CA 1
ATOM 2901 C C . GLN A 1 380 ? -27.285 8.385 4.676 1.00 95.62 380 GLN A C 1
ATOM 2903 O O . GLN A 1 380 ? -26.872 9.439 5.144 1.00 95.62 380 GLN A O 1
ATOM 2908 N N . ARG A 1 381 ? -27.990 8.339 3.548 1.00 94.62 381 ARG A N 1
ATOM 2909 C CA . ARG A 1 381 ? -28.411 9.520 2.788 1.00 94.62 381 ARG A CA 1
ATOM 2910 C C . ARG A 1 381 ? -29.114 10.559 3.677 1.00 94.62 381 ARG A C 1
ATOM 2912 O O . ARG A 1 381 ? -29.981 10.208 4.471 1.00 94.62 381 ARG A O 1
ATOM 2919 N N . GLN A 1 382 ? -28.785 11.837 3.491 1.00 91.69 382 GLN A N 1
ATOM 2920 C CA . GLN A 1 382 ? -29.493 12.965 4.106 1.00 91.69 382 GLN A CA 1
ATOM 2921 C C . GLN A 1 382 ? -30.016 13.870 2.992 1.00 91.69 382 GLN A C 1
ATOM 2923 O O . GLN A 1 382 ? -29.239 14.486 2.274 1.00 91.69 382 GLN A O 1
ATOM 2928 N N . ASN A 1 383 ? -31.335 13.934 2.804 1.00 92.31 383 ASN A N 1
ATOM 2929 C CA . ASN A 1 383 ? -31.957 14.672 1.697 1.00 92.31 383 ASN A CA 1
ATOM 2930 C C . ASN A 1 383 ? -31.383 14.273 0.329 1.00 92.31 383 ASN A C 1
ATOM 2932 O O . ASN A 1 383 ? -31.627 13.160 -0.123 1.00 92.31 383 ASN A O 1
ATOM 2936 N N . ASN A 1 384 ? -30.642 15.153 -0.346 1.00 91.75 384 ASN A N 1
ATOM 2937 C CA . ASN A 1 384 ? -29.986 14.857 -1.620 1.00 91.75 384 ASN A CA 1
ATOM 2938 C C . ASN A 1 384 ? -28.494 14.525 -1.474 1.00 91.75 384 ASN A C 1
ATOM 2940 O O . ASN A 1 384 ? -27.841 14.232 -2.465 1.00 91.75 384 ASN A O 1
ATOM 2944 N N . GLU A 1 385 ? -27.955 14.564 -0.260 1.00 89.94 385 GLU A N 1
ATOM 2945 C CA . GLU A 1 385 ? -26.526 14.449 -0.003 1.00 89.94 385 GLU A CA 1
ATOM 2946 C C . GLU A 1 385 ? -26.151 12.997 0.294 1.00 89.94 385 GLU A C 1
ATOM 2948 O O . GLU A 1 385 ? -26.654 12.365 1.233 1.00 89.94 385 GLU A O 1
ATOM 2953 N N . MET A 1 386 ? -25.214 12.480 -0.488 1.00 90.81 386 MET A N 1
ATOM 2954 C CA . MET A 1 386 ? -24.563 11.190 -0.306 1.00 90.81 386 MET A CA 1
ATOM 2955 C C . MET A 1 386 ? -23.166 11.425 0.271 1.00 90.81 386 MET A C 1
ATOM 2957 O O . MET A 1 386 ? -22.483 12.381 -0.097 1.00 90.81 386 MET A O 1
ATOM 2961 N N . LEU A 1 387 ? -22.744 10.560 1.191 1.00 90.75 387 LEU A N 1
ATOM 2962 C CA . LEU A 1 387 ? -21.406 10.605 1.770 1.00 90.75 387 LEU A CA 1
ATOM 2963 C C . LEU A 1 387 ? -20.869 9.186 1.885 1.00 90.75 387 LEU A C 1
ATOM 2965 O O . LEU A 1 387 ? -21.501 8.323 2.493 1.00 90.75 387 LEU A O 1
ATOM 2969 N N . ALA A 1 388 ? -19.674 8.989 1.354 1.00 92.06 388 ALA A N 1
ATOM 2970 C CA . ALA A 1 388 ? -18.833 7.855 1.676 1.00 92.06 388 ALA A CA 1
ATOM 2971 C C . ALA A 1 388 ? -17.452 8.363 2.087 1.00 92.06 388 ALA A C 1
ATOM 2973 O O . ALA A 1 388 ? -17.058 9.458 1.692 1.00 92.06 388 ALA A O 1
ATOM 2974 N N . SER A 1 389 ? -16.713 7.586 2.866 1.00 94.31 389 SER A N 1
ATOM 2975 C CA . SER A 1 389 ? -15.378 7.975 3.312 1.00 94.31 389 SER A CA 1
ATOM 2976 C C . SER A 1 389 ? -14.442 6.779 3.345 1.00 94.31 389 SER A C 1
ATOM 2978 O O . SER A 1 389 ? -14.825 5.714 3.829 1.00 94.31 389 SER A O 1
ATOM 2980 N N . ILE A 1 390 ? -13.193 6.979 2.924 1.00 95.69 390 ILE A N 1
ATOM 2981 C CA . ILE A 1 390 ? -12.078 6.143 3.386 1.00 95.69 390 ILE A CA 1
ATOM 2982 C C . ILE A 1 390 ? -11.560 6.759 4.677 1.00 95.69 390 ILE A C 1
ATOM 2984 O O . ILE A 1 390 ? -11.378 7.975 4.758 1.00 95.69 390 ILE A O 1
ATOM 2988 N N . VAL A 1 391 ? -11.312 5.936 5.689 1.00 97.94 391 VAL A N 1
ATOM 2989 C CA . VAL A 1 391 ? -10.891 6.413 7.002 1.00 97.94 391 VAL A CA 1
ATOM 2990 C C . VAL A 1 391 ? -9.716 5.595 7.504 1.00 97.94 391 VAL A C 1
ATOM 2992 O O . VAL A 1 391 ? -9.804 4.372 7.594 1.00 97.94 391 VAL A O 1
ATOM 2995 N N . TYR A 1 392 ? -8.632 6.274 7.871 1.00 97.94 392 TYR A N 1
ATOM 2996 C CA . TYR A 1 392 ? -7.617 5.699 8.743 1.00 97.94 392 TYR A CA 1
ATOM 2997 C C . TYR A 1 392 ? -8.023 5.899 10.199 1.00 97.94 392 TYR A C 1
ATOM 2999 O O . TYR A 1 392 ? -8.405 6.994 10.611 1.00 97.94 392 TYR A O 1
ATOM 3007 N N . ILE A 1 393 ? -7.942 4.827 10.975 1.00 96.81 393 ILE A N 1
ATOM 3008 C CA . ILE A 1 393 ? -8.382 4.774 12.362 1.00 96.81 393 ILE A CA 1
ATOM 3009 C C . ILE A 1 393 ? -7.234 4.249 13.207 1.00 96.81 393 ILE A C 1
ATOM 3011 O O . ILE A 1 393 ? -6.733 3.156 12.959 1.00 96.81 393 ILE A O 1
ATOM 3015 N N . SER A 1 394 ? -6.888 4.989 14.254 1.00 94.00 394 SER A N 1
ATOM 3016 C CA . SER A 1 394 ? -6.031 4.523 15.345 1.00 94.00 394 SER A CA 1
ATOM 3017 C C . SER A 1 394 ? -6.765 4.678 16.689 1.00 94.00 394 SER A C 1
ATOM 3019 O O . SER A 1 394 ? -7.913 5.153 16.724 1.00 94.00 394 SER A O 1
ATOM 3021 N N . PRO A 1 395 ? -6.171 4.273 17.827 1.00 90.44 395 PRO A N 1
ATOM 3022 C CA . PRO A 1 395 ? -6.755 4.530 19.142 1.00 90.44 395 PRO A CA 1
ATOM 3023 C C . PRO A 1 395 ? -6.996 6.020 19.410 1.00 90.44 395 PRO A C 1
ATOM 3025 O O . PRO A 1 395 ? -7.944 6.363 20.111 1.00 90.44 395 PRO A O 1
ATOM 3028 N N . THR A 1 396 ? -6.170 6.898 18.838 1.00 88.00 396 THR A N 1
ATOM 3029 C CA . THR A 1 396 ? -6.166 8.334 19.149 1.00 88.00 396 THR A CA 1
ATOM 3030 C C . THR A 1 396 ? -6.642 9.214 18.004 1.00 88.00 396 THR A C 1
ATOM 3032 O O . THR A 1 396 ? -7.007 10.358 18.251 1.00 88.00 396 THR A O 1
ATOM 3035 N N . GLU A 1 397 ? -6.663 8.715 16.767 1.00 91.94 397 GLU A N 1
ATOM 3036 C CA . GLU A 1 397 ? -6.996 9.538 15.604 1.00 91.94 397 GLU A CA 1
ATOM 3037 C C . GLU A 1 397 ? -7.988 8.871 14.651 1.00 91.94 397 GLU A C 1
ATOM 3039 O O . GLU A 1 397 ? -8.100 7.644 14.572 1.00 91.94 397 GLU A O 1
ATOM 3044 N N . LEU A 1 398 ? -8.708 9.724 13.926 1.00 96.00 398 LEU A N 1
ATOM 3045 C CA . LEU A 1 398 ? -9.500 9.381 12.756 1.00 96.00 398 LEU A CA 1
ATOM 3046 C C . LEU A 1 398 ? -9.092 10.352 11.647 1.00 96.00 398 LEU A C 1
ATOM 3048 O O . LEU A 1 398 ? -9.194 11.564 11.836 1.00 96.00 398 LEU A O 1
ATOM 3052 N N . VAL A 1 399 ? -8.637 9.839 10.508 1.00 97.38 399 VAL A N 1
ATOM 3053 C CA . VAL A 1 399 ? -8.250 10.652 9.348 1.00 97.38 399 VAL A CA 1
ATOM 3054 C C . VAL A 1 399 ? -9.111 10.252 8.165 1.00 97.38 399 VAL A C 1
ATOM 3056 O O . VAL A 1 399 ? -9.101 9.091 7.765 1.00 97.38 399 VAL A O 1
ATOM 3059 N N . PHE A 1 400 ? -9.865 11.200 7.618 1.00 94.94 400 PHE A N 1
ATOM 3060 C CA . PHE A 1 400 ? -10.889 10.922 6.613 1.00 94.94 400 PHE A CA 1
ATOM 3061 C C . PHE A 1 400 ? -10.519 11.455 5.233 1.00 94.94 400 PHE A C 1
ATOM 3063 O O . PHE A 1 400 ? -10.093 12.598 5.097 1.00 94.94 400 PHE A O 1
ATOM 3070 N N . GLN A 1 401 ? -10.792 10.658 4.208 1.00 93.00 401 GLN A N 1
ATOM 3071 C CA . GLN A 1 401 ? -10.961 11.105 2.834 1.00 93.00 401 GLN A CA 1
ATOM 3072 C C . GLN A 1 401 ? -12.450 10.988 2.506 1.00 93.00 401 GLN A C 1
ATOM 3074 O O . GLN A 1 401 ? -12.948 9.883 2.291 1.00 93.00 401 GLN A O 1
ATOM 3079 N N . ASP A 1 402 ? -13.157 12.116 2.510 1.00 88.56 402 ASP A N 1
ATOM 3080 C CA . ASP A 1 402 ? -14.594 12.152 2.241 1.00 88.56 402 ASP A CA 1
ATOM 3081 C C . ASP A 1 402 ? -14.876 12.253 0.734 1.00 88.56 402 ASP A C 1
ATOM 3083 O O . ASP A 1 402 ? -14.236 13.010 0.002 1.00 88.56 402 ASP A O 1
ATOM 3087 N N . TYR A 1 403 ? -15.882 11.503 0.296 1.00 86.62 403 TYR A N 1
ATOM 3088 C CA . TYR A 1 403 ? -16.441 11.487 -1.049 1.00 86.62 403 TYR A CA 1
ATOM 3089 C C . TYR A 1 403 ? -17.893 11.955 -0.969 1.00 86.62 403 TYR A C 1
ATOM 3091 O O . TYR A 1 403 ? -18.822 11.179 -0.712 1.00 86.62 403 TYR A O 1
ATOM 3099 N N . LEU A 1 404 ? -18.069 13.262 -1.149 1.00 85.56 404 LEU A N 1
ATOM 3100 C CA . LEU A 1 404 ? -19.376 13.905 -1.208 1.00 85.56 404 LEU A CA 1
ATOM 3101 C C . LEU A 1 404 ? -19.968 13.747 -2.608 1.00 85.56 404 LEU A C 1
ATOM 3103 O O . LEU A 1 404 ? -19.273 13.935 -3.604 1.00 85.56 404 LEU A O 1
ATOM 3107 N N . ALA A 1 405 ? -21.258 13.435 -2.672 1.00 81.56 405 ALA A N 1
ATOM 3108 C CA . ALA A 1 405 ? -21.995 13.324 -3.921 1.00 81.56 405 ALA A CA 1
ATOM 3109 C C . ALA A 1 405 ? -23.447 13.777 -3.747 1.00 81.56 405 ALA A C 1
ATOM 3111 O O . ALA A 1 405 ? -23.985 13.808 -2.639 1.00 81.56 405 ALA A O 1
ATOM 3112 N N . ASN A 1 406 ? -24.096 14.093 -4.863 1.00 83.62 406 ASN A N 1
ATOM 3113 C CA . ASN A 1 406 ? -25.542 14.270 -4.906 1.00 83.62 406 ASN A CA 1
ATOM 3114 C C . ASN A 1 406 ? -26.198 12.959 -5.325 1.00 83.62 406 ASN A C 1
ATOM 3116 O O . ASN A 1 406 ? -25.690 12.269 -6.205 1.00 83.62 406 ASN A O 1
ATOM 3120 N N . TYR A 1 407 ? -27.341 12.634 -4.725 1.00 90.00 407 TYR A N 1
ATOM 3121 C CA . TYR A 1 407 ? -28.094 11.455 -5.114 1.00 90.00 407 TYR A CA 1
ATOM 3122 C C . TYR A 1 407 ? -28.541 11.565 -6.573 1.00 90.00 407 TYR A C 1
ATOM 3124 O O . TYR A 1 407 ? -29.290 12.465 -6.955 1.00 90.00 407 TYR A O 1
ATOM 3132 N N . ASN A 1 408 ? -28.118 10.596 -7.370 1.00 83.31 408 ASN A N 1
ATOM 3133 C CA . ASN A 1 408 ? -28.578 10.364 -8.724 1.00 83.31 408 ASN A CA 1
ATOM 3134 C C . ASN A 1 408 ? -28.654 8.850 -8.907 1.00 83.31 408 ASN A C 1
ATOM 3136 O O . ASN A 1 408 ? -27.679 8.150 -8.664 1.00 83.31 408 ASN A O 1
ATOM 3140 N N . GLN A 1 409 ? -29.820 8.355 -9.325 1.00 87.44 409 GLN A N 1
ATOM 3141 C CA . GLN A 1 409 ? -30.092 6.922 -9.437 1.00 87.44 409 GLN A CA 1
ATOM 3142 C C . GLN A 1 409 ? -29.067 6.177 -10.308 1.00 87.44 409 GLN A C 1
ATOM 3144 O O . GLN A 1 409 ? -28.821 4.999 -10.061 1.00 87.44 409 GLN A O 1
ATOM 3149 N N . SER A 1 410 ? -28.476 6.843 -11.303 1.00 78.06 410 SER A N 1
ATOM 3150 C CA . SER A 1 410 ? -27.513 6.219 -12.211 1.00 78.06 410 SER A CA 1
ATOM 3151 C C . SER A 1 410 ? -26.076 6.253 -11.689 1.00 78.06 410 SER A C 1
ATOM 3153 O O . SER A 1 410 ? -25.320 5.315 -11.937 1.00 78.06 410 SER A O 1
ATOM 3155 N N . SER A 1 411 ? -25.661 7.331 -11.016 1.00 77.38 411 SER A N 1
ATOM 3156 C CA . SER A 1 411 ? -24.252 7.552 -10.654 1.00 77.38 411 SER A CA 1
ATOM 3157 C C . SER A 1 411 ? -24.108 8.577 -9.530 1.00 77.38 411 SER A C 1
ATOM 3159 O O . SER A 1 411 ? -24.485 9.733 -9.724 1.00 77.38 411 SER A O 1
ATOM 3161 N N . CYS A 1 412 ? -23.534 8.194 -8.389 1.00 81.44 412 CYS A N 1
ATOM 3162 C CA . CYS A 1 412 ? -23.246 9.125 -7.292 1.00 81.44 412 CYS A CA 1
ATOM 3163 C C . CYS A 1 412 ? -21.761 9.460 -7.191 1.00 81.44 412 CYS A C 1
ATOM 3165 O O . CYS A 1 412 ? -21.390 10.631 -7.227 1.00 81.44 412 CYS A O 1
ATOM 3167 N N . TRP A 1 413 ? -20.905 8.452 -7.084 1.00 82.38 413 TRP A N 1
ATOM 3168 C CA . TRP A 1 413 ? -19.474 8.623 -6.852 1.00 82.38 413 TRP A CA 1
ATOM 3169 C C . TRP A 1 413 ? -18.631 8.267 -8.074 1.00 82.38 413 TRP A C 1
ATOM 3171 O O . TRP A 1 413 ? -17.571 8.854 -8.293 1.00 82.38 413 TRP A O 1
ATOM 3181 N N . ARG A 1 414 ? -19.101 7.317 -8.881 1.00 79.00 414 ARG A N 1
ATOM 3182 C CA . ARG A 1 414 ? -18.490 6.895 -10.141 1.00 79.00 414 ARG A CA 1
ATOM 3183 C C . ARG A 1 414 ? -19.554 6.747 -11.218 1.00 79.00 414 ARG A C 1
ATOM 3185 O O . ARG A 1 414 ? -20.724 6.511 -10.921 1.00 79.00 414 ARG A O 1
ATOM 3192 N N . ILE A 1 415 ? -19.117 6.862 -12.469 1.00 69.31 415 ILE A N 1
ATOM 3193 C CA . ILE A 1 415 ? -19.943 6.538 -13.633 1.00 69.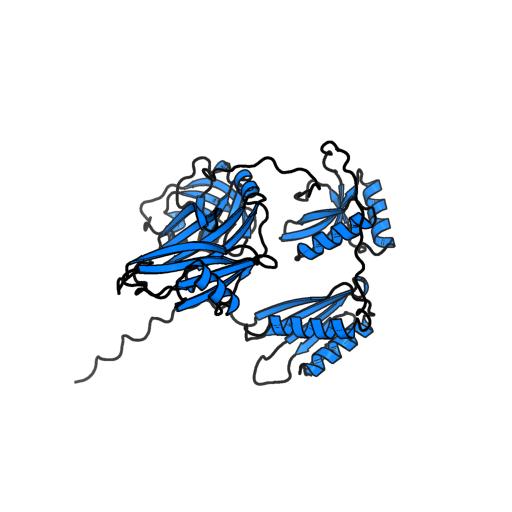31 415 ILE A CA 1
ATOM 3194 C C . ILE A 1 415 ? -20.433 5.092 -13.485 1.00 69.31 415 ILE A C 1
ATOM 3196 O O . ILE A 1 415 ? -19.648 4.201 -13.159 1.00 69.31 415 ILE A O 1
ATOM 3200 N N . ASP A 1 416 ? -21.738 4.911 -13.677 1.00 77.56 416 ASP A N 1
ATOM 3201 C CA . ASP A 1 416 ? -22.465 3.640 -13.617 1.00 77.56 416 ASP A CA 1
ATOM 3202 C C . ASP A 1 416 ? -22.418 2.889 -12.273 1.00 77.56 416 ASP A C 1
ATOM 3204 O O . ASP A 1 416 ? -22.697 1.691 -12.215 1.00 77.56 416 ASP A O 1
ATOM 3208 N N . ASP A 1 417 ? -22.142 3.576 -11.157 1.00 79.69 417 ASP A N 1
ATOM 3209 C CA . ASP A 1 417 ? -22.175 2.940 -9.828 1.00 79.69 417 ASP A CA 1
ATOM 3210 C C . ASP A 1 417 ? -23.593 2.684 -9.283 1.00 79.69 417 ASP A C 1
ATOM 3212 O O . ASP A 1 417 ? -23.756 2.074 -8.224 1.00 79.69 417 ASP A O 1
ATOM 3216 N N . GLY A 1 418 ? -24.642 3.152 -9.972 1.00 85.75 418 GLY A N 1
ATOM 3217 C CA . GLY A 1 418 ? -26.033 2.998 -9.536 1.00 85.75 418 GLY A CA 1
ATOM 3218 C C . GLY A 1 418 ? -26.308 3.606 -8.156 1.00 85.75 418 GLY A C 1
ATOM 3219 O O . GLY A 1 418 ? -27.188 3.128 -7.435 1.00 85.75 418 GLY A O 1
ATOM 3220 N N . CYS A 1 419 ? -25.515 4.606 -7.761 1.00 85.12 419 CYS A N 1
ATOM 3221 C CA . CYS A 1 419 ? -25.463 5.185 -6.425 1.00 85.12 419 CYS A CA 1
ATOM 3222 C C . CYS A 1 419 ? -25.197 4.169 -5.302 1.00 85.12 419 CYS A C 1
ATOM 3224 O O . CYS A 1 419 ? -25.712 4.306 -4.190 1.00 85.12 419 CYS A O 1
ATOM 3226 N N . LYS A 1 420 ? -24.409 3.130 -5.589 1.00 83.75 420 LYS A N 1
ATOM 3227 C CA . LYS A 1 420 ? -23.961 2.135 -4.612 1.00 83.75 420 LYS A CA 1
ATOM 3228 C C . LYS A 1 420 ? -22.460 2.244 -4.437 1.00 83.75 420 LYS A C 1
ATOM 3230 O O . LYS A 1 420 ? -21.714 2.196 -5.411 1.00 83.75 420 LYS A O 1
ATOM 3235 N N . PHE A 1 421 ? -22.014 2.373 -3.192 1.00 84.69 421 PHE A N 1
ATOM 3236 C CA . PHE A 1 421 ? -20.590 2.440 -2.919 1.00 84.69 421 PHE A CA 1
ATOM 3237 C C . PHE A 1 421 ? -19.985 1.035 -2.978 1.00 84.69 421 PHE A C 1
ATOM 3239 O O . PHE A 1 421 ? -20.371 0.161 -2.203 1.00 84.69 421 PHE A O 1
ATOM 3246 N N . ASP A 1 422 ? -19.046 0.807 -3.899 1.00 85.19 422 ASP A N 1
ATOM 3247 C CA . ASP A 1 422 ? -18.333 -0.467 -4.010 1.00 85.19 422 ASP A CA 1
ATOM 3248 C C . ASP A 1 422 ? -16.965 -0.387 -3.307 1.00 85.19 422 ASP A C 1
ATOM 3250 O O . ASP A 1 422 ? -16.048 0.271 -3.814 1.00 85.19 422 ASP A O 1
ATOM 3254 N N . PRO A 1 423 ? -16.781 -1.053 -2.150 1.00 87.12 423 PRO A N 1
ATOM 3255 C CA . PRO A 1 423 ? -15.485 -1.095 -1.482 1.00 87.12 423 PRO A CA 1
ATOM 3256 C C . PRO A 1 423 ? -14.448 -1.910 -2.272 1.00 87.12 423 PRO A C 1
ATOM 3258 O O . PRO A 1 423 ? -13.253 -1.687 -2.088 1.00 87.12 423 PRO A O 1
ATOM 3261 N N . GLY A 1 424 ? -14.878 -2.828 -3.148 1.00 86.56 424 GLY A N 1
ATOM 3262 C CA . GLY A 1 424 ? -14.009 -3.710 -3.929 1.00 86.56 424 GLY A CA 1
ATOM 3263 C C . GLY A 1 424 ? -13.136 -2.973 -4.943 1.00 86.56 424 GLY A C 1
ATOM 3264 O O . GLY A 1 424 ? -12.084 -3.482 -5.322 1.00 86.56 424 GLY A O 1
ATOM 3265 N N . GLY A 1 425 ? -13.522 -1.754 -5.326 1.00 86.81 425 GLY A N 1
ATOM 3266 C CA . GLY A 1 425 ? -12.697 -0.896 -6.168 1.00 86.81 425 GLY A CA 1
ATOM 3267 C C . GLY A 1 425 ? -11.514 -0.258 -5.436 1.00 86.81 425 GLY A C 1
ATOM 3268 O O . GLY A 1 425 ? -10.628 0.268 -6.098 1.00 86.81 425 GLY A O 1
ATOM 3269 N N . PHE A 1 426 ? -11.472 -0.246 -4.100 1.00 89.88 426 PHE A N 1
ATOM 3270 C CA . PHE A 1 426 ? -10.380 0.387 -3.358 1.00 89.88 426 PHE A CA 1
ATOM 3271 C C . PHE A 1 426 ? -9.246 -0.585 -3.055 1.00 89.88 426 PHE A C 1
ATOM 3273 O O . PHE A 1 426 ? -9.443 -1.607 -2.393 1.00 89.88 426 PHE A O 1
ATOM 3280 N N . HIS A 1 427 ? -8.028 -0.181 -3.417 1.00 91.12 427 HIS A N 1
ATOM 3281 C CA . HIS A 1 427 ? -6.811 -0.930 -3.123 1.00 91.12 427 HIS A CA 1
ATOM 3282 C C . HIS A 1 427 ? -5.836 -0.063 -2.336 1.00 91.12 427 HIS A C 1
ATOM 3284 O O . HIS A 1 427 ? -5.283 0.914 -2.847 1.00 91.12 427 HIS A O 1
ATOM 3290 N N . VAL A 1 428 ? -5.601 -0.436 -1.079 1.00 93.12 428 VAL A N 1
ATOM 3291 C CA . VAL A 1 428 ? -4.577 0.186 -0.231 1.00 93.12 428 VAL A CA 1
ATOM 3292 C C . VAL A 1 428 ? -3.220 -0.373 -0.635 1.00 93.12 428 VAL A C 1
ATOM 3294 O O . VAL A 1 428 ? -2.944 -1.553 -0.437 1.00 93.12 428 VAL A O 1
ATOM 3297 N N . TYR A 1 429 ? -2.366 0.466 -1.213 1.00 93.38 429 TYR A N 1
ATOM 3298 C CA . TYR A 1 429 ? -1.058 0.026 -1.696 1.00 93.38 429 TYR A CA 1
ATOM 3299 C C . TYR A 1 429 ? -0.007 0.091 -0.604 1.00 93.38 429 TYR A C 1
ATOM 3301 O O . TYR A 1 429 ? 0.782 -0.838 -0.452 1.00 93.38 429 TYR A O 1
ATOM 3309 N N . SER A 1 430 ? 0.023 1.202 0.127 1.00 95.19 430 SER A N 1
ATOM 3310 C CA . SER A 1 430 ? 0.999 1.426 1.183 1.00 95.19 430 SER A CA 1
ATOM 3311 C C . SER A 1 430 ? 0.531 2.509 2.140 1.00 95.19 430 SER A C 1
ATOM 3313 O O . SER A 1 430 ? -0.187 3.434 1.756 1.00 95.19 430 SER A O 1
ATOM 3315 N N . VAL A 1 431 ? 0.989 2.414 3.382 1.00 95.88 431 VAL A N 1
ATOM 3316 C CA . VAL A 1 431 ? 0.881 3.481 4.373 1.00 95.88 431 VAL A CA 1
ATOM 3317 C C . VAL A 1 431 ? 2.275 3.769 4.898 1.00 95.88 431 VAL A C 1
ATOM 3319 O O . VAL A 1 431 ? 3.014 2.846 5.234 1.00 95.88 431 VAL A O 1
ATOM 3322 N N . PHE A 1 432 ? 2.643 5.041 4.988 1.00 96.00 432 PHE A N 1
ATOM 3323 C CA . PHE A 1 432 ? 3.900 5.467 5.590 1.00 96.00 432 PHE A CA 1
ATOM 3324 C C . PHE A 1 432 ? 3.644 6.403 6.760 1.00 96.00 432 PHE A C 1
ATOM 3326 O O . PHE A 1 432 ? 2.698 7.183 6.753 1.00 96.00 432 PHE A O 1
ATOM 3333 N N . GLN A 1 433 ? 4.524 6.348 7.750 1.00 93.88 433 GLN A N 1
ATOM 3334 C CA . GLN A 1 433 ? 4.545 7.256 8.882 1.00 93.88 433 GLN A CA 1
ATOM 3335 C C . GLN A 1 433 ? 5.856 8.036 8.862 1.00 93.88 433 GLN A C 1
ATOM 3337 O O . GLN A 1 433 ? 6.931 7.466 9.080 1.00 93.88 433 GLN A O 1
ATOM 3342 N N . SER A 1 434 ? 5.772 9.342 8.635 1.00 91.12 434 SER A N 1
ATOM 3343 C CA . SER A 1 434 ? 6.869 10.265 8.912 1.00 91.12 434 SER A CA 1
ATOM 3344 C C . SER A 1 434 ? 6.712 10.853 10.323 1.00 91.12 434 SER A C 1
ATOM 3346 O O . SER A 1 434 ? 5.649 10.710 10.941 1.00 91.12 434 SER A O 1
ATOM 3348 N N . PRO A 1 435 ? 7.742 11.526 10.867 1.00 83.69 435 PRO A N 1
ATOM 3349 C CA . PRO A 1 435 ? 7.604 12.280 12.114 1.00 83.69 435 PRO A CA 1
ATOM 3350 C C . PRO A 1 435 ? 6.512 13.359 12.059 1.00 83.69 435 PRO A C 1
ATOM 3352 O O . PRO A 1 435 ? 5.991 13.752 13.097 1.00 83.69 435 PRO A O 1
ATOM 3355 N N . GLN A 1 436 ? 6.191 13.860 10.863 1.00 81.50 436 GLN A N 1
ATOM 3356 C CA . GLN A 1 436 ? 5.245 14.953 10.662 1.00 81.50 436 GLN A CA 1
ATOM 3357 C C . GLN A 1 436 ? 3.821 14.455 10.421 1.00 81.50 436 GLN A C 1
ATOM 3359 O O . GLN A 1 436 ? 2.878 15.102 10.869 1.00 81.50 436 GLN A O 1
ATOM 3364 N N . THR A 1 437 ? 3.645 13.359 9.673 1.00 92.19 437 THR A N 1
ATOM 3365 C CA . THR A 1 437 ? 2.311 12.891 9.285 1.00 92.19 437 THR A CA 1
ATOM 3366 C C . THR A 1 437 ? 2.294 11.458 8.738 1.00 92.19 437 THR A C 1
ATOM 3368 O O . THR A 1 437 ? 3.328 10.867 8.422 1.00 92.19 437 THR A O 1
ATOM 3371 N N . LEU A 1 438 ? 1.087 10.912 8.613 1.00 94.69 438 LEU A N 1
ATOM 3372 C CA . LEU A 1 438 ? 0.788 9.673 7.914 1.00 94.69 438 LEU A CA 1
ATOM 3373 C C . LEU A 1 438 ? 0.525 9.949 6.428 1.00 94.69 438 LEU A C 1
ATOM 3375 O O . LEU A 1 438 ? -0.216 10.866 6.077 1.00 94.69 438 LEU A O 1
ATOM 3379 N N . HIS A 1 439 ? 1.093 9.121 5.559 1.00 97.00 439 HIS A N 1
ATOM 3380 C CA . HIS A 1 439 ? 0.829 9.115 4.127 1.00 97.00 439 HIS A CA 1
ATOM 3381 C C . HIS A 1 439 ? 0.111 7.826 3.737 1.00 97.00 439 HIS A C 1
ATOM 3383 O O . HIS A 1 439 ? 0.512 6.744 4.163 1.00 97.00 439 HIS A O 1
ATOM 3389 N N . LEU A 1 440 ? -0.917 7.932 2.904 1.00 96.88 440 LEU A N 1
ATOM 3390 C CA . LEU A 1 440 ? -1.675 6.803 2.373 1.00 96.88 440 LEU A CA 1
ATOM 3391 C C . LEU A 1 440 ? -1.569 6.813 0.850 1.00 96.88 440 LEU A C 1
ATOM 3393 O O . LEU A 1 440 ? -1.892 7.811 0.210 1.00 96.88 440 LEU A O 1
ATOM 3397 N N . ILE A 1 441 ? -1.131 5.695 0.279 1.00 96.94 441 ILE A N 1
ATOM 3398 C CA . ILE A 1 441 ? -1.154 5.464 -1.160 1.00 96.94 441 ILE A CA 1
ATOM 3399 C C . ILE A 1 441 ? -2.270 4.474 -1.434 1.00 96.94 441 ILE A C 1
ATOM 3401 O O . ILE A 1 441 ? -2.266 3.357 -0.904 1.00 96.94 441 ILE A O 1
ATOM 3405 N N . LEU A 1 442 ? -3.221 4.887 -2.260 1.00 93.81 442 LEU A N 1
ATOM 3406 C CA . LEU A 1 442 ? -4.366 4.065 -2.610 1.00 93.81 442 LEU A CA 1
ATOM 3407 C C . LEU A 1 442 ? -4.738 4.241 -4.075 1.00 93.81 442 LEU A C 1
ATOM 3409 O O . LEU A 1 442 ? -4.516 5.298 -4.671 1.00 93.81 442 LEU A O 1
ATOM 3413 N N . THR A 1 443 ? -5.332 3.200 -4.634 1.00 93.50 443 THR A N 1
ATOM 3414 C CA . THR A 1 443 ? -6.021 3.284 -5.914 1.00 93.50 443 THR A CA 1
ATOM 3415 C C . THR A 1 443 ? -7.503 3.010 -5.724 1.00 93.50 443 THR A C 1
ATOM 3417 O O . THR A 1 443 ? -7.914 2.360 -4.761 1.00 93.50 443 THR A O 1
ATOM 3420 N N . TRP A 1 444 ? -8.306 3.574 -6.613 1.00 90.25 444 TRP A N 1
ATOM 3421 C CA . TRP A 1 444 ? -9.733 3.341 -6.686 1.00 90.25 444 TRP A CA 1
ATOM 3422 C C . TRP A 1 444 ? -10.074 3.018 -8.127 1.00 90.25 444 TRP A C 1
ATOM 3424 O O . TRP A 1 444 ? -9.844 3.846 -9.008 1.00 90.25 444 TRP A O 1
ATOM 3434 N N . ASP A 1 445 ? -10.626 1.841 -8.360 1.00 88.62 445 ASP A N 1
ATOM 3435 C CA . ASP A 1 445 ? -11.092 1.372 -9.655 1.00 88.62 445 ASP A CA 1
ATOM 3436 C C . ASP A 1 445 ? -12.510 1.869 -9.924 1.00 88.62 445 ASP A C 1
ATOM 3438 O O . ASP A 1 445 ? -13.281 2.199 -9.019 1.00 88.62 445 ASP A O 1
ATOM 3442 N N . GLY A 1 446 ? -12.832 1.991 -11.197 1.00 82.56 446 GLY A N 1
ATOM 3443 C CA . GLY A 1 446 ? -14.161 2.232 -11.723 1.00 82.56 446 GLY A CA 1
ATOM 3444 C C . GLY A 1 446 ? -14.287 1.525 -13.067 1.00 82.56 446 GLY A C 1
ATOM 3445 O O . GLY A 1 446 ? -13.319 0.956 -13.575 1.00 82.56 446 GLY A O 1
ATOM 3446 N N . ALA A 1 447 ? -15.476 1.576 -13.662 1.00 79.12 447 ALA A N 1
ATOM 3447 C CA . ALA A 1 447 ? -15.722 0.930 -14.950 1.00 79.12 447 ALA A CA 1
ATOM 3448 C C . ALA A 1 447 ? -14.748 1.420 -16.039 1.00 79.12 447 ALA A C 1
ATOM 3450 O O . ALA A 1 447 ? -14.204 0.623 -16.803 1.00 79.12 447 ALA A O 1
ATOM 3451 N N . GLU A 1 448 ? -14.477 2.726 -16.062 1.00 78.69 448 GLU A N 1
ATOM 3452 C CA . GLU A 1 448 ? -13.703 3.367 -17.127 1.00 78.69 448 GLU A CA 1
ATOM 3453 C C . GLU A 1 448 ? -12.203 3.505 -16.844 1.00 78.69 448 GLU A C 1
ATOM 3455 O O . GLU A 1 448 ? -11.428 3.803 -17.754 1.00 78.69 448 GLU A O 1
ATOM 3460 N N . GLY A 1 449 ? -11.771 3.304 -15.600 1.00 86.38 449 GLY A N 1
ATOM 3461 C CA . GLY A 1 449 ? -10.392 3.579 -15.220 1.00 86.38 449 GLY A CA 1
ATOM 3462 C C . GLY A 1 449 ? -10.132 3.526 -13.722 1.00 86.38 449 GLY A C 1
ATOM 3463 O O . GLY A 1 449 ? -11.003 3.170 -12.930 1.00 86.38 449 GLY A O 1
ATOM 3464 N N . GLN A 1 450 ? -8.938 3.952 -13.323 1.00 90.69 450 GLN A N 1
ATOM 3465 C CA . GLN A 1 450 ? -8.476 3.971 -11.938 1.00 90.69 450 GLN A CA 1
ATOM 3466 C C . GLN A 1 450 ? -7.942 5.337 -11.540 1.00 90.69 450 GLN A C 1
ATOM 3468 O O . GLN A 1 450 ? -7.086 5.902 -12.213 1.00 90.69 450 GLN A O 1
ATOM 3473 N N . ASN A 1 451 ? -8.399 5.830 -10.392 1.00 87.88 451 ASN A N 1
ATOM 3474 C CA . ASN A 1 451 ? -7.765 6.945 -9.701 1.00 87.88 451 ASN A CA 1
ATOM 3475 C C . ASN A 1 451 ? -6.624 6.391 -8.852 1.00 87.88 451 ASN A C 1
ATOM 3477 O O . ASN A 1 451 ? -6.842 5.472 -8.066 1.00 87.88 451 ASN A O 1
ATOM 3481 N N . ALA A 1 452 ? -5.442 6.979 -8.947 1.00 92.44 452 ALA A N 1
ATOM 3482 C CA . ALA A 1 452 ? -4.313 6.695 -8.076 1.00 92.44 452 ALA A CA 1
ATOM 3483 C C . ALA A 1 452 ? -3.987 7.942 -7.255 1.00 92.44 452 ALA A C 1
ATOM 3485 O O . ALA A 1 452 ? -3.964 9.050 -7.788 1.00 92.44 452 ALA A O 1
ATOM 3486 N N . MET A 1 453 ? -3.789 7.784 -5.948 1.00 93.00 453 MET A N 1
ATOM 3487 C CA . MET A 1 453 ? -3.659 8.908 -5.023 1.00 93.00 453 MET A CA 1
ATOM 3488 C C . MET A 1 453 ? -2.544 8.661 -4.011 1.00 93.00 453 MET A C 1
ATOM 3490 O O . MET A 1 453 ? -2.477 7.603 -3.387 1.00 93.00 453 MET A O 1
ATOM 3494 N N . LEU A 1 454 ? -1.704 9.677 -3.819 1.00 96.50 454 LEU A N 1
ATOM 3495 C CA . LEU A 1 454 ? -0.876 9.854 -2.633 1.00 96.50 454 LEU A CA 1
ATOM 3496 C C . LEU A 1 454 ? -1.552 10.910 -1.761 1.00 96.50 454 LEU A C 1
ATOM 3498 O O . LEU A 1 454 ? -1.686 12.067 -2.167 1.00 96.50 454 LEU A O 1
ATOM 3502 N N . LEU A 1 455 ? -1.952 10.510 -0.563 1.00 95.75 455 LEU A N 1
ATOM 3503 C CA . LEU A 1 455 ? -2.626 11.347 0.418 1.00 95.75 455 LEU A CA 1
ATOM 3504 C C . LEU A 1 455 ? -1.725 11.560 1.635 1.00 95.75 455 LEU A C 1
ATOM 3506 O O . LEU A 1 455 ? -0.974 10.662 2.011 1.00 95.75 455 LEU A O 1
ATOM 3510 N N . LYS A 1 456 ? -1.833 12.721 2.283 1.00 95.69 456 LYS A N 1
ATOM 3511 C CA . LYS A 1 456 ? -1.189 13.025 3.571 1.00 95.69 456 LYS A CA 1
ATOM 3512 C C . LYS A 1 456 ? -2.236 13.398 4.612 1.00 95.69 456 LYS A C 1
ATOM 3514 O O . LYS A 1 456 ? -3.182 14.114 4.298 1.00 95.69 456 LYS A O 1
ATOM 3519 N N . ALA A 1 457 ? -2.074 12.951 5.849 1.00 95.69 457 ALA A N 1
ATOM 3520 C CA . ALA A 1 457 ? -2.960 13.345 6.932 1.00 95.69 457 ALA A CA 1
ATOM 3521 C C . ALA A 1 457 ? -2.676 14.796 7.360 1.00 95.69 457 ALA A C 1
ATOM 3523 O O . ALA A 1 457 ? -1.527 15.211 7.535 1.00 95.69 457 ALA A O 1
ATOM 3524 N N . LYS A 1 458 ? -3.724 15.591 7.542 1.00 92.06 458 LYS A N 1
ATOM 3525 C CA . LYS A 1 458 ? -3.656 16.940 8.101 1.00 92.06 458 LYS A CA 1
ATOM 3526 C C . LYS A 1 458 ? -5.006 17.302 8.704 1.00 92.06 458 LYS A C 1
ATOM 3528 O O . LYS A 1 458 ? -6.033 17.223 8.042 1.00 92.06 458 LYS A O 1
ATOM 3533 N N . ASN A 1 459 ? -5.009 17.699 9.976 1.00 89.19 459 ASN A N 1
ATOM 3534 C CA . ASN A 1 459 ? -6.215 18.130 10.694 1.00 89.19 459 ASN A CA 1
ATOM 3535 C C . ASN A 1 459 ? -7.384 17.123 10.613 1.00 89.19 459 ASN A C 1
ATOM 3537 O O . ASN A 1 459 ? -8.523 17.510 10.372 1.00 89.19 459 ASN A O 1
ATOM 3541 N N . SER A 1 460 ? -7.112 15.828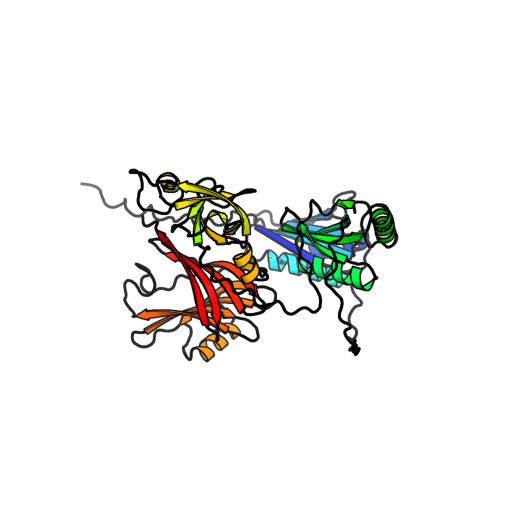 10.828 1.00 89.44 460 SER A N 1
ATOM 3542 C CA . SER A 1 460 ? -8.103 14.731 10.731 1.00 89.44 460 SER A CA 1
ATOM 3543 C C . SER A 1 460 ? -8.689 14.494 9.331 1.00 89.44 460 SER A C 1
ATOM 3545 O O . SER A 1 460 ? -9.663 13.754 9.182 1.00 89.44 460 SER A O 1
ATOM 3547 N N . LEU A 1 461 ? -8.098 15.084 8.293 1.00 89.31 461 LEU A N 1
ATOM 3548 C CA . LEU A 1 461 ? -8.459 14.864 6.898 1.00 89.31 461 LEU A CA 1
ATOM 3549 C C . LEU A 1 461 ? -7.248 14.378 6.110 1.00 89.31 461 LEU A C 1
ATOM 3551 O O . LEU A 1 461 ? -6.104 14.680 6.446 1.00 89.31 461 LEU A O 1
ATOM 3555 N N . PHE A 1 462 ? -7.503 13.628 5.051 1.00 92.38 462 PHE A N 1
ATOM 3556 C CA . PHE A 1 462 ? -6.518 13.386 4.019 1.00 92.38 462 PHE A CA 1
ATOM 3557 C C . PHE A 1 462 ? -6.515 14.563 3.039 1.00 92.38 462 PHE A C 1
ATOM 3559 O O . PHE A 1 462 ? -7.548 14.969 2.514 1.00 92.38 462 PHE A O 1
ATOM 3566 N N . GLU A 1 463 ? -5.333 15.121 2.803 1.00 88.06 463 GLU A N 1
ATOM 3567 C CA . GLU A 1 463 ? -5.074 16.066 1.725 1.00 88.06 463 GLU A CA 1
ATOM 3568 C C . GLU A 1 463 ? -4.374 15.331 0.587 1.00 88.06 463 GLU A C 1
ATOM 3570 O O . GLU A 1 463 ? -3.430 14.566 0.803 1.00 88.06 463 GLU A O 1
ATOM 3575 N N . SER A 1 464 ? -4.802 15.602 -0.640 1.00 85.19 464 SER A N 1
ATOM 3576 C CA . SER A 1 464 ? -4.123 15.077 -1.815 1.00 85.19 464 SER A CA 1
ATOM 3577 C C . SER A 1 464 ? -2.750 15.719 -1.992 1.00 85.19 464 SER A C 1
ATOM 3579 O O . SER A 1 464 ? -2.624 16.941 -1.999 1.00 85.19 464 SER A O 1
ATOM 3581 N N . VAL A 1 465 ? -1.731 14.886 -2.185 1.00 90.94 465 VAL A N 1
ATOM 3582 C CA . VAL A 1 465 ? -0.363 15.301 -2.526 1.00 90.94 465 VAL A CA 1
ATOM 3583 C C . VAL A 1 465 ? -0.105 15.097 -4.011 1.00 90.94 465 VAL A C 1
ATOM 3585 O O . VAL A 1 465 ? 0.378 16.000 -4.686 1.00 90.94 465 VAL A O 1
ATOM 3588 N N . LYS A 1 466 ? -0.462 13.920 -4.530 1.00 90.00 466 LYS A N 1
ATOM 3589 C CA . LYS A 1 466 ? -0.323 13.573 -5.945 1.00 90.00 466 LYS A CA 1
ATOM 3590 C C . LYS A 1 466 ? -1.513 12.732 -6.375 1.00 90.00 466 LYS A C 1
ATOM 3592 O O . LYS A 1 466 ? -1.975 11.890 -5.606 1.00 90.00 466 LYS A O 1
ATOM 3597 N N . GLN A 1 467 ? -1.975 12.942 -7.599 1.00 86.19 467 GLN A N 1
ATOM 3598 C CA . GLN A 1 467 ? -3.017 12.132 -8.220 1.00 86.19 467 GLN A CA 1
ATOM 3599 C C . GLN A 1 467 ? -2.572 11.702 -9.611 1.00 86.19 467 GLN A C 1
ATOM 3601 O O . GLN A 1 467 ? -1.737 12.361 -10.225 1.00 86.19 467 GLN A O 1
ATOM 3606 N N . GLY A 1 468 ? -3.131 10.599 -10.083 1.00 86.69 468 GLY A N 1
ATOM 3607 C CA . GLY A 1 468 ? -3.056 10.156 -11.465 1.00 86.69 468 GLY A CA 1
ATOM 3608 C C . GLY A 1 468 ? -4.353 9.451 -11.830 1.00 86.69 468 GLY A C 1
ATOM 3609 O O . GLY A 1 468 ? -5.051 8.935 -10.952 1.00 86.69 468 GLY A O 1
ATOM 3610 N N . TYR A 1 469 ? -4.677 9.433 -13.117 1.00 85.88 469 TYR A N 1
ATOM 3611 C CA . TYR A 1 469 ? -5.816 8.689 -13.629 1.00 85.88 469 TYR A CA 1
ATOM 3612 C C . TYR A 1 469 ? -5.371 7.785 -14.764 1.00 85.88 469 TYR A C 1
ATOM 3614 O O . TYR A 1 469 ? -4.711 8.239 -15.692 1.00 85.88 469 TYR A O 1
ATOM 3622 N N . ARG A 1 470 ? -5.733 6.509 -14.663 1.00 89.44 470 ARG A N 1
ATOM 3623 C CA . ARG A 1 470 ? -5.459 5.495 -15.670 1.00 89.44 470 ARG A CA 1
ATOM 3624 C C . ARG A 1 470 ? -6.751 5.130 -16.383 1.00 89.44 470 ARG A C 1
ATOM 3626 O O . ARG A 1 470 ? -7.651 4.602 -15.735 1.00 89.44 470 ARG A O 1
ATOM 3633 N N . TYR A 1 471 ? -6.844 5.368 -17.684 1.00 84.88 471 TYR A N 1
ATOM 3634 C CA . TYR A 1 471 ? -8.041 5.089 -18.474 1.00 84.88 471 TYR A CA 1
ATOM 3635 C C . TYR A 1 471 ? -7.978 3.716 -19.154 1.00 84.88 471 TYR A C 1
ATOM 3637 O O . TYR A 1 471 ? -7.004 3.399 -19.831 1.00 84.88 471 TYR A O 1
ATOM 3645 N N . TRP A 1 472 ? -9.024 2.898 -19.031 1.00 82.62 472 TRP A N 1
ATOM 3646 C CA . TRP A 1 472 ? -9.083 1.575 -19.671 1.00 82.62 472 TRP A CA 1
ATOM 3647 C C . TRP A 1 472 ? -10.444 1.196 -20.260 1.00 82.62 472 TRP A C 1
ATOM 3649 O O . TRP A 1 472 ? -10.561 0.075 -20.760 1.00 82.62 472 TRP A O 1
ATOM 3659 N N . ALA A 1 473 ? -11.457 2.071 -20.168 1.00 76.44 473 ALA A N 1
ATOM 3660 C CA . ALA A 1 473 ? -12.852 1.775 -20.524 1.00 76.44 473 ALA A CA 1
ATOM 3661 C C . ALA A 1 473 ? -12.955 0.947 -21.808 1.00 76.44 473 ALA A C 1
ATOM 3663 O O . ALA A 1 473 ? -12.289 1.289 -22.783 1.00 76.44 473 ALA A O 1
ATOM 3664 N N . GLN A 1 474 ? -13.735 -0.142 -21.776 1.00 54.50 474 GLN A N 1
ATOM 3665 C CA . GLN A 1 474 ? -13.832 -1.134 -22.857 1.00 54.50 474 GLN A CA 1
ATOM 3666 C C . GLN A 1 474 ? -14.422 -0.580 -24.148 1.00 54.50 474 GLN A C 1
ATOM 3668 O O . GLN A 1 474 ? -15.388 0.202 -24.103 1.00 54.50 474 GLN A O 1
#

Sequence (474 aa):
MKIIACLTVLLLSSFSSYAAAPYMSISVAEDLTFTEETCLNVAENVLQKNGFAQINRASGSPTIFASVRDAKNYGFKALVRCFTKAGIVNVVVVADNRGDILAKADELRQQIQTQLSPSAQTTVEPINNSVTSKTIEPAKLPNILVILYSMQSQTNAIDNAQRLTSKGFDAGVYWGTNNLNIVAITAQNKNQAVTLRNQLISQGLAQNDAFIADNSRVQYRIFPNGTTPSTLNSSFENSGFAFADTTGSRLLTLDELSAPEKITTALCEGNRLLSVSYVQLQPGNNRNSLRDTAQNFNNQRGDLFLIAEGNTRADTTCLLLTDADKAALGTQQPLMMGVYANCERTVTQRLTQQRQRAINQCWHLANVGKNGQIVVAEFQRQNNEMLASIVYISPTELVFQDYLANYNQSSCWRIDDGCKFDPGGFHVYSVFQSPQTLHLILTWDGAEGQNAMLLKAKNSLFESVKQGYRYWAQ

pLDDT: mean 80.31, std 20.62, range [25.44, 98.81]